Protein AF-A0A2G3K0D1-F1 (afdb_monomer_lite)

pLDDT: mean 80.31, std 17.19, range [26.75, 97.81]

Sequence (535 aa):
MLPIKGYLRDSVSIHWLPASVELAYSVWSIELPLRHLSPSKKLSAFLRREIPSSDLVGEQEQVQNLIYILSYQGCLISEKIKQHYSLQEIKSLYVSFCNEFYGRYYAHPVWGDMRAETIPNSIILQWISRTYFLSRFAGVTASAASLNGPTVEVQTAFLKSAVEEYSHCEDYYLPPPALYPAEQGYTAGIAPSASFIAFDQQMLHIAQHDWLAHLFVALIQERTAHFKDGANHLYSRVEHQLDMPGLFDGWRTHISFDEDHAHADDLETLFEQKLPMPVEQLQKSFDEANLALELLSDGLDDVLNLGEMGINPRAVVDTPTLRPQHVRGIRCLTGVHEYTVNATSINALTIEIVELIANSRAGANFLDHAAAFLLNKIEPCLAQLVAACVKHCDQHAEIIYLGNVLAAVAKTNLRQTLAIIPMEKSGRIIQNFLSHHTKNPTQFAFTLLTIMRIIEAGLKISNQSSNISRIHSVTKMLETAVIKLGRNDAIIPRINEALFIITFLEFAYDKKALGSPAFKIAMRYTGYGTKQTSH

Radius of gyration: 26.21 Å; chains: 1; bounding box: 67×63×68 Å

Secondary structure (DSSP, 8-state):
-PPPPEEEPTTSEEEE-SSEEEEEETTEEEEEEHHHHTT-HHHHHHHTTSS-GGGGTTS-HHHHHHHHHHHHTT-EEESS--SEEEHHHHHHHHHHHHHHHHHHHHTSHHHHHHHSSS--HHHHHHHHHHHHHHHHTHHHHHHHHHHH-SSHHHHHHHHHHHHHHTTHHHHTS---GGGS-GGGT--S-EE--HHHHHHHHHHHHHHHH-HHHHHHHHHHHHGGGGGHHHHHHHHHHHHHHHT-TTTTHHHHHHHHHHHHHTHHHHHHHGGGS--EEEHHHHHHHHHHHHHHHHHHHHHHHHHHHHHHTTPPPEE----TT--S--------SSS--------SSHHHHHHHHHHHHHTSHHHHHHHHHHHHHHHHHTHHHHHHHHHHHHTT--SHHHHHHHHHHHHHHHHHSTTS-S--PPPPHHHHHHHHHHHHHTTSHHHHHHHHHHHHHHHHHHHHHTT-HHHHHHHHHHHHHHHHHHHHH-TT--HHHHHHHHHHHHHHHHHHHHS-TTS-HHHHHHHHHTT--------

Foldseek 3Di:
DDQAWFAFDPQWDWDDDPQWIWTDHQQDIDTGGCVLVVPDPPLVCRSVRNDICVVCPPPDPVSVVVSRVCSQCVRGDHPDDDQKDALLRVLSVLSNLLNNLCSLQCPDCLVVQLPDLDHQLQLVQLVLLLVLLVLCLFLVLLCLLLVQPPDPLSNVLSPVSNVVSNCLSVQARQFDCVSADCVVVAARDFDDALLSVLLSLLSNVCSNPPSLLNLSLVLSVLVCLVCLVVVVVSVVSVCVNVVNPPRRVSVNVVSVVSVVVVSSVSSVCVSVDGDMDGPVSSVVSSVSNVLSSVSVSLSSVVSVLCSVVVHGGDHDPPDPDPDVDDQDDQDDDDDDHDDDQPDPDLLSLLLVLLVLQCVDPQSLVVLLVLLVLCVVQVLLCVLVLLVLLLVLDPDPLLVVLSVQLSVLSVVLNPPDDPPPDPHDSLSSSVVSVLNVCSNPSLLSLSLVLSSLSSNLSSCVSVVVVVVNVSSVSSNVSSSVSNCVVCVPDDSVVSNLSSLSSSLSSCCSPPSCSPVGPSNSVNCSSSPVDDPPPPD

Structure (mmCIF, N/CA/C/O backbone):
data_AF-A0A2G3K0D1-F1
#
_entry.id   AF-A0A2G3K0D1-F1
#
loop_
_atom_site.group_PDB
_atom_site.id
_atom_site.type_symbol
_atom_site.label_atom_id
_atom_site.label_alt_id
_atom_site.label_comp_id
_atom_site.label_asym_id
_atom_site.label_entity_id
_atom_site.label_seq_id
_atom_site.pdbx_PDB_ins_code
_atom_site.Cartn_x
_atom_site.Cartn_y
_atom_site.Cartn_z
_atom_site.occupancy
_atom_site.B_iso_or_equiv
_atom_site.auth_seq_id
_atom_site.auth_comp_id
_atom_site.auth_asym_id
_atom_site.auth_atom_id
_atom_site.pdbx_PDB_model_num
ATOM 1 N N . MET A 1 1 ? -13.204 -4.166 29.032 1.00 39.72 1 MET A N 1
ATOM 2 C CA . MET A 1 1 ? -13.731 -3.126 28.120 1.00 39.72 1 MET A CA 1
ATOM 3 C C . MET A 1 1 ? -15.191 -2.889 28.460 1.00 39.72 1 MET A C 1
ATOM 5 O O . MET A 1 1 ? -15.891 -3.860 28.718 1.00 39.72 1 MET A O 1
ATOM 9 N N . LEU A 1 2 ? -15.643 -1.636 28.524 1.00 39.97 2 LEU A N 1
ATOM 10 C CA . LEU A 1 2 ? -17.071 -1.347 28.679 1.00 39.97 2 LEU A CA 1
ATOM 11 C C . LEU A 1 2 ? -17.730 -1.423 27.293 1.00 39.97 2 LEU A C 1
ATOM 13 O O . LEU A 1 2 ? -17.189 -0.819 26.366 1.00 39.97 2 LEU A O 1
ATOM 17 N N . PRO A 1 3 ? -18.852 -2.145 27.124 1.00 59.41 3 PRO A N 1
ATOM 18 C CA . PRO A 1 3 ? -19.549 -2.195 25.845 1.00 59.41 3 PRO A CA 1
ATOM 19 C C . PRO A 1 3 ? -19.975 -0.784 25.422 1.00 59.41 3 PRO A C 1
ATOM 21 O O . PRO A 1 3 ? -20.467 0.004 26.239 1.00 59.41 3 PRO A O 1
ATOM 24 N N . ILE A 1 4 ? -19.767 -0.463 24.145 1.00 66.94 4 ILE A N 1
ATOM 25 C CA . ILE A 1 4 ? -20.190 0.801 23.547 1.00 66.94 4 ILE A CA 1
ATOM 26 C C . ILE A 1 4 ? -21.716 0.846 23.623 1.00 66.94 4 ILE A C 1
ATOM 28 O O . ILE A 1 4 ? -22.410 0.015 23.040 1.00 66.94 4 ILE A O 1
ATOM 32 N N . LYS A 1 5 ? -22.250 1.828 24.352 1.00 78.44 5 LYS A N 1
ATOM 33 C CA . LYS A 1 5 ? -23.678 2.148 24.305 1.00 78.44 5 LYS A CA 1
ATOM 34 C C . LYS A 1 5 ? -23.943 2.978 23.054 1.00 78.44 5 LYS A C 1
ATOM 36 O O . LYS A 1 5 ? -23.236 3.959 22.811 1.00 78.44 5 LYS A O 1
ATOM 41 N N . GLY A 1 6 ? -24.887 2.545 22.230 1.00 87.56 6 GLY A N 1
ATOM 42 C CA . GLY A 1 6 ? -24.954 3.025 20.859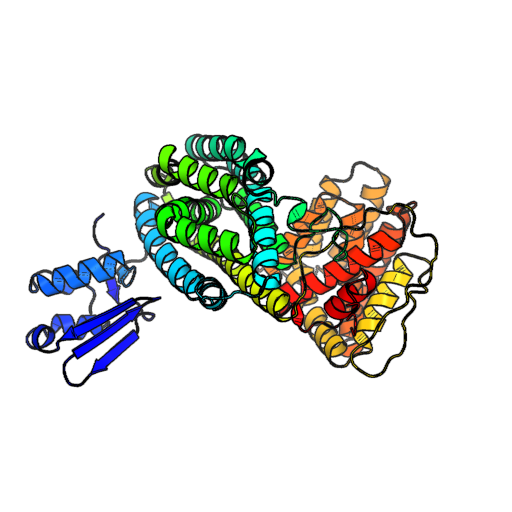 1.00 87.56 6 GLY A CA 1
ATOM 43 C C . GLY A 1 6 ? -26.138 2.528 20.049 1.00 87.56 6 GLY A C 1
ATOM 44 O O . GLY A 1 6 ? -26.823 1.585 20.436 1.00 87.56 6 GLY A O 1
ATOM 45 N N . TYR A 1 7 ? -26.351 3.155 18.898 1.00 90.81 7 TYR A N 1
ATOM 46 C CA . TYR A 1 7 ? -27.293 2.686 17.883 1.00 90.81 7 TYR A CA 1
ATOM 47 C C . TYR A 1 7 ? -26.681 1.546 17.075 1.00 90.81 7 TYR A C 1
ATOM 49 O O . TYR A 1 7 ? -25.466 1.497 16.886 1.00 90.81 7 TYR A O 1
ATOM 57 N N . LEU A 1 8 ? -27.520 0.646 16.567 1.00 90.88 8 LEU A N 1
ATOM 58 C CA . LEU A 1 8 ? -27.083 -0.377 15.625 1.00 90.88 8 LEU A CA 1
ATOM 59 C C . LEU A 1 8 ? -26.665 0.274 14.292 1.00 90.88 8 LEU A C 1
ATOM 61 O O . LEU A 1 8 ? -27.403 1.089 13.743 1.00 90.88 8 LEU A O 1
ATOM 65 N N . ARG A 1 9 ? -25.487 -0.092 13.775 1.00 87.50 9 ARG A N 1
ATOM 66 C CA . ARG A 1 9 ? -24.930 0.412 12.510 1.00 87.50 9 ARG A CA 1
ATOM 67 C C . ARG A 1 9 ? -25.857 0.149 11.323 1.00 87.50 9 ARG A C 1
ATOM 69 O O . ARG A 1 9 ? -26.522 -0.888 11.241 1.00 87.50 9 ARG A O 1
ATOM 76 N N . ASP A 1 10 ? -25.816 1.042 10.340 1.00 85.69 10 ASP A N 1
ATOM 77 C CA . ASP A 1 10 ? -26.508 0.850 9.058 1.00 85.69 10 ASP A CA 1
ATOM 78 C C . ASP A 1 10 ? -25.937 -0.326 8.257 1.00 85.69 10 ASP A C 1
ATOM 80 O O . ASP A 1 10 ? -26.674 -1.010 7.556 1.00 85.69 10 ASP A O 1
ATOM 84 N N . SER A 1 11 ? -24.646 -0.624 8.427 1.00 83.56 11 SER A N 1
ATOM 85 C CA . SER A 1 11 ? -23.969 -1.754 7.781 1.00 83.56 11 SER A CA 1
ATOM 86 C C . SER A 1 11 ? -24.343 -3.130 8.342 1.00 83.56 11 SER A C 1
ATOM 88 O O . SER A 1 11 ? -23.973 -4.142 7.752 1.00 83.56 11 SER A O 1
ATOM 90 N N . VAL A 1 12 ? -25.083 -3.204 9.454 1.00 88.62 12 VAL A N 1
ATOM 91 C CA . VAL A 1 12 ? -25.624 -4.477 9.956 1.00 88.62 12 VAL A CA 1
ATOM 92 C C . VAL A 1 12 ? -26.864 -4.833 9.145 1.00 88.62 12 VAL A C 1
ATOM 94 O O . VAL A 1 12 ? -27.886 -4.155 9.217 1.00 88.62 12 VAL A O 1
ATOM 97 N N . SER A 1 13 ? -26.801 -5.907 8.372 1.00 90.69 13 SER A N 1
ATOM 98 C CA . SER A 1 13 ? -27.963 -6.400 7.635 1.00 90.69 13 SER A CA 1
ATOM 99 C C . SER A 1 13 ? -28.918 -7.108 8.586 1.00 90.69 13 SER A C 1
ATOM 101 O O . SER A 1 13 ? -28.490 -7.830 9.485 1.00 90.69 13 SER A O 1
ATOM 103 N N . ILE A 1 14 ? -30.217 -6.871 8.408 1.00 92.31 14 ILE A N 1
ATOM 104 C CA . ILE A 1 14 ? -31.267 -7.424 9.265 1.00 92.31 14 ILE A CA 1
ATOM 105 C C . ILE A 1 14 ? -32.310 -8.061 8.366 1.00 92.31 14 ILE A C 1
ATOM 107 O O . ILE A 1 14 ? -33.016 -7.362 7.634 1.00 92.31 14 ILE A O 1
ATOM 111 N N . HIS A 1 15 ? -32.420 -9.380 8.439 1.00 92.31 15 HIS A N 1
ATOM 112 C CA . HIS A 1 15 ? -33.382 -10.149 7.666 1.00 92.31 15 HIS A CA 1
ATOM 113 C C . HIS A 1 15 ? -34.421 -10.750 8.607 1.00 92.31 15 HIS A C 1
ATOM 115 O O . HIS A 1 15 ? -34.122 -11.576 9.466 1.00 92.31 15 HIS A O 1
ATOM 121 N N . TRP A 1 16 ? -35.668 -10.306 8.457 1.00 90.31 16 TRP A N 1
ATOM 122 C CA . TRP A 1 16 ? -36.796 -10.841 9.214 1.00 90.31 16 TRP A CA 1
ATOM 123 C C . TRP A 1 16 ? -37.285 -12.123 8.538 1.00 90.31 16 TRP A C 1
ATOM 125 O O . TRP A 1 16 ? -37.810 -12.081 7.425 1.00 90.31 16 TRP A O 1
ATOM 135 N N . LEU A 1 17 ? -37.104 -13.257 9.211 1.00 90.50 17 LEU A N 1
ATOM 136 C CA . LEU A 1 17 ? -37.529 -14.582 8.767 1.00 90.50 17 LEU A CA 1
ATOM 137 C C . LEU A 1 17 ? -38.817 -15.002 9.506 1.00 90.50 17 LEU A C 1
ATOM 139 O O . LEU A 1 17 ? -39.160 -14.417 10.535 1.00 90.50 17 LEU A O 1
ATOM 143 N N . PRO A 1 18 ? -39.553 -16.032 9.035 1.00 88.69 18 PRO A N 1
ATOM 144 C CA . PRO A 1 18 ? -40.820 -16.432 9.657 1.00 88.69 18 PRO A CA 1
ATOM 145 C C . PRO A 1 18 ? -40.726 -16.822 11.142 1.00 88.69 18 PRO A C 1
ATOM 147 O O . PRO A 1 18 ? -41.695 -16.649 11.877 1.00 88.69 18 PRO A O 1
ATOM 150 N N . ALA A 1 19 ? -39.583 -17.355 11.588 1.00 90.44 19 ALA A N 1
ATOM 151 C CA . ALA A 1 19 ? -39.372 -17.834 12.959 1.00 90.44 19 ALA A CA 1
ATOM 152 C C . ALA A 1 19 ? -38.177 -17.176 13.671 1.00 90.44 19 ALA A C 1
ATOM 154 O O . ALA A 1 19 ? -37.907 -17.486 14.835 1.00 90.44 19 ALA A O 1
ATOM 155 N N . SER A 1 20 ? -37.471 -16.264 13.005 1.00 91.56 20 SER A N 1
ATOM 156 C CA . SER A 1 20 ? -36.213 -15.693 13.484 1.00 91.56 20 SER A CA 1
ATOM 157 C C . SER A 1 20 ? -35.908 -14.338 12.849 1.00 91.56 20 SER A C 1
ATOM 159 O O . SER A 1 20 ? -36.587 -13.884 11.931 1.00 91.56 20 SER A O 1
ATOM 161 N N . VAL A 1 21 ? -34.896 -13.663 13.377 1.00 90.62 21 VAL A N 1
ATOM 162 C CA . VAL A 1 21 ? -34.270 -12.494 12.771 1.00 90.62 21 VAL A CA 1
ATOM 163 C C . VAL A 1 21 ? -32.804 -12.810 12.599 1.00 90.62 21 VAL A C 1
ATOM 165 O O . VAL A 1 21 ? -32.112 -13.070 13.579 1.00 90.62 21 VAL A O 1
ATOM 168 N N . GLU A 1 22 ? -32.335 -12.786 11.366 1.00 92.88 22 GLU A N 1
ATOM 169 C CA . GLU A 1 22 ? -30.917 -12.895 11.074 1.00 92.88 22 GLU A CA 1
ATOM 170 C C . GLU A 1 22 ? -30.290 -11.501 11.114 1.00 92.88 22 GLU A C 1
ATOM 172 O O . GLU A 1 22 ? -30.767 -10.570 10.461 1.00 92.88 22 GLU A O 1
ATOM 177 N N . LEU A 1 23 ? -29.226 -11.360 11.902 1.00 92.62 23 LEU A N 1
ATOM 178 C CA . LEU A 1 23 ? -28.338 -10.205 11.869 1.00 92.62 23 LEU A CA 1
ATOM 179 C C . LEU A 1 23 ? -27.040 -10.642 11.205 1.00 92.62 23 LEU A C 1
ATOM 181 O O . LEU A 1 23 ? -26.430 -11.610 11.654 1.00 92.62 23 LEU A O 1
ATOM 185 N N . ALA A 1 24 ? -26.604 -9.923 10.179 1.00 88.56 24 ALA A N 1
ATOM 186 C CA . ALA A 1 24 ? -25.352 -10.197 9.489 1.00 88.56 24 ALA A CA 1
ATOM 187 C C . ALA A 1 24 ? -24.470 -8.947 9.451 1.00 88.56 24 ALA A C 1
ATOM 189 O O . ALA A 1 24 ? -24.941 -7.843 9.164 1.00 88.56 24 ALA A O 1
ATOM 190 N N . TYR A 1 25 ? -23.184 -9.118 9.744 1.00 82.94 25 TYR A N 1
ATOM 191 C CA . TYR A 1 25 ? -22.187 -8.054 9.685 1.00 82.94 25 TYR A CA 1
ATOM 192 C C . TYR A 1 25 ? -20.812 -8.641 9.370 1.00 82.94 25 TYR A C 1
ATOM 194 O O . TYR A 1 25 ? -20.366 -9.581 10.025 1.00 82.94 25 TYR A O 1
ATOM 202 N N . SER A 1 26 ? -20.104 -8.058 8.397 1.00 73.56 26 SER A N 1
ATOM 203 C CA . SER A 1 26 ? -18.821 -8.594 7.923 1.00 73.56 26 SER A CA 1
ATOM 204 C C . SER A 1 26 ? -18.964 -10.084 7.537 1.00 73.56 26 SER A C 1
ATOM 206 O O . SER A 1 26 ? -19.798 -10.409 6.696 1.00 73.56 26 SER A O 1
ATOM 208 N N . VAL A 1 27 ? -18.185 -10.988 8.138 1.00 70.19 27 VAL A N 1
ATOM 209 C CA . VAL A 1 27 ? -18.182 -12.438 7.850 1.00 70.19 27 VAL A CA 1
ATOM 210 C C . VAL A 1 27 ? -19.032 -13.289 8.789 1.00 70.19 27 VAL A C 1
ATOM 212 O O . VAL A 1 27 ? -19.003 -14.513 8.684 1.00 70.19 27 VAL A O 1
ATOM 215 N N . TRP A 1 28 ? -19.772 -12.688 9.718 1.00 78.12 28 TRP A N 1
ATOM 216 C CA . TRP A 1 28 ? -20.605 -13.450 10.642 1.00 78.12 28 TRP A CA 1
ATOM 217 C C . TRP A 1 28 ? -22.082 -13.109 10.475 1.00 78.12 28 TRP A C 1
ATOM 219 O O . TRP A 1 28 ? -22.465 -11.972 10.184 1.00 78.12 28 TRP A O 1
ATOM 229 N N . SER A 1 29 ? -22.916 -14.120 10.700 1.00 85.44 29 SER A N 1
ATOM 230 C CA . SER A 1 29 ? -24.346 -13.957 10.899 1.00 85.44 29 SER A CA 1
ATOM 231 C C . SER A 1 29 ? -24.780 -14.667 12.176 1.00 85.44 29 SER A C 1
ATOM 233 O O . SER A 1 29 ? -24.198 -15.669 12.596 1.00 85.44 29 SER A O 1
ATOM 235 N N . ILE A 1 30 ? -25.777 -14.096 12.842 1.00 88.69 30 ILE A N 1
ATOM 236 C CA . ILE A 1 30 ? -26.446 -14.695 13.990 1.00 88.69 30 ILE A CA 1
ATOM 237 C C . ILE A 1 30 ? -27.935 -14.737 13.704 1.00 88.69 30 ILE A C 1
ATOM 239 O O . ILE A 1 30 ? -28.561 -13.727 13.383 1.00 88.69 30 ILE A O 1
ATOM 243 N N . GLU A 1 31 ? -28.513 -15.917 13.867 1.00 90.44 31 GLU A N 1
ATOM 244 C CA . GLU A 1 31 ? -29.950 -16.096 13.806 1.00 90.44 31 GLU A CA 1
ATOM 245 C C . GLU A 1 31 ? -30.538 -16.001 15.218 1.00 90.44 31 GLU A C 1
ATOM 247 O O . GLU A 1 31 ? -30.202 -16.777 16.114 1.00 90.44 31 GLU A O 1
ATOM 252 N N . LEU A 1 32 ? -31.425 -15.030 15.426 1.00 88.06 32 LEU A N 1
ATOM 253 C CA . LEU A 1 32 ? -32.135 -14.795 16.677 1.00 88.06 32 LEU A CA 1
ATOM 254 C C . LEU A 1 32 ? -33.562 -15.337 16.571 1.00 88.06 32 LEU A C 1
ATOM 256 O O . LEU A 1 32 ? -34.388 -14.738 15.883 1.00 88.06 32 LEU A O 1
ATOM 260 N N . PRO A 1 33 ? -33.919 -16.429 17.265 1.00 85.94 33 PRO A N 1
ATOM 261 C CA . PRO A 1 33 ? -35.279 -16.952 17.207 1.00 85.94 33 PRO A CA 1
ATOM 262 C C . PRO A 1 33 ? -36.306 -15.922 17.707 1.00 85.94 33 PRO A C 1
ATOM 264 O O . PRO A 1 33 ? -36.158 -15.371 18.800 1.00 85.94 33 PRO A O 1
ATOM 267 N N . LEU A 1 34 ? -37.400 -15.712 16.963 1.00 82.62 34 LEU A N 1
ATOM 268 C CA . LEU A 1 34 ? -38.433 -14.708 17.270 1.00 82.62 34 LEU A CA 1
ATOM 269 C C . LEU A 1 34 ? -39.071 -14.916 18.645 1.00 82.62 34 LEU A C 1
ATOM 271 O O . LEU A 1 34 ? -39.498 -13.951 19.276 1.00 82.62 34 LEU A O 1
ATOM 275 N N . ARG A 1 35 ? -39.083 -16.148 19.165 1.00 79.50 35 ARG A N 1
ATOM 276 C CA . ARG A 1 35 ? -39.519 -16.446 20.542 1.00 79.50 35 ARG A CA 1
ATOM 277 C C . ARG A 1 35 ? -38.750 -15.654 21.612 1.00 79.50 35 ARG A C 1
ATOM 279 O O . ARG A 1 35 ? -39.321 -15.367 22.657 1.00 79.50 35 ARG A O 1
ATOM 286 N N . HIS A 1 36 ? -37.498 -15.273 21.346 1.00 69.44 36 HIS A N 1
ATOM 287 C CA . HIS A 1 36 ? -36.680 -14.436 22.234 1.00 69.44 36 HIS A CA 1
ATOM 288 C C . HIS A 1 36 ? -36.910 -12.930 22.008 1.00 69.44 36 HIS A C 1
ATOM 290 O O . HIS A 1 36 ? -36.633 -12.129 22.893 1.00 69.44 36 HIS A O 1
ATOM 296 N N . LEU A 1 37 ? -37.462 -12.544 20.852 1.00 67.44 37 LEU A N 1
ATOM 297 C CA . LEU A 1 37 ? -37.832 -11.166 20.502 1.00 67.44 37 LEU A CA 1
ATOM 298 C C . LEU A 1 37 ? -39.256 -10.797 20.952 1.00 67.44 37 LEU A C 1
ATOM 300 O O . LEU A 1 37 ? -39.543 -9.637 21.241 1.00 67.44 37 LEU A O 1
ATOM 304 N N . SER A 1 38 ? -40.145 -11.790 21.020 1.00 58.66 38 SER A N 1
ATOM 305 C CA . SER A 1 38 ? -41.602 -11.615 21.093 1.00 58.66 38 SER A CA 1
ATOM 306 C C . SER A 1 38 ? -42.158 -10.867 22.323 1.00 58.66 38 SER A C 1
ATOM 308 O O . SER A 1 38 ? -43.252 -10.320 22.194 1.00 58.66 38 SER A O 1
ATOM 310 N N . PRO A 1 39 ? -41.473 -10.750 23.483 1.00 57.44 39 PRO A N 1
ATOM 311 C CA . PRO A 1 39 ? -41.940 -9.864 24.559 1.00 57.44 39 PRO A CA 1
ATOM 312 C C . PRO A 1 39 ? -41.369 -8.434 24.512 1.00 57.44 39 PRO A C 1
ATOM 314 O O . PRO A 1 39 ? -41.947 -7.533 25.120 1.00 57.44 39 PRO A O 1
ATOM 317 N N . SER A 1 40 ? -40.244 -8.188 23.830 1.00 76.75 40 SER A N 1
ATOM 318 C CA . SER A 1 40 ? -39.502 -6.928 23.977 1.00 76.75 40 SER A CA 1
ATOM 319 C C . SER A 1 40 ? -39.755 -5.958 22.822 1.00 76.75 40 SER A C 1
ATOM 321 O O . SER A 1 40 ? -39.098 -5.989 21.776 1.00 76.75 40 SER A O 1
ATOM 323 N N . LYS A 1 41 ? -40.691 -5.018 23.035 1.00 83.88 41 LYS A N 1
ATOM 324 C CA . LYS A 1 41 ? -40.877 -3.861 22.135 1.00 83.88 41 LYS A CA 1
ATOM 325 C C . LYS A 1 41 ? -39.578 -3.075 21.953 1.00 83.88 41 LYS A C 1
ATOM 327 O O . LYS A 1 41 ? -39.332 -2.559 20.866 1.00 83.88 41 LYS A O 1
ATOM 332 N N . LYS A 1 42 ? -38.750 -3.012 23.000 1.00 89.50 42 LYS A N 1
ATOM 333 C CA . LYS A 1 42 ? -37.482 -2.291 22.976 1.00 89.50 42 LYS A CA 1
ATOM 334 C C . LYS A 1 42 ? -36.448 -2.980 22.094 1.00 89.50 42 LYS A C 1
ATOM 336 O O . LYS A 1 42 ? -35.864 -2.311 21.252 1.00 89.50 42 LYS A O 1
ATOM 341 N N . LEU A 1 43 ? -36.266 -4.300 22.201 1.00 88.75 43 LEU A N 1
ATOM 342 C CA . LEU A 1 43 ? -35.329 -5.010 21.323 1.00 88.75 43 LEU A CA 1
ATOM 343 C C . LEU A 1 43 ? -35.734 -4.867 19.851 1.00 88.75 43 LEU A C 1
ATOM 345 O O . LEU A 1 43 ? -34.892 -4.587 19.006 1.00 88.75 43 LEU A O 1
ATOM 349 N N . SER A 1 44 ? -37.032 -4.961 19.549 1.00 88.50 44 SER A N 1
ATOM 350 C CA . SER A 1 44 ? -37.530 -4.723 18.187 1.00 88.50 44 SER A CA 1
ATOM 351 C C . SER A 1 44 ? -37.230 -3.302 17.687 1.00 88.50 44 SER A C 1
ATOM 353 O O . SER A 1 44 ? -36.816 -3.140 16.542 1.00 88.50 44 SER A O 1
ATOM 355 N N . ALA A 1 45 ? -37.417 -2.280 18.528 1.00 91.19 45 ALA A N 1
ATOM 356 C CA . ALA A 1 45 ? -37.097 -0.890 18.196 1.00 91.19 45 ALA A CA 1
ATOM 357 C C . ALA A 1 45 ? -35.585 -0.672 18.007 1.00 91.19 45 ALA A C 1
ATOM 359 O O . ALA A 1 45 ? -35.167 -0.002 17.066 1.00 91.19 45 ALA A O 1
ATOM 360 N N . PHE A 1 46 ? -34.754 -1.301 18.841 1.00 92.56 46 PHE A N 1
ATOM 361 C CA . PHE A 1 46 ? -33.298 -1.266 18.706 1.00 92.56 46 PHE A CA 1
ATOM 362 C C . PHE A 1 46 ? -32.830 -1.909 17.394 1.00 92.56 46 PHE A C 1
ATOM 364 O O . PHE A 1 46 ? -32.037 -1.311 16.671 1.00 92.56 46 PHE A O 1
ATOM 371 N N . LEU A 1 47 ? -33.363 -3.085 17.032 1.00 91.81 47 LEU A N 1
ATOM 372 C CA . LEU A 1 47 ? -33.066 -3.720 15.743 1.00 91.81 47 LEU A CA 1
ATOM 373 C C . LEU A 1 47 ? -33.552 -2.866 14.564 1.00 91.81 47 LEU A C 1
ATOM 375 O O . LEU A 1 47 ? -32.915 -2.832 13.522 1.00 91.81 47 LEU A O 1
ATOM 379 N N . ARG A 1 48 ? -34.636 -2.102 14.726 1.00 90.81 48 ARG A N 1
ATOM 380 C CA . ARG A 1 48 ? -35.065 -1.099 13.737 1.00 90.81 48 ARG A CA 1
ATOM 381 C C . ARG A 1 48 ? -34.264 0.208 13.771 1.00 90.81 48 ARG A C 1
ATOM 383 O O . ARG A 1 48 ? -34.560 1.099 12.982 1.00 90.81 48 ARG A O 1
ATOM 390 N N . ARG A 1 49 ? -33.237 0.313 14.624 1.00 92.44 49 ARG A N 1
ATOM 391 C CA . ARG A 1 49 ? -32.383 1.502 14.821 1.00 92.44 49 ARG A CA 1
ATOM 392 C C . ARG A 1 49 ? -33.125 2.724 15.373 1.00 92.44 49 ARG A C 1
ATOM 394 O O . ARG A 1 49 ? -32.640 3.843 15.267 1.00 92.44 49 ARG A O 1
ATOM 401 N N . GLU A 1 50 ? -34.294 2.520 15.971 1.00 93.38 50 GLU A N 1
ATOM 402 C CA . GLU A 1 50 ? -35.146 3.596 16.494 1.00 93.38 50 GLU A CA 1
ATOM 403 C C . GLU A 1 50 ? -34.669 4.091 17.867 1.00 93.38 50 GLU A C 1
ATOM 405 O O . GLU A 1 50 ? -34.897 5.245 18.221 1.00 93.38 50 GLU A O 1
ATOM 410 N N . ILE A 1 51 ? -34.015 3.219 18.641 1.00 92.81 51 ILE A N 1
ATOM 411 C CA . ILE A 1 51 ? -33.496 3.514 19.981 1.00 92.81 51 ILE A CA 1
ATOM 412 C C . ILE A 1 51 ? -32.062 2.984 20.136 1.00 92.81 51 ILE A C 1
ATOM 414 O O . ILE A 1 51 ? -31.700 2.005 19.472 1.00 92.81 51 ILE A O 1
ATOM 418 N N . PRO A 1 52 ? -31.241 3.581 21.014 1.00 92.69 52 PRO A N 1
ATOM 419 C CA . PRO A 1 52 ? -29.904 3.086 21.310 1.00 92.69 52 PRO A CA 1
ATOM 420 C C . PRO A 1 52 ? -29.916 1.890 22.273 1.00 92.69 52 PRO A C 1
ATOM 422 O O . PRO A 1 52 ? -30.892 1.611 22.970 1.00 92.69 52 PRO A O 1
ATOM 425 N N . SER A 1 53 ? -28.781 1.199 22.376 1.00 91.31 53 SER A N 1
ATOM 426 C CA . SER A 1 53 ? -28.606 0.068 23.288 1.00 91.31 53 SER A CA 1
ATOM 427 C C . SER A 1 53 ? -28.654 0.459 24.770 1.00 91.31 53 SER A C 1
ATOM 429 O O . SER A 1 53 ? -28.905 -0.398 25.617 1.00 91.31 53 SER A O 1
ATOM 431 N N . SER A 1 54 ? -28.475 1.740 25.112 1.00 90.56 54 SER A N 1
ATOM 432 C CA . SER A 1 54 ? -28.676 2.238 26.479 1.00 90.56 54 SER A CA 1
ATOM 433 C C . SER A 1 54 ? -30.132 2.151 26.945 1.00 90.56 54 SER A C 1
ATOM 435 O O . SER A 1 54 ? -30.369 1.944 28.136 1.00 90.56 54 SER A O 1
ATOM 437 N N . ASP A 1 55 ? -31.101 2.203 26.030 1.00 91.00 55 ASP A N 1
ATOM 438 C CA . ASP A 1 55 ? -32.526 2.081 26.357 1.00 91.00 55 ASP A CA 1
ATOM 439 C C . ASP A 1 55 ? -32.947 0.630 26.640 1.00 91.00 55 ASP A C 1
ATOM 441 O O . ASP A 1 55 ? -34.016 0.385 27.217 1.00 91.00 55 ASP A O 1
ATOM 445 N N . LEU A 1 56 ? -32.088 -0.333 26.287 1.00 88.62 56 LEU A N 1
ATOM 446 C CA . LEU A 1 56 ? -32.245 -1.759 26.580 1.00 88.62 56 LEU A CA 1
ATOM 447 C C . LEU A 1 56 ? -31.758 -2.141 27.982 1.00 88.62 56 LEU A C 1
ATOM 449 O O . LEU A 1 56 ? -31.841 -3.311 28.351 1.00 88.62 56 LEU A O 1
ATOM 453 N N . VAL A 1 57 ? -31.254 -1.198 28.784 1.00 82.94 57 VAL A N 1
ATOM 454 C CA . VAL A 1 57 ? -30.851 -1.477 30.170 1.00 82.94 57 VAL A CA 1
ATOM 455 C C . VAL A 1 57 ? -32.061 -2.003 30.958 1.00 82.94 57 VAL A C 1
ATOM 457 O O . VAL A 1 57 ? -33.104 -1.353 31.023 1.00 82.94 57 VAL A O 1
ATOM 460 N N . GLY A 1 58 ? -31.919 -3.195 31.547 1.00 81.50 58 GLY A N 1
ATOM 461 C CA . GLY A 1 58 ? -32.983 -3.882 32.292 1.00 81.50 58 GLY A CA 1
ATOM 462 C C . GLY A 1 58 ? -33.790 -4.909 31.488 1.00 81.50 58 GLY A C 1
ATOM 463 O O . GLY A 1 58 ? -34.667 -5.554 32.056 1.00 81.50 58 GLY A O 1
ATOM 464 N N . GLU A 1 59 ? -33.495 -5.094 30.196 1.00 86.56 59 GLU A N 1
ATOM 465 C CA . GLU A 1 59 ? -33.995 -6.239 29.422 1.00 86.56 59 GLU A CA 1
ATOM 466 C C . GLU A 1 59 ? -33.363 -7.564 29.889 1.00 86.56 59 GLU A C 1
ATOM 468 O O . GLU A 1 59 ? -32.370 -7.568 30.620 1.00 86.56 59 GLU A O 1
ATOM 473 N N . GLN A 1 60 ? -33.932 -8.689 29.440 1.00 86.19 60 GLN A N 1
ATOM 474 C CA . GLN A 1 60 ? -33.478 -10.043 29.787 1.00 86.19 60 GLN A CA 1
ATOM 475 C C . GLN A 1 60 ? -31.978 -10.247 29.515 1.00 86.19 60 GLN A C 1
ATOM 477 O O . GLN A 1 60 ? -31.413 -9.650 28.597 1.00 86.19 60 GLN A O 1
ATOM 482 N N . GLU A 1 61 ? -31.345 -11.145 30.272 1.00 86.56 61 GLU A N 1
ATOM 483 C CA . GLU A 1 61 ? -29.913 -11.459 30.165 1.00 86.56 61 GLU A CA 1
ATOM 484 C C . GLU A 1 61 ? -29.488 -11.789 28.727 1.00 86.56 61 GLU A C 1
ATOM 486 O O . GLU A 1 61 ? -28.457 -11.318 28.260 1.00 86.56 61 GLU A O 1
ATOM 491 N N . GLN A 1 62 ? -30.320 -12.512 27.973 1.00 84.88 62 GLN A N 1
ATOM 492 C CA . GLN A 1 62 ? -30.054 -12.845 26.572 1.00 84.88 62 GLN A CA 1
ATOM 493 C C . GLN A 1 62 ? -29.959 -11.598 25.683 1.00 84.88 62 GLN A C 1
ATOM 495 O O . GLN A 1 62 ? -29.135 -11.558 24.772 1.00 84.88 62 GLN A O 1
ATOM 500 N N . VAL A 1 63 ? -30.768 -10.569 25.956 1.00 87.19 63 VAL A N 1
ATOM 501 C CA . VAL A 1 63 ? -30.702 -9.283 25.248 1.00 87.19 63 VAL A CA 1
ATOM 502 C C . VAL A 1 63 ? -29.408 -8.563 25.604 1.00 87.19 63 VAL A C 1
ATOM 504 O O . VAL A 1 63 ? -28.735 -8.056 24.713 1.00 87.19 63 VAL A O 1
ATOM 507 N N . GLN A 1 64 ? -29.005 -8.572 26.877 1.00 87.12 64 GLN A N 1
ATOM 508 C CA . GLN A 1 64 ? -27.725 -7.983 27.286 1.00 87.12 64 GLN A CA 1
ATOM 509 C C . GLN A 1 64 ? -26.537 -8.709 26.648 1.00 87.12 64 GLN A C 1
ATOM 511 O O . GLN A 1 64 ? -25.624 -8.054 26.154 1.00 87.12 64 GLN A O 1
ATOM 516 N N . ASN A 1 65 ? -26.575 -10.042 26.581 1.00 87.12 65 ASN A N 1
ATOM 517 C CA . ASN A 1 65 ? -25.550 -10.852 25.924 1.00 87.12 65 ASN A CA 1
ATOM 518 C C . ASN A 1 65 ? -25.489 -10.568 24.421 1.00 87.12 65 ASN A C 1
ATOM 520 O O . ASN A 1 65 ? -24.401 -10.437 23.868 1.00 87.12 65 ASN A O 1
ATOM 524 N N . LEU A 1 66 ? -26.639 -10.394 23.763 1.00 87.75 66 LEU A N 1
ATOM 525 C CA . LEU A 1 66 ? -26.684 -9.954 22.371 1.00 87.75 66 LEU A CA 1
ATOM 526 C C . LEU A 1 66 ? -26.038 -8.574 22.205 1.00 87.75 66 LEU A C 1
ATOM 528 O O . LEU A 1 66 ? -25.180 -8.412 21.347 1.00 87.75 66 LEU A O 1
ATOM 532 N N . ILE A 1 67 ? -26.401 -7.587 23.027 1.00 89.12 67 ILE A N 1
ATOM 533 C CA . ILE A 1 67 ? -25.806 -6.242 22.962 1.00 89.12 67 ILE A CA 1
ATOM 534 C C . ILE A 1 67 ? -24.304 -6.278 23.233 1.00 89.12 67 ILE A C 1
ATOM 536 O O . ILE A 1 67 ? -23.545 -5.572 22.570 1.00 89.12 67 ILE A O 1
ATOM 540 N N . TYR A 1 68 ? -23.865 -7.125 24.159 1.00 86.56 68 TYR A N 1
ATOM 541 C CA . TYR A 1 68 ? -22.455 -7.355 24.428 1.00 86.56 68 TYR A CA 1
ATOM 542 C C . TYR A 1 68 ? -21.743 -7.900 23.186 1.00 86.56 68 TYR A C 1
ATOM 544 O O . TYR A 1 68 ? -20.766 -7.303 22.740 1.00 86.56 68 TYR A O 1
ATOM 552 N N . ILE A 1 69 ? -22.277 -8.953 22.561 1.00 85.94 69 ILE A N 1
ATOM 553 C CA . ILE A 1 69 ? -21.734 -9.515 21.318 1.00 85.94 69 ILE A CA 1
ATOM 554 C C . ILE A 1 69 ? -21.706 -8.452 20.215 1.00 85.94 69 ILE A C 1
ATOM 556 O O . ILE A 1 69 ? -20.655 -8.218 19.628 1.00 85.94 69 ILE A O 1
ATOM 560 N N . LEU A 1 70 ? -22.813 -7.745 19.976 1.00 87.50 70 LEU A N 1
ATOM 561 C CA . LEU A 1 70 ? -22.894 -6.687 18.964 1.00 87.50 70 LEU A CA 1
ATOM 562 C C . LEU A 1 70 ? -21.873 -5.572 19.219 1.00 87.50 70 LEU A C 1
ATOM 564 O O . LEU A 1 70 ? -21.239 -5.096 18.279 1.00 87.50 70 LEU A O 1
ATOM 568 N N . SER A 1 71 ? -21.664 -5.177 20.475 1.00 84.88 71 SER A N 1
ATOM 569 C CA . SER A 1 71 ? -20.631 -4.202 20.829 1.00 84.88 71 SER A CA 1
ATOM 570 C C . SER A 1 71 ? -19.228 -4.717 20.517 1.00 84.88 71 SER A C 1
ATOM 572 O O . SER A 1 71 ? -18.422 -3.959 19.987 1.00 84.88 71 SER A O 1
ATOM 574 N N . TYR A 1 72 ? -18.920 -5.969 20.860 1.00 79.62 72 TYR A N 1
ATOM 575 C CA . TYR A 1 72 ? -17.604 -6.573 20.616 1.00 79.62 72 TYR A CA 1
ATOM 576 C C . TYR A 1 72 ? -17.326 -6.791 19.129 1.00 79.62 72 TYR A C 1
ATOM 578 O O . TYR A 1 72 ? -16.186 -6.687 18.685 1.00 79.62 72 TYR A O 1
ATOM 586 N N . GLN A 1 73 ? -18.377 -7.042 18.353 1.00 79.50 73 GLN A N 1
ATOM 587 C CA . GLN A 1 73 ? -18.303 -7.168 16.904 1.00 79.50 73 GLN A CA 1
ATOM 588 C C . GLN A 1 73 ? -18.327 -5.816 16.177 1.00 79.50 73 GLN A C 1
ATOM 590 O O . GLN A 1 73 ? -18.309 -5.782 14.950 1.00 79.50 73 GLN A O 1
ATOM 595 N N . GLY A 1 74 ? -18.377 -4.697 16.907 1.00 79.19 74 GLY A N 1
ATOM 596 C CA . GLY A 1 74 ? -18.348 -3.365 16.310 1.00 79.19 74 GLY A CA 1
ATOM 597 C C . GLY A 1 74 ? -19.631 -2.950 15.601 1.00 79.19 74 GLY A C 1
ATOM 598 O O . GLY A 1 74 ? -19.609 -2.046 14.773 1.00 79.19 74 GLY A O 1
ATOM 599 N N . CYS A 1 75 ? -20.759 -3.581 15.921 1.00 86.31 75 CYS A N 1
ATOM 600 C CA . CYS A 1 75 ? -22.062 -3.290 15.322 1.00 86.31 75 CYS A CA 1
ATOM 601 C C . CYS A 1 75 ? -22.740 -2.039 15.881 1.00 86.31 75 CYS A C 1
ATOM 603 O O . CYS A 1 75 ? -23.801 -1.667 15.387 1.00 86.31 75 CYS A O 1
ATOM 605 N N . LEU A 1 76 ? -22.177 -1.403 16.911 1.00 87.75 76 LEU A N 1
ATOM 606 C CA . LEU A 1 76 ? -22.782 -0.254 17.584 1.00 87.75 76 LEU A CA 1
ATOM 607 C C . LEU A 1 76 ? -22.012 1.038 17.280 1.00 87.75 76 LEU A C 1
ATOM 609 O O . LEU A 1 76 ? -20.783 1.052 17.275 1.00 87.75 76 LEU A O 1
ATOM 613 N N . ILE A 1 77 ? -22.733 2.139 17.060 1.00 81.88 77 ILE A N 1
ATOM 614 C CA . ILE A 1 77 ? -22.186 3.501 16.958 1.00 81.88 77 ILE A CA 1
ATOM 615 C C . ILE A 1 77 ? -22.539 4.260 18.231 1.00 81.88 77 ILE A C 1
ATOM 617 O O . ILE A 1 77 ? -23.707 4.315 18.609 1.00 81.88 77 ILE A O 1
ATOM 621 N N . SER A 1 78 ? -21.537 4.877 18.863 1.00 80.38 78 SER A N 1
ATOM 622 C CA . SER A 1 78 ? -21.717 5.727 20.047 1.00 80.38 78 SER A CA 1
ATOM 623 C C . SER A 1 78 ? -22.827 6.764 19.847 1.00 80.38 78 SER A C 1
ATOM 625 O O . SER A 1 78 ? -22.849 7.472 18.844 1.00 80.38 78 SER A O 1
ATOM 627 N N . GLU A 1 79 ? -23.696 6.919 20.847 1.00 75.00 79 GLU A N 1
ATOM 628 C CA . GLU A 1 79 ? -24.779 7.919 20.857 1.00 75.00 79 GLU A CA 1
ATOM 629 C C . GLU A 1 79 ? -24.283 9.368 20.763 1.00 75.00 79 GLU A C 1
ATOM 631 O O . GLU A 1 79 ? -25.026 10.266 20.371 1.00 75.00 79 GLU A O 1
ATOM 636 N N . LYS A 1 80 ? -23.035 9.615 21.170 1.00 76.56 80 LYS A N 1
ATOM 637 C CA . LYS A 1 80 ? -22.420 10.941 21.152 1.00 76.56 80 LYS A CA 1
ATOM 638 C C . LYS A 1 80 ? -21.087 10.871 20.428 1.00 76.56 80 LYS A C 1
ATOM 640 O O . LYS A 1 80 ? -20.189 10.135 20.849 1.00 76.56 80 LYS A O 1
ATOM 645 N N . ILE A 1 81 ? -20.957 11.673 19.374 1.00 74.81 81 ILE A N 1
ATOM 646 C CA . ILE A 1 81 ? -19.667 11.967 18.751 1.00 74.81 81 ILE A CA 1
ATOM 647 C C . ILE A 1 81 ? -18.919 12.901 19.697 1.00 74.81 81 ILE A C 1
ATOM 649 O O . ILE A 1 81 ? -19.431 13.954 20.090 1.00 74.81 81 ILE A O 1
ATOM 653 N N . LYS A 1 82 ? -17.720 12.493 20.105 1.00 83.06 82 LYS A N 1
ATOM 654 C CA . LYS A 1 82 ? -16.850 13.326 20.932 1.00 83.06 82 LYS A CA 1
ATOM 655 C C . LYS A 1 82 ? -15.965 14.166 20.026 1.00 83.06 82 LYS A C 1
ATOM 657 O O . LYS A 1 82 ? -15.572 13.722 18.957 1.00 83.06 82 LYS A O 1
ATOM 662 N N . GLN A 1 83 ? -15.619 15.366 20.478 1.00 88.44 83 GLN A N 1
ATOM 663 C CA . GLN A 1 83 ? -14.619 16.188 19.790 1.00 88.44 83 GLN A CA 1
ATOM 664 C C . GLN A 1 83 ? -13.208 15.605 19.950 1.00 88.44 83 GLN A C 1
ATOM 666 O O . GLN A 1 83 ? -12.368 15.768 19.072 1.00 88.44 83 GLN A O 1
ATOM 671 N N . HIS A 1 84 ? -12.971 14.907 21.064 1.00 91.38 84 HIS A N 1
ATOM 672 C CA . HIS A 1 84 ? -11.710 14.249 21.379 1.00 91.38 84 HIS A CA 1
ATOM 673 C C . HIS A 1 84 ? -11.965 12.848 21.927 1.00 91.38 84 HIS A C 1
ATOM 675 O O . HIS A 1 84 ? -12.914 12.638 22.688 1.00 91.38 84 HIS A O 1
ATOM 681 N N . TYR A 1 85 ? -11.081 11.924 21.573 1.00 91.75 85 TYR A N 1
ATOM 682 C CA . TYR A 1 85 ? -11.049 10.556 22.075 1.00 91.75 85 TYR A CA 1
ATOM 683 C C . TYR A 1 85 ? -9.727 10.314 22.798 1.00 91.75 85 TYR A C 1
ATOM 685 O O . TYR A 1 85 ? -8.680 10.792 22.367 1.00 91.75 85 TYR A O 1
ATOM 693 N N . SER A 1 86 ? -9.761 9.574 23.899 1.00 92.19 86 SER A N 1
ATOM 694 C CA . SER A 1 86 ? -8.545 8.995 24.476 1.00 92.19 86 SER A CA 1
ATOM 695 C C . SER A 1 86 ? -8.095 7.783 23.658 1.00 92.19 86 SER A C 1
ATOM 697 O O . SER A 1 86 ? -8.915 7.118 23.020 1.00 92.19 86 SER A O 1
ATOM 699 N N . LEU A 1 87 ? -6.807 7.442 23.710 1.00 92.38 87 LEU A N 1
ATOM 700 C CA . LEU A 1 87 ? -6.302 6.244 23.033 1.00 92.38 87 LEU A CA 1
ATOM 701 C C . LEU A 1 87 ? -6.980 4.943 23.516 1.00 92.38 87 LEU A C 1
ATOM 703 O O . LEU A 1 87 ? -7.259 4.062 22.707 1.00 92.38 87 LEU A O 1
ATOM 707 N N . GLN A 1 88 ? -7.368 4.852 24.792 1.00 89.25 88 GLN A N 1
ATOM 708 C CA . GLN A 1 88 ? -8.129 3.707 25.315 1.00 89.25 88 GLN A CA 1
ATOM 709 C C . GLN A 1 88 ? -9.512 3.559 24.659 1.00 89.25 88 GLN A C 1
ATOM 711 O O . GLN A 1 88 ? -9.990 2.447 24.429 1.00 89.25 88 GLN A O 1
ATOM 716 N N . GLU A 1 89 ? -10.171 4.672 24.338 1.00 87.12 89 GLU A N 1
ATOM 717 C CA . GLU A 1 89 ? -11.441 4.651 23.606 1.00 87.12 89 GLU A CA 1
ATOM 718 C C . GLU A 1 89 ? -11.220 4.298 22.135 1.00 87.12 89 GLU A C 1
ATOM 720 O O . GLU A 1 89 ? -11.986 3.517 21.567 1.00 87.12 89 GLU A O 1
ATOM 725 N N . ILE A 1 90 ? -10.140 4.811 21.539 1.00 91.31 90 ILE A N 1
ATOM 726 C CA . ILE A 1 90 ? -9.735 4.485 20.167 1.00 91.31 90 ILE A CA 1
ATOM 727 C C . ILE A 1 90 ? -9.474 2.988 20.015 1.00 91.31 90 ILE A C 1
ATOM 729 O O . ILE A 1 90 ? -9.934 2.403 19.039 1.00 91.31 90 ILE A O 1
ATOM 733 N N . LYS A 1 91 ? -8.845 2.338 21.001 1.00 88.88 91 LYS A N 1
ATOM 734 C CA . LYS A 1 91 ? -8.634 0.881 21.021 1.00 88.88 91 LYS A CA 1
ATOM 735 C C . LYS A 1 91 ? -9.925 0.089 20.782 1.00 88.88 91 LYS A C 1
ATOM 737 O O . LYS A 1 91 ? -9.918 -0.907 20.067 1.00 88.88 91 LYS A O 1
ATOM 742 N N . SER A 1 92 ? -11.053 0.549 21.327 1.00 80.62 92 SER A N 1
ATOM 743 C CA . SER A 1 92 ? -12.352 -0.118 21.130 1.00 80.62 92 SER A CA 1
ATOM 744 C C . SER A 1 92 ? -12.880 0.048 19.697 1.00 80.62 92 SER A C 1
ATOM 746 O O . SER A 1 92 ? -13.446 -0.883 19.123 1.00 80.62 92 SER A O 1
ATOM 748 N N . LEU A 1 93 ? -12.661 1.220 19.090 1.00 84.44 93 LEU A N 1
ATOM 749 C CA . LEU A 1 93 ? -12.992 1.473 17.682 1.00 84.44 93 LEU A CA 1
ATOM 750 C C . LEU A 1 93 ? -12.090 0.658 16.745 1.00 84.44 93 LEU A C 1
ATOM 752 O O . LEU A 1 93 ? -12.569 0.072 15.777 1.00 84.44 93 LEU A O 1
ATOM 756 N N . TYR A 1 94 ? -10.804 0.565 17.080 1.00 88.00 94 TYR A N 1
ATOM 757 C CA . TYR A 1 94 ? -9.807 -0.208 16.352 1.00 88.00 94 TYR A CA 1
ATOM 758 C C . TYR A 1 94 ? -10.169 -1.700 16.264 1.00 88.00 94 TYR A C 1
ATOM 760 O O . TYR A 1 94 ? -10.084 -2.277 15.185 1.00 88.00 94 TYR A O 1
ATOM 768 N N . VAL A 1 95 ? -10.673 -2.319 17.339 1.00 82.25 95 VAL A N 1
ATOM 769 C CA . VAL A 1 95 ? -11.145 -3.722 17.296 1.00 82.25 95 VAL A CA 1
ATOM 770 C C . VAL A 1 95 ? -12.250 -3.919 16.251 1.00 82.25 95 VAL A C 1
ATOM 772 O O . VAL A 1 95 ? -12.222 -4.877 15.481 1.00 82.25 95 VAL A O 1
ATOM 775 N N . SER A 1 96 ? -13.198 -2.982 16.179 1.00 78.06 96 SER A N 1
ATOM 776 C CA . SER A 1 96 ? -14.291 -3.029 15.196 1.00 78.06 96 SER A CA 1
ATOM 777 C C . SER A 1 96 ? -13.762 -2.926 13.763 1.00 78.06 96 SER A C 1
ATOM 779 O O . SER A 1 96 ? -14.194 -3.663 12.878 1.00 78.06 96 SER A O 1
ATOM 781 N N . PHE A 1 97 ? -12.797 -2.028 13.559 1.00 85.44 97 PHE A N 1
ATOM 782 C CA . PHE A 1 97 ? -12.097 -1.834 12.295 1.00 85.44 97 PHE A CA 1
ATOM 783 C C . PHE A 1 97 ? -11.325 -3.094 11.860 1.00 85.44 97 PHE A C 1
ATOM 785 O O . PHE A 1 97 ? -11.431 -3.510 10.706 1.00 85.44 97 PHE A O 1
ATOM 792 N N . CYS A 1 98 ? -10.641 -3.768 12.792 1.00 86.19 98 CYS A N 1
ATOM 793 C CA . CYS A 1 98 ? -9.942 -5.032 12.533 1.00 86.19 98 CYS A CA 1
ATOM 794 C C . CYS A 1 98 ? -10.887 -6.135 12.060 1.00 86.19 98 CYS A C 1
ATOM 796 O O . CYS A 1 98 ? -10.601 -6.809 11.076 1.00 86.19 98 CYS A O 1
ATOM 798 N N . ASN A 1 99 ? -12.018 -6.324 12.746 1.00 81.12 99 ASN A N 1
ATOM 799 C CA . ASN A 1 99 ? -12.969 -7.392 12.421 1.00 81.12 99 ASN A CA 1
ATOM 800 C C . ASN A 1 99 ? -13.582 -7.212 11.025 1.00 81.12 99 ASN A C 1
ATOM 802 O O . ASN A 1 99 ? -13.816 -8.182 10.301 1.00 81.12 99 ASN A O 1
ATOM 806 N N . GLU A 1 100 ? -13.837 -5.965 10.629 1.00 81.69 100 GLU A N 1
ATOM 807 C CA . GLU A 1 100 ? -14.299 -5.645 9.280 1.00 81.69 100 GLU A CA 1
ATOM 808 C C . GLU A 1 100 ? -13.220 -5.938 8.231 1.00 81.69 100 GLU A C 1
ATOM 810 O O . GLU A 1 100 ? -13.509 -6.534 7.191 1.00 81.69 100 GLU A O 1
ATOM 815 N N . PHE A 1 101 ? -11.971 -5.554 8.502 1.00 87.81 101 PHE A N 1
ATOM 816 C CA . PHE A 1 101 ? -10.857 -5.855 7.611 1.00 87.81 101 PHE A CA 1
ATOM 817 C C . PHE A 1 101 ? -10.616 -7.362 7.474 1.00 87.81 101 PHE A C 1
ATOM 819 O O . PHE A 1 101 ? -10.639 -7.865 6.354 1.00 87.81 101 PHE A O 1
ATOM 826 N N . TYR A 1 102 ? -10.438 -8.094 8.579 1.00 87.75 102 TYR A N 1
ATOM 827 C CA . TYR A 1 102 ? -10.187 -9.537 8.548 1.00 87.75 102 TYR A CA 1
ATOM 828 C C . TYR A 1 102 ? -11.288 -10.295 7.823 1.00 87.75 102 TYR A C 1
ATOM 830 O O . TYR A 1 102 ? -10.993 -11.201 7.045 1.00 87.75 102 TYR A O 1
ATOM 838 N N . GLY A 1 103 ? -12.544 -9.894 8.030 1.00 82.75 103 GLY A N 1
ATOM 839 C CA . GLY A 1 103 ? -13.658 -10.482 7.311 1.00 82.75 103 GLY A CA 1
ATOM 840 C C . GLY A 1 103 ? -13.526 -10.315 5.797 1.00 82.75 103 GLY A C 1
ATOM 841 O O . GLY A 1 103 ? -13.571 -11.300 5.066 1.00 82.75 103 GLY A O 1
ATOM 842 N N . ARG A 1 104 ? -13.284 -9.089 5.318 1.00 85.19 104 ARG A N 1
ATOM 843 C CA . ARG A 1 104 ? -13.080 -8.825 3.882 1.00 85.19 104 ARG A CA 1
ATOM 844 C C . ARG A 1 104 ? -11.840 -9.535 3.332 1.00 85.19 104 ARG A C 1
ATOM 846 O O . ARG A 1 104 ? -11.915 -10.168 2.283 1.00 85.19 104 ARG A O 1
ATOM 853 N N . TYR A 1 105 ? -10.721 -9.452 4.047 1.00 90.12 105 TYR A N 1
ATOM 854 C CA . TYR A 1 105 ? -9.434 -9.984 3.613 1.00 90.12 105 TYR A CA 1
ATOM 855 C C . TYR A 1 105 ? -9.455 -11.509 3.494 1.00 90.12 105 TYR A C 1
ATOM 857 O O . TYR A 1 105 ? -9.065 -12.037 2.458 1.00 90.12 105 TYR A O 1
ATOM 865 N N . TYR A 1 106 ? -9.958 -12.230 4.502 1.00 87.81 106 TYR A N 1
ATOM 866 C CA . TYR A 1 106 ? -9.991 -13.699 4.490 1.00 87.81 106 TYR A CA 1
ATOM 867 C C . TYR A 1 106 ? -11.173 -14.302 3.713 1.00 87.81 106 TYR A C 1
ATOM 869 O O . TYR A 1 106 ? -11.152 -15.498 3.397 1.00 87.81 106 TYR A O 1
ATOM 877 N N . ALA A 1 107 ? -12.168 -13.484 3.349 1.00 87.31 107 ALA A N 1
ATOM 878 C CA . ALA A 1 107 ? -13.202 -13.840 2.376 1.00 87.31 107 ALA A CA 1
ATOM 879 C C . ALA A 1 107 ? -12.723 -13.739 0.915 1.00 87.31 107 ALA A C 1
ATOM 881 O O . ALA A 1 107 ? -13.433 -14.191 0.017 1.00 87.31 107 ALA A O 1
ATOM 882 N N . HIS A 1 108 ? -11.538 -13.170 0.662 1.00 90.56 108 HIS A N 1
ATOM 883 C CA . HIS A 1 108 ? -11.000 -13.030 -0.690 1.00 90.56 108 HIS A CA 1
ATOM 884 C C . HIS A 1 108 ? -10.875 -14.398 -1.405 1.00 90.56 108 HIS A C 1
ATOM 886 O O . HIS A 1 108 ? -10.399 -15.356 -0.781 1.00 90.56 108 HIS A O 1
ATOM 892 N N . PRO A 1 109 ? -11.232 -14.510 -2.707 1.00 90.81 109 PRO A N 1
ATOM 893 C CA . PRO A 1 109 ? -11.249 -15.784 -3.439 1.00 90.81 109 PRO A CA 1
ATOM 894 C C . PRO A 1 109 ? -9.926 -16.549 -3.424 1.00 90.81 109 PRO A C 1
ATOM 896 O O . PRO A 1 109 ? -9.941 -17.769 -3.289 1.00 90.81 109 PRO A O 1
ATOM 899 N N . VAL A 1 110 ? -8.790 -15.840 -3.438 1.00 91.19 110 VAL A N 1
ATOM 900 C CA . VAL A 1 110 ? -7.458 -16.465 -3.338 1.00 91.19 110 VAL A CA 1
ATOM 901 C C . VAL A 1 110 ? -7.329 -17.382 -2.120 1.00 91.19 110 VAL A C 1
ATOM 903 O O . VAL A 1 110 ? -6.652 -18.397 -2.189 1.00 91.19 110 VAL A O 1
ATOM 906 N N . TRP A 1 111 ? -7.987 -17.071 -0.996 1.00 90.94 111 TRP A N 1
ATOM 907 C CA . TRP A 1 111 ? -7.948 -17.944 0.176 1.00 90.94 111 TRP A CA 1
ATOM 908 C C . TRP A 1 111 ? -8.806 -19.191 -0.015 1.00 90.94 111 TRP A C 1
ATOM 910 O O . TRP A 1 111 ? -8.524 -20.218 0.594 1.00 90.94 111 TRP A O 1
ATOM 920 N N . GLY A 1 112 ? -9.851 -19.112 -0.841 1.00 86.62 112 GLY A N 1
ATOM 921 C CA . GLY A 1 112 ? -10.591 -20.274 -1.327 1.00 86.62 112 GLY A CA 1
ATOM 922 C C . GLY A 1 112 ? -9.678 -21.208 -2.112 1.00 86.62 112 GLY A C 1
ATOM 923 O O . GLY A 1 112 ? -9.597 -22.383 -1.760 1.00 86.62 112 GLY A O 1
ATOM 924 N N . ASP A 1 113 ? -8.918 -20.666 -3.065 1.00 85.88 113 ASP A N 1
ATOM 925 C CA . ASP A 1 113 ? -7.939 -21.438 -3.838 1.00 85.88 113 ASP A CA 1
ATOM 926 C C . ASP A 1 113 ? -6.864 -22.015 -2.930 1.00 85.88 113 ASP A C 1
ATOM 928 O O . ASP A 1 113 ? -6.647 -23.219 -2.936 1.00 85.88 113 ASP A O 1
ATOM 932 N N . MET A 1 114 ? -6.279 -21.195 -2.051 1.00 86.38 114 MET A N 1
ATOM 933 C CA . MET A 1 114 ? -5.288 -21.639 -1.071 1.00 86.38 114 MET A CA 1
ATOM 934 C C . MET A 1 114 ? -5.813 -22.734 -0.145 1.00 86.38 114 MET A C 1
ATOM 936 O O . MET A 1 114 ? -5.003 -23.467 0.410 1.00 86.38 114 MET A O 1
ATOM 940 N N . ARG A 1 115 ? -7.134 -22.847 0.058 1.00 85.44 115 ARG A N 1
ATOM 941 C CA . ARG A 1 115 ? -7.781 -23.901 0.855 1.00 85.44 115 ARG A CA 1
ATOM 942 C C . ARG A 1 115 ? -8.152 -25.145 0.049 1.00 85.44 115 ARG A C 1
ATOM 944 O O . ARG A 1 115 ? -8.451 -26.155 0.688 1.00 85.44 115 ARG A O 1
ATOM 951 N N . ALA A 1 116 ? -8.129 -25.092 -1.280 1.00 84.88 116 ALA A N 1
ATOM 952 C CA . ALA A 1 116 ? -8.431 -26.229 -2.140 1.00 84.88 116 ALA A CA 1
ATOM 953 C C . ALA A 1 116 ? -7.407 -27.369 -1.972 1.00 84.88 116 ALA A C 1
ATOM 955 O O . ALA A 1 116 ? -6.356 -27.213 -1.344 1.00 84.88 116 ALA A O 1
ATOM 956 N N . GLU A 1 117 ? -7.731 -28.543 -2.520 1.00 80.88 117 GLU A N 1
ATOM 957 C CA . GLU A 1 117 ? -6.823 -29.700 -2.517 1.00 80.88 117 GLU A CA 1
ATOM 958 C C . GLU A 1 117 ? -5.592 -29.466 -3.400 1.00 80.88 117 GLU A C 1
ATOM 960 O O . GLU A 1 117 ? -4.498 -29.903 -3.056 1.00 80.88 117 GLU A O 1
ATOM 965 N N . THR A 1 118 ? -5.768 -28.749 -4.513 1.00 84.75 118 THR A N 1
ATOM 966 C CA . THR A 1 118 ? -4.703 -28.411 -5.461 1.00 84.75 118 THR A CA 1
ATOM 967 C C . THR A 1 118 ? -4.751 -26.929 -5.802 1.00 84.75 118 THR A C 1
ATOM 969 O O . THR A 1 118 ? -5.796 -26.428 -6.218 1.00 84.75 118 THR A O 1
ATOM 972 N N . ILE A 1 119 ? -3.613 -26.252 -5.687 1.00 88.62 119 ILE A N 1
ATOM 973 C CA . ILE A 1 119 ? -3.455 -24.820 -5.955 1.00 88.62 119 ILE A CA 1
ATOM 974 C C . ILE A 1 119 ? -2.539 -24.658 -7.174 1.00 88.62 119 ILE A C 1
ATOM 976 O O . ILE A 1 119 ? -1.480 -25.282 -7.211 1.00 88.62 119 ILE A O 1
ATOM 980 N N . PRO A 1 120 ? -2.856 -23.825 -8.173 1.00 86.56 120 PRO A N 1
ATOM 981 C CA . PRO A 1 120 ? -1.905 -23.514 -9.237 1.00 86.56 120 PRO A CA 1
ATOM 982 C C . PRO A 1 120 ? -0.557 -23.016 -8.682 1.00 86.56 120 PRO A C 1
ATOM 984 O O . PRO A 1 120 ? -0.518 -22.065 -7.900 1.00 86.56 120 PRO A O 1
ATOM 987 N N . ASN A 1 121 ? 0.561 -23.618 -9.115 1.00 86.75 121 ASN A N 1
ATOM 988 C CA . ASN A 1 121 ? 1.904 -23.231 -8.649 1.00 86.75 121 ASN A CA 1
ATOM 989 C C . ASN A 1 121 ? 2.187 -21.740 -8.873 1.00 86.75 121 ASN A C 1
ATOM 991 O O . ASN A 1 121 ? 2.799 -21.097 -8.030 1.00 86.75 121 ASN A O 1
ATOM 995 N N . SER A 1 122 ? 1.694 -21.166 -9.968 1.00 81.88 122 SER A N 1
ATOM 996 C CA . SER A 1 122 ? 1.802 -19.735 -10.256 1.00 81.88 122 SER A CA 1
ATOM 997 C C . SER A 1 122 ? 1.136 -18.859 -9.184 1.00 81.88 122 SER A C 1
ATOM 999 O O . SER A 1 122 ? 1.721 -17.853 -8.797 1.00 81.88 122 SER A O 1
ATOM 1001 N N . ILE A 1 123 ? -0.024 -19.250 -8.636 1.00 88.06 123 ILE A N 1
ATOM 1002 C CA . ILE A 1 123 ? -0.667 -18.543 -7.508 1.00 88.06 123 ILE A CA 1
ATOM 1003 C C . ILE A 1 123 ? 0.209 -18.643 -6.252 1.00 88.06 123 ILE A C 1
ATOM 1005 O O . ILE A 1 123 ? 0.435 -17.635 -5.581 1.00 88.06 123 ILE A O 1
ATOM 1009 N N . ILE A 1 124 ? 0.753 -19.831 -5.958 1.00 90.69 124 ILE A N 1
ATOM 1010 C CA . ILE A 1 124 ? 1.651 -20.039 -4.810 1.00 90.69 124 ILE A CA 1
ATOM 1011 C C . ILE A 1 124 ? 2.892 -19.144 -4.921 1.00 90.69 124 ILE A C 1
ATOM 1013 O O . ILE A 1 124 ? 3.232 -18.446 -3.969 1.00 90.69 124 ILE A O 1
ATOM 1017 N N . LEU A 1 125 ? 3.547 -19.120 -6.085 1.00 85.88 125 LEU A N 1
ATOM 1018 C CA . LEU A 1 125 ? 4.749 -18.318 -6.314 1.00 85.88 125 LEU A CA 1
ATOM 1019 C C . LEU A 1 125 ? 4.470 -16.816 -6.182 1.00 85.88 125 LEU A C 1
ATOM 1021 O O . LEU A 1 125 ? 5.256 -16.099 -5.562 1.00 85.88 125 LEU A O 1
ATOM 1025 N N . GLN A 1 126 ? 3.342 -16.335 -6.714 1.00 84.56 126 GLN A N 1
ATOM 1026 C CA . GLN A 1 126 ? 2.934 -14.936 -6.553 1.00 84.56 126 GLN A CA 1
ATOM 1027 C C . GLN A 1 126 ? 2.672 -14.582 -5.089 1.00 84.56 126 GLN A C 1
ATOM 1029 O O . GLN A 1 126 ? 3.099 -13.526 -4.624 1.00 84.56 126 GLN A O 1
ATOM 1034 N N . TRP A 1 127 ? 2.018 -15.469 -4.339 1.00 91.69 127 TRP A N 1
ATOM 1035 C CA . TRP A 1 127 ? 1.778 -15.265 -2.914 1.00 91.69 127 TRP A CA 1
ATOM 1036 C C . TRP A 1 127 ? 3.076 -15.254 -2.095 1.00 91.69 127 TRP A C 1
ATOM 1038 O O . TRP A 1 127 ? 3.268 -14.349 -1.287 1.00 91.69 127 TRP A O 1
ATOM 1048 N N . ILE A 1 128 ? 3.999 -16.189 -2.346 1.00 89.56 128 ILE A N 1
ATOM 1049 C CA . ILE A 1 128 ? 5.317 -16.222 -1.692 1.00 89.56 128 ILE A CA 1
ATOM 1050 C C . ILE A 1 128 ? 6.098 -14.937 -1.991 1.00 89.56 128 ILE A C 1
ATOM 1052 O O . ILE A 1 128 ? 6.605 -14.287 -1.077 1.00 89.56 128 ILE A O 1
ATOM 1056 N N . SER A 1 129 ? 6.144 -14.527 -3.263 1.00 83.38 129 SER A N 1
ATOM 1057 C CA . SER A 1 129 ? 6.779 -13.273 -3.671 1.00 83.38 129 SER A CA 1
ATOM 1058 C C . SER A 1 129 ? 6.155 -12.063 -2.980 1.00 83.38 129 SER A C 1
ATOM 1060 O O . SER A 1 129 ? 6.889 -11.184 -2.529 1.00 83.38 129 SER A O 1
ATOM 1062 N N . ARG A 1 130 ? 4.823 -12.005 -2.893 1.00 87.38 130 ARG A N 1
ATOM 1063 C CA . ARG A 1 130 ? 4.108 -10.934 -2.196 1.00 87.38 130 ARG A CA 1
ATOM 1064 C C . ARG A 1 130 ? 4.543 -10.842 -0.740 1.00 87.38 130 ARG A C 1
ATOM 1066 O O . ARG A 1 130 ? 4.875 -9.752 -0.289 1.00 87.38 130 ARG A O 1
ATOM 1073 N N . THR A 1 131 ? 4.548 -11.958 -0.013 1.00 89.81 131 THR A N 1
ATOM 1074 C CA . THR A 1 131 ? 4.904 -11.973 1.414 1.00 89.81 131 THR A CA 1
ATOM 1075 C C . THR A 1 131 ? 6.344 -11.516 1.647 1.00 89.81 131 THR A C 1
ATOM 1077 O O . THR A 1 131 ? 6.572 -10.703 2.540 1.00 89.81 131 THR A O 1
ATOM 1080 N N . TYR A 1 132 ? 7.290 -11.933 0.796 1.00 86.94 132 TYR A N 1
ATOM 1081 C CA . TYR A 1 132 ? 8.669 -11.432 0.849 1.00 86.94 132 TYR A CA 1
ATOM 1082 C C . TYR A 1 132 ? 8.731 -9.897 0.755 1.00 86.94 132 TYR A C 1
ATOM 1084 O O . TYR A 1 132 ? 9.375 -9.251 1.582 1.00 86.94 132 TYR A O 1
ATOM 1092 N N . PHE A 1 133 ? 8.021 -9.287 -0.204 1.00 83.44 133 PHE A N 1
ATOM 1093 C CA . PHE A 1 133 ? 8.023 -7.826 -0.348 1.00 83.44 133 PHE A CA 1
ATOM 1094 C C . PHE A 1 133 ? 7.312 -7.097 0.788 1.00 83.44 133 PHE A C 1
ATOM 1096 O O . PHE A 1 133 ? 7.807 -6.060 1.216 1.00 83.44 133 PHE A O 1
ATOM 1103 N N . LEU A 1 134 ? 6.213 -7.653 1.307 1.00 87.69 134 LEU A N 1
ATOM 1104 C CA . LEU A 1 134 ? 5.530 -7.084 2.470 1.00 87.69 134 LEU A CA 1
ATOM 1105 C C . LEU A 1 134 ? 6.457 -7.006 3.689 1.00 87.69 134 LEU A C 1
ATOM 1107 O O . LEU A 1 134 ? 6.449 -5.999 4.391 1.00 87.69 134 LEU A O 1
ATOM 1111 N N . SER A 1 135 ? 7.275 -8.038 3.918 1.00 88.25 135 SER A N 1
ATOM 1112 C CA . SER A 1 135 ? 8.244 -8.044 5.020 1.00 88.25 135 SER A CA 1
ATOM 1113 C C . SER A 1 135 ? 9.429 -7.109 4.755 1.00 88.25 135 SER A C 1
ATOM 1115 O O . SER A 1 135 ? 9.889 -6.418 5.661 1.00 88.25 135 SER A O 1
ATOM 1117 N N . ARG A 1 136 ? 9.895 -7.003 3.502 1.00 84.56 136 ARG A N 1
ATOM 1118 C CA . ARG A 1 136 ? 11.087 -6.212 3.140 1.00 84.56 136 ARG A CA 1
ATOM 1119 C C . ARG A 1 136 ? 11.014 -4.750 3.575 1.00 84.56 136 ARG A C 1
ATOM 1121 O O . ARG A 1 136 ? 12.047 -4.128 3.829 1.00 84.56 136 ARG A O 1
ATOM 1128 N N . PHE A 1 137 ? 9.815 -4.180 3.607 1.00 84.50 137 PHE A N 1
ATOM 1129 C CA . PHE A 1 137 ? 9.628 -2.769 3.917 1.00 84.50 137 PHE A CA 1
ATOM 1130 C C . PHE A 1 137 ? 9.255 -2.494 5.385 1.00 84.50 137 PHE A C 1
ATOM 1132 O O . PHE A 1 137 ? 9.318 -1.338 5.806 1.00 84.50 137 PHE A O 1
ATOM 1139 N N . ALA A 1 138 ? 8.959 -3.529 6.183 1.00 89.62 138 ALA A N 1
ATOM 1140 C CA . ALA A 1 138 ? 8.489 -3.399 7.566 1.00 89.62 138 ALA A CA 1
ATOM 1141 C C . ALA A 1 138 ? 9.494 -2.659 8.469 1.00 89.62 138 ALA A C 1
ATOM 1143 O O . ALA A 1 138 ? 9.148 -1.658 9.100 1.00 89.62 138 ALA A O 1
ATOM 1144 N N . GLY A 1 139 ? 10.774 -3.051 8.445 1.00 89.31 139 GLY A N 1
ATOM 1145 C CA . GLY A 1 139 ? 11.822 -2.368 9.217 1.00 89.31 139 GLY A CA 1
ATOM 1146 C C . GLY A 1 139 ? 12.037 -0.907 8.799 1.00 89.31 139 GLY A C 1
ATOM 1147 O O . GLY A 1 139 ? 12.314 -0.041 9.634 1.00 89.31 139 GLY A O 1
ATOM 1148 N N . VAL A 1 140 ? 11.849 -0.588 7.512 1.00 89.81 140 VAL A N 1
ATOM 1149 C CA . VAL A 1 140 ? 11.974 0.784 6.987 1.00 89.81 140 VAL A CA 1
ATOM 1150 C C . VAL A 1 140 ? 10.836 1.670 7.494 1.00 89.81 140 VAL A C 1
ATOM 1152 O O . VAL A 1 140 ? 11.077 2.812 7.897 1.00 89.81 140 VAL A O 1
ATOM 1155 N N . THR A 1 141 ? 9.598 1.174 7.492 1.00 94.06 141 THR A N 1
ATOM 1156 C CA . THR A 1 141 ? 8.435 1.950 7.944 1.00 94.06 141 THR A CA 1
ATOM 1157 C C . THR A 1 141 ? 8.400 2.061 9.460 1.00 94.06 141 THR A C 1
ATOM 1159 O O . THR A 1 141 ? 8.162 3.154 9.968 1.00 94.06 141 THR A O 1
ATOM 1162 N N . ALA A 1 142 ? 8.774 1.007 10.189 1.00 93.88 142 ALA A N 1
ATOM 1163 C CA . ALA A 1 142 ? 8.990 1.075 11.631 1.00 93.88 142 ALA A CA 1
ATOM 1164 C C . ALA A 1 142 ? 10.078 2.106 11.993 1.00 93.88 142 ALA A C 1
ATOM 1166 O O . ALA A 1 142 ? 9.865 2.947 12.864 1.00 93.88 142 ALA A O 1
ATOM 1167 N N . SER A 1 143 ? 11.195 2.152 11.254 1.00 93.38 143 SER A N 1
ATOM 1168 C CA . SER A 1 143 ? 12.235 3.180 11.442 1.00 93.38 143 SER A CA 1
ATOM 1169 C C . SER A 1 143 ? 11.714 4.597 11.182 1.00 93.38 143 SER A C 1
ATOM 1171 O O . SER A 1 143 ? 12.057 5.545 11.883 1.00 93.38 143 SER A O 1
ATOM 1173 N N . ALA A 1 144 ? 10.879 4.781 10.159 1.00 92.94 144 ALA A N 1
ATOM 1174 C CA . ALA A 1 144 ? 10.264 6.079 9.907 1.00 92.94 144 ALA A CA 1
ATOM 1175 C C . ALA A 1 144 ? 9.295 6.469 11.037 1.00 92.94 144 ALA A C 1
ATOM 1177 O O . ALA A 1 144 ? 9.322 7.615 11.487 1.00 92.94 144 ALA A O 1
ATOM 1178 N N . ALA A 1 145 ? 8.490 5.530 11.534 1.00 94.31 145 ALA A N 1
ATOM 1179 C CA . ALA A 1 145 ? 7.570 5.763 12.643 1.00 94.31 145 ALA A CA 1
ATOM 1180 C C . ALA A 1 145 ? 8.313 6.058 13.957 1.00 94.31 145 ALA A C 1
ATOM 1182 O O . ALA A 1 145 ? 7.880 6.919 14.722 1.00 94.31 145 ALA A O 1
ATOM 1183 N N . SER A 1 146 ? 9.470 5.432 14.190 1.00 96.38 146 SER A N 1
ATOM 1184 C CA . SER A 1 146 ? 10.299 5.688 15.374 1.00 96.38 146 SER A CA 1
ATOM 1185 C C . SER A 1 146 ? 10.885 7.103 15.396 1.00 96.38 146 SER A C 1
ATOM 1187 O O . SER A 1 146 ? 11.067 7.678 16.463 1.00 96.38 146 SER A O 1
ATOM 1189 N N . LEU A 1 147 ? 11.116 7.709 14.227 1.00 94.69 147 LEU A N 1
ATOM 1190 C CA . LEU A 1 147 ? 11.578 9.097 14.107 1.00 94.69 147 LEU A CA 1
ATOM 1191 C C . LEU A 1 147 ? 10.446 10.130 14.187 1.00 94.69 147 LEU A C 1
ATOM 1193 O O . LEU A 1 147 ? 10.695 11.273 14.568 1.00 94.69 147 LEU A O 1
ATOM 1197 N N . ASN A 1 148 ? 9.223 9.754 13.800 1.00 93.50 148 ASN A N 1
ATOM 1198 C CA . ASN A 1 148 ? 8.082 10.674 13.683 1.00 93.50 148 ASN A CA 1
ATOM 1199 C C . ASN A 1 148 ? 7.002 10.461 14.761 1.00 93.50 148 ASN A C 1
ATOM 1201 O O . ASN A 1 148 ? 5.993 11.168 14.769 1.00 93.50 148 ASN A O 1
ATOM 1205 N N . GLY A 1 149 ? 7.199 9.509 15.677 1.00 94.19 149 GLY A N 1
ATOM 1206 C CA . GLY A 1 149 ? 6.292 9.251 16.791 1.00 94.19 149 GLY A CA 1
ATOM 1207 C C . GLY A 1 149 ? 6.128 10.481 17.701 1.00 94.19 149 GLY A C 1
ATOM 1208 O O . GLY A 1 149 ? 7.100 11.205 17.935 1.00 94.19 149 GLY A O 1
ATOM 1209 N N . PRO A 1 150 ? 4.924 10.740 18.242 1.00 94.38 150 PRO A N 1
ATOM 1210 C CA . PRO A 1 150 ? 4.631 11.951 19.016 1.00 94.38 150 PRO A CA 1
ATOM 1211 C C . PRO A 1 150 ? 5.183 11.919 20.448 1.00 94.38 150 PRO A C 1
ATOM 1213 O O . PRO A 1 150 ? 5.266 12.964 21.091 1.00 94.38 150 PRO A O 1
ATOM 1216 N N . THR A 1 151 ? 5.511 10.733 20.965 1.00 94.81 151 THR A N 1
ATOM 1217 C CA . THR A 1 151 ? 5.983 10.502 22.335 1.00 94.81 151 THR A CA 1
ATOM 1218 C C . THR A 1 151 ? 7.166 9.541 22.329 1.00 94.81 151 THR A C 1
ATOM 1220 O O . THR A 1 151 ? 7.315 8.745 21.400 1.00 94.81 151 THR A O 1
ATOM 1223 N N . VAL A 1 152 ? 8.006 9.598 23.365 1.00 94.81 152 VAL A N 1
ATOM 1224 C CA . VAL A 1 152 ? 9.189 8.727 23.494 1.00 94.81 152 VAL A CA 1
ATOM 1225 C C . VAL A 1 152 ? 8.780 7.256 23.533 1.00 94.81 152 VAL A C 1
ATOM 1227 O O . VAL A 1 152 ? 9.478 6.411 22.985 1.00 94.81 152 VAL A O 1
ATOM 1230 N N . GLU A 1 153 ? 7.629 6.947 24.123 1.00 94.88 153 GLU A N 1
ATOM 1231 C CA . GLU A 1 153 ? 7.066 5.603 24.199 1.00 94.88 153 GLU A CA 1
ATOM 1232 C C . GLU A 1 153 ? 6.735 5.059 22.804 1.00 94.88 153 GLU A C 1
ATOM 1234 O O . GLU A 1 153 ? 7.159 3.956 22.464 1.00 94.88 153 GLU A O 1
ATOM 1239 N N . VAL A 1 154 ? 6.056 5.852 21.960 1.00 94.25 154 VAL A N 1
ATOM 1240 C CA . VAL A 1 154 ? 5.773 5.466 20.564 1.00 94.25 154 VAL A CA 1
ATOM 1241 C C . VAL A 1 154 ? 7.070 5.315 19.771 1.00 94.25 154 VAL A C 1
ATOM 1243 O O . VAL A 1 154 ? 7.238 4.341 19.040 1.00 94.25 154 VAL A O 1
ATOM 1246 N N . GLN A 1 155 ? 8.003 6.257 19.932 1.00 95.62 155 GLN A N 1
ATOM 1247 C CA . GLN A 1 155 ? 9.296 6.212 19.248 1.00 95.62 155 GLN A CA 1
ATOM 1248 C C . GLN A 1 155 ? 10.095 4.960 19.633 1.00 95.62 155 GLN A C 1
ATOM 1250 O O . GLN A 1 155 ? 10.657 4.298 18.767 1.00 95.62 155 GLN A O 1
ATOM 1255 N N . THR A 1 156 ? 10.104 4.602 20.919 1.00 95.12 156 THR A N 1
ATOM 1256 C CA . THR A 1 156 ? 10.824 3.435 21.449 1.00 95.12 156 THR A CA 1
ATOM 1257 C C . THR A 1 156 ? 10.203 2.127 20.972 1.00 95.12 156 THR A C 1
ATOM 1259 O O . THR A 1 156 ? 10.939 1.240 20.547 1.00 95.12 156 THR A O 1
ATOM 1262 N N . ALA A 1 157 ? 8.871 2.014 20.990 1.00 94.12 157 ALA A N 1
ATOM 1263 C CA . ALA A 1 157 ? 8.185 0.820 20.504 1.00 94.12 157 ALA A CA 1
ATOM 1264 C C . ALA A 1 157 ? 8.497 0.560 19.023 1.00 94.12 157 ALA A C 1
ATOM 1266 O O . ALA A 1 157 ? 8.949 -0.524 18.670 1.00 94.12 157 ALA A O 1
ATOM 1267 N N . PHE A 1 158 ? 8.377 1.579 18.166 1.00 95.19 158 PHE A N 1
ATOM 1268 C CA . PHE A 1 158 ? 8.711 1.417 16.750 1.00 95.19 158 PHE A CA 1
ATOM 1269 C C . PHE A 1 158 ? 10.214 1.295 16.483 1.00 95.19 158 PHE A C 1
ATOM 1271 O O . PHE A 1 158 ? 10.593 0.713 15.471 1.00 95.19 158 PHE A O 1
ATOM 1278 N N . LEU A 1 159 ? 11.087 1.808 17.357 1.00 94.56 159 LEU A N 1
ATOM 1279 C CA . LEU A 1 159 ? 12.527 1.559 17.257 1.00 94.56 159 LEU A CA 1
ATOM 1280 C C . LEU A 1 159 ? 12.851 0.088 17.530 1.00 94.56 159 LEU A C 1
ATOM 1282 O O . LEU A 1 159 ? 13.674 -0.479 16.819 1.00 94.56 159 LEU A O 1
ATOM 1286 N N . LYS A 1 160 ? 12.197 -0.524 18.526 1.00 92.88 160 LYS A N 1
ATOM 1287 C CA . LYS A 1 160 ? 12.308 -1.962 18.790 1.00 92.88 160 LYS A CA 1
ATOM 1288 C C . LYS A 1 160 ? 11.858 -2.760 17.561 1.00 92.88 160 LYS A C 1
ATOM 1290 O O . LYS A 1 160 ? 12.682 -3.478 16.999 1.00 92.88 160 LYS A O 1
ATOM 1295 N N . SER A 1 161 ? 10.641 -2.507 17.064 1.00 92.00 161 SER A N 1
ATOM 1296 C CA . SER A 1 161 ? 10.137 -3.154 15.843 1.00 92.00 161 SER A CA 1
ATOM 1297 C C . SER A 1 161 ? 11.069 -2.935 14.650 1.00 92.00 161 SER A C 1
ATOM 1299 O O . SER A 1 161 ? 11.324 -3.850 13.888 1.00 92.00 161 SER A O 1
ATOM 1301 N N . ALA A 1 162 ? 11.647 -1.743 14.484 1.00 91.62 162 ALA A N 1
ATOM 1302 C CA . ALA A 1 162 ? 12.573 -1.478 13.385 1.00 91.62 162 ALA A CA 1
ATOM 1303 C C . ALA A 1 162 ? 13.830 -2.355 13.418 1.00 91.62 162 ALA A C 1
ATOM 1305 O O . ALA A 1 162 ? 14.312 -2.753 12.360 1.00 91.62 162 ALA A O 1
ATOM 1306 N N . VAL A 1 163 ? 14.379 -2.609 14.609 1.00 90.31 163 VAL A N 1
ATOM 1307 C CA . VAL A 1 163 ? 15.574 -3.446 14.788 1.00 90.31 163 VAL A CA 1
ATOM 1308 C C . VAL A 1 163 ? 15.257 -4.912 14.516 1.00 90.31 163 VAL A C 1
ATOM 1310 O O . VAL A 1 163 ? 16.067 -5.585 13.885 1.00 90.31 163 VAL A O 1
ATOM 1313 N N . GLU A 1 164 ? 14.098 -5.382 14.970 1.00 89.50 164 GLU A N 1
ATOM 1314 C CA . GLU A 1 164 ? 13.640 -6.761 14.781 1.00 89.50 164 GLU A CA 1
ATOM 1315 C C . GLU A 1 164 ? 13.299 -7.015 13.302 1.00 89.50 164 GLU A C 1
ATOM 1317 O O . GLU A 1 164 ? 13.918 -7.856 12.657 1.00 89.50 164 GLU A O 1
ATOM 1322 N N . GLU A 1 165 ? 12.450 -6.176 12.705 1.00 88.50 165 GLU A N 1
ATOM 1323 C CA . GLU A 1 165 ? 11.937 -6.355 11.341 1.00 88.50 165 GLU A CA 1
ATOM 1324 C C . GLU A 1 165 ? 12.983 -6.198 10.222 1.00 88.50 165 GLU A C 1
ATOM 1326 O O . GLU A 1 165 ? 12.735 -6.594 9.081 1.00 88.50 165 GLU A O 1
ATOM 1331 N N . TYR A 1 166 ? 14.150 -5.592 10.485 1.00 81.88 166 TYR A N 1
ATOM 1332 C CA . TYR A 1 166 ? 15.095 -5.219 9.420 1.00 81.88 166 TYR A CA 1
ATOM 1333 C C . TYR A 1 166 ? 15.622 -6.421 8.625 1.00 81.88 166 TYR A C 1
ATOM 1335 O O . TYR A 1 166 ? 15.851 -6.303 7.419 1.00 81.88 166 TYR A O 1
ATOM 1343 N N . SER A 1 167 ? 15.825 -7.567 9.280 1.00 84.94 167 SER A N 1
ATOM 1344 C CA . SER A 1 167 ? 16.339 -8.780 8.634 1.00 84.94 167 SER A CA 1
ATOM 1345 C C . SER A 1 167 ? 15.258 -9.807 8.303 1.00 84.94 167 SER A C 1
ATOM 1347 O O . SER A 1 167 ? 15.545 -10.755 7.575 1.00 84.94 167 SER A O 1
ATOM 1349 N N . HIS A 1 168 ? 14.009 -9.609 8.745 1.00 86.38 168 HIS A N 1
ATOM 1350 C CA . HIS A 1 168 ? 12.944 -10.612 8.638 1.00 86.38 168 HIS A CA 1
ATOM 1351 C C . HIS A 1 168 ? 12.737 -11.134 7.212 1.00 86.38 168 HIS A C 1
ATOM 1353 O O . HIS A 1 168 ? 12.583 -12.338 6.995 1.00 86.38 168 HIS A O 1
ATOM 1359 N N . CYS A 1 169 ? 12.773 -10.242 6.220 1.00 83.94 169 CYS A N 1
ATOM 1360 C CA . CYS A 1 169 ? 12.575 -10.637 4.829 1.00 83.94 169 CYS A CA 1
ATOM 1361 C C . CYS A 1 169 ? 13.665 -11.582 4.307 1.00 83.94 169 CYS A C 1
ATOM 1363 O O . CYS A 1 169 ? 13.354 -12.458 3.506 1.00 83.94 169 CYS A O 1
ATOM 1365 N N . GLU A 1 170 ? 14.905 -11.436 4.776 1.00 84.25 170 GLU A N 1
A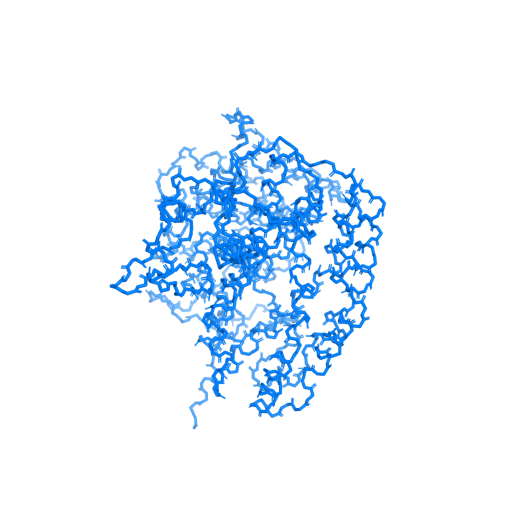TOM 1366 C CA . GLU A 1 170 ? 16.043 -12.262 4.366 1.00 84.25 170 GLU A CA 1
ATOM 1367 C C . GLU A 1 170 ? 16.152 -13.532 5.221 1.00 84.25 170 GLU A C 1
ATOM 1369 O O . GLU A 1 170 ? 16.384 -14.615 4.689 1.00 84.25 170 GLU A O 1
ATOM 1374 N N . ASP A 1 171 ? 15.926 -13.413 6.531 1.00 86.50 171 ASP A N 1
ATOM 1375 C CA . ASP A 1 171 ? 16.086 -14.515 7.485 1.00 86.50 171 ASP A CA 1
ATOM 1376 C C . ASP A 1 171 ? 14.924 -15.517 7.430 1.00 86.50 171 ASP A C 1
ATOM 1378 O O . ASP A 1 171 ? 15.131 -16.721 7.594 1.00 86.50 171 ASP A O 1
ATOM 1382 N N . TYR A 1 172 ? 13.699 -15.035 7.192 1.00 89.69 172 TYR A N 1
ATOM 1383 C CA . TYR A 1 172 ? 12.491 -15.857 7.278 1.00 89.69 172 TYR A CA 1
ATOM 1384 C C . TYR A 1 172 ? 11.756 -16.004 5.951 1.00 89.69 172 TYR A C 1
ATOM 1386 O O . TYR A 1 172 ? 11.283 -17.098 5.647 1.00 89.69 172 TYR A O 1
ATOM 1394 N N . TYR A 1 173 ? 11.647 -14.932 5.160 1.00 88.44 173 TYR A N 1
ATOM 1395 C CA . TYR A 1 173 ? 10.761 -14.902 3.989 1.00 88.44 173 TYR A CA 1
ATOM 1396 C C . TYR A 1 173 ? 11.464 -15.059 2.639 1.00 88.44 173 TYR A C 1
ATOM 1398 O O . TYR A 1 173 ? 10.773 -15.143 1.618 1.00 88.44 173 TYR A O 1
ATOM 1406 N N . LEU A 1 174 ? 12.799 -15.117 2.607 1.00 83.69 174 LEU A N 1
ATOM 1407 C CA . LEU A 1 174 ? 13.556 -15.239 1.366 1.00 83.69 174 LEU A CA 1
ATOM 1408 C C . LEU A 1 174 ? 13.280 -16.607 0.735 1.00 83.69 174 LEU A C 1
ATOM 1410 O O . LEU A 1 174 ? 13.641 -17.638 1.310 1.00 83.69 174 LEU A O 1
ATOM 1414 N N . PRO A 1 175 ? 12.661 -16.664 -0.454 1.00 78.38 175 PRO A N 1
ATOM 1415 C CA . PRO A 1 175 ? 12.345 -17.953 -1.032 1.00 78.38 175 PRO A CA 1
ATOM 1416 C C . PRO A 1 175 ? 13.623 -18.633 -1.551 1.00 78.38 175 PRO A C 1
ATOM 1418 O O . PRO A 1 175 ? 14.474 -17.970 -2.155 1.00 78.38 175 PRO A O 1
ATOM 1421 N N . PRO A 1 176 ? 13.768 -19.959 -1.383 1.00 79.75 176 PRO A N 1
ATOM 1422 C CA . PRO A 1 176 ? 14.965 -20.665 -1.812 1.00 79.75 176 PRO A CA 1
ATOM 1423 C C . PRO A 1 176 ? 15.098 -20.655 -3.345 1.00 79.75 176 PRO A C 1
ATOM 1425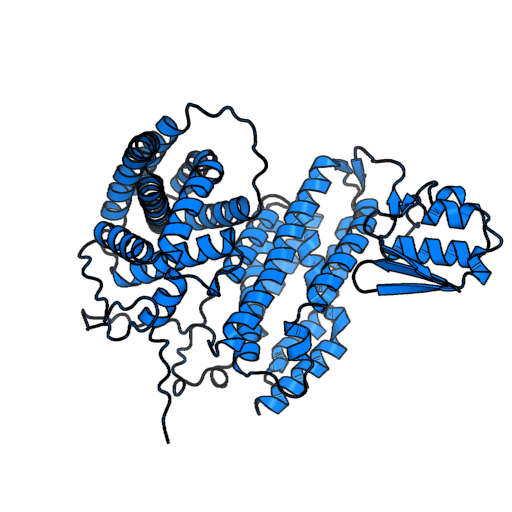 O O . PRO A 1 176 ? 14.090 -20.778 -4.046 1.00 79.75 176 PRO A O 1
ATOM 1428 N N . PRO A 1 177 ? 16.324 -20.623 -3.907 1.00 75.31 177 PRO A N 1
ATOM 1429 C CA . PRO A 1 177 ? 16.532 -20.631 -5.360 1.00 75.31 177 PRO A CA 1
ATOM 1430 C C . PRO A 1 177 ? 15.886 -21.819 -6.087 1.00 75.31 177 PRO A C 1
ATOM 1432 O O . PRO A 1 177 ? 15.505 -21.696 -7.246 1.00 75.31 177 PRO A O 1
ATOM 1435 N N . ALA A 1 178 ? 15.722 -22.962 -5.409 1.00 78.44 178 ALA A N 1
ATOM 1436 C CA . ALA A 1 178 ? 15.050 -24.144 -5.953 1.00 78.44 178 ALA A CA 1
ATOM 1437 C C . ALA A 1 178 ? 13.573 -23.896 -6.312 1.00 78.44 178 ALA A C 1
ATOM 1439 O O . ALA A 1 178 ? 13.041 -24.567 -7.191 1.00 78.44 178 ALA A O 1
ATOM 1440 N N . LEU A 1 179 ? 12.931 -22.907 -5.679 1.00 77.88 179 LEU A N 1
ATOM 1441 C CA . LEU A 1 179 ? 11.572 -22.474 -6.005 1.00 77.88 179 LEU A CA 1
ATOM 1442 C C . LEU A 1 179 ? 11.510 -21.733 -7.357 1.00 77.88 179 LEU A C 1
ATOM 1444 O O . LEU A 1 179 ? 10.455 -21.653 -7.984 1.00 77.88 179 LEU A O 1
ATOM 1448 N N . TYR A 1 180 ? 12.657 -21.240 -7.833 1.00 72.81 180 TYR A N 1
ATOM 1449 C CA . TYR A 1 180 ? 12.817 -20.484 -9.072 1.00 72.81 180 TYR A CA 1
ATOM 1450 C C . TYR A 1 180 ? 13.920 -21.091 -9.967 1.00 72.81 180 TYR A C 1
ATOM 1452 O O . TYR A 1 180 ? 14.965 -20.467 -10.176 1.00 72.81 180 TYR A O 1
ATOM 1460 N N . PRO A 1 181 ? 13.733 -22.305 -10.529 1.00 64.06 181 PRO A N 1
ATOM 1461 C CA . PRO A 1 181 ? 14.764 -22.957 -11.335 1.00 64.06 181 PRO A CA 1
ATOM 1462 C C . PRO A 1 181 ? 15.081 -22.180 -12.621 1.00 64.06 181 PRO A C 1
ATOM 1464 O O . PRO A 1 181 ? 14.190 -21.885 -13.418 1.00 64.06 181 PRO A O 1
ATOM 1467 N N . ALA A 1 182 ? 16.363 -21.933 -12.901 1.00 58.34 182 ALA A N 1
ATOM 1468 C CA . ALA A 1 182 ? 16.798 -21.228 -14.115 1.00 58.34 182 ALA A CA 1
ATOM 1469 C C . ALA A 1 182 ? 16.292 -21.872 -15.423 1.00 58.34 182 ALA A C 1
ATOM 1471 O O . ALA A 1 182 ? 16.064 -21.187 -16.419 1.00 58.34 182 ALA A O 1
ATOM 1472 N N . GLU A 1 183 ? 16.055 -23.184 -15.408 1.00 55.62 183 GLU A N 1
ATOM 1473 C CA . GLU A 1 183 ? 15.506 -23.970 -16.521 1.00 55.62 183 GLU A CA 1
ATOM 1474 C C . GLU A 1 183 ? 14.079 -23.554 -16.910 1.00 55.62 183 GLU A C 1
ATOM 1476 O O . GLU A 1 183 ? 13.686 -23.690 -18.068 1.00 55.62 183 GLU A O 1
ATOM 1481 N N . GLN A 1 184 ? 13.324 -22.985 -15.967 1.00 53.38 184 GLN A N 1
ATOM 1482 C CA . GLN A 1 184 ? 11.995 -22.413 -16.195 1.00 53.38 184 GLN A CA 1
ATOM 1483 C C . GLN A 1 184 ? 12.056 -20.913 -16.549 1.00 53.38 184 GLN A C 1
ATOM 1485 O O . GLN A 1 184 ? 11.023 -20.255 -16.649 1.00 53.38 184 GLN A O 1
ATOM 1490 N N . GLY A 1 185 ? 13.260 -20.371 -16.779 1.00 47.22 185 GLY A N 1
ATOM 1491 C CA . GLY A 1 185 ? 13.483 -18.970 -17.145 1.00 47.22 185 GLY A CA 1
ATOM 1492 C C . GLY A 1 185 ? 13.554 -18.008 -15.958 1.00 47.22 185 GLY A C 1
ATOM 1493 O O . GLY A 1 185 ? 13.498 -16.797 -16.161 1.00 47.22 185 GLY A O 1
ATOM 1494 N N . TYR A 1 186 ? 13.685 -18.515 -14.732 1.00 50.78 186 TYR A N 1
ATOM 1495 C CA . TYR A 1 186 ? 13.804 -17.672 -13.549 1.00 50.78 186 TYR A CA 1
ATOM 1496 C C . TYR A 1 186 ? 15.245 -17.208 -13.320 1.00 50.78 186 TYR A C 1
ATOM 1498 O O . TYR A 1 186 ? 16.161 -18.021 -13.208 1.00 50.78 186 TYR A O 1
ATOM 1506 N N . THR A 1 187 ? 15.460 -15.897 -13.210 1.00 45.12 187 THR A N 1
ATOM 1507 C CA . THR A 1 187 ? 16.708 -15.333 -12.674 1.00 45.12 187 THR A CA 1
ATOM 1508 C C . THR A 1 187 ? 16.454 -14.831 -11.257 1.00 45.12 187 THR A C 1
ATOM 1510 O O . THR A 1 187 ? 15.357 -14.376 -10.946 1.00 45.12 187 THR A O 1
ATOM 1513 N N . ALA A 1 188 ? 17.466 -14.939 -10.396 1.00 42.94 188 ALA A N 1
ATOM 1514 C CA . ALA A 1 188 ? 17.394 -14.824 -8.934 1.00 42.94 188 ALA A CA 1
ATOM 1515 C C . ALA A 1 188 ? 16.935 -13.466 -8.352 1.00 42.94 188 ALA A C 1
ATOM 1517 O O . ALA A 1 188 ? 17.040 -13.257 -7.149 1.00 42.94 188 ALA A O 1
ATOM 1518 N N . GLY A 1 189 ? 16.437 -12.535 -9.166 1.00 53.38 189 GLY A N 1
ATOM 1519 C CA . GLY A 1 189 ? 15.838 -11.298 -8.680 1.00 53.38 189 GLY A CA 1
ATOM 1520 C C . GLY A 1 189 ? 14.335 -11.345 -8.870 1.00 53.38 189 GLY A C 1
ATOM 1521 O O . GLY A 1 189 ? 13.880 -11.384 -10.006 1.00 53.38 189 GLY A O 1
ATOM 1522 N N . ILE A 1 190 ? 13.574 -11.308 -7.781 1.00 62.41 190 ILE A N 1
ATOM 1523 C CA . ILE A 1 190 ? 12.128 -11.102 -7.829 1.00 62.41 190 ILE A CA 1
ATOM 1524 C C . ILE A 1 190 ? 11.888 -9.593 -7.965 1.00 62.41 190 ILE A C 1
ATOM 1526 O O . ILE A 1 190 ? 12.506 -8.813 -7.240 1.00 62.41 190 ILE A O 1
ATOM 1530 N N . ALA A 1 191 ? 11.018 -9.150 -8.877 1.00 66.31 191 ALA A N 1
ATOM 1531 C CA . ALA A 1 191 ? 10.618 -7.739 -8.957 1.00 66.31 191 ALA A CA 1
ATOM 1532 C C . ALA A 1 191 ? 9.189 -7.534 -8.414 1.00 66.31 191 ALA A C 1
ATOM 1534 O O . ALA A 1 191 ? 8.305 -8.322 -8.762 1.00 66.31 191 ALA A O 1
ATOM 1535 N N . PRO A 1 192 ? 8.934 -6.478 -7.617 1.00 71.38 192 PRO A N 1
ATOM 1536 C CA . PRO A 1 192 ? 7.628 -6.254 -7.005 1.00 71.38 192 PRO A CA 1
ATOM 1537 C C . PRO A 1 192 ? 6.567 -5.859 -8.042 1.00 71.38 192 PRO A C 1
ATOM 1539 O O . PRO A 1 192 ? 6.870 -5.235 -9.069 1.00 71.38 192 PRO A O 1
ATOM 1542 N N . SER A 1 193 ? 5.307 -6.214 -7.773 1.00 74.62 193 SER A N 1
ATOM 1543 C CA . SER A 1 193 ? 4.161 -5.733 -8.549 1.00 74.62 193 SER A CA 1
ATOM 1544 C C . SER A 1 193 ? 3.834 -4.271 -8.204 1.00 74.62 193 SER A C 1
ATOM 1546 O O . SER A 1 193 ? 4.370 -3.688 -7.257 1.00 74.62 193 SER A O 1
ATOM 1548 N N . ALA A 1 194 ? 2.932 -3.660 -8.979 1.00 78.88 194 ALA A N 1
ATOM 1549 C CA . ALA A 1 194 ? 2.462 -2.304 -8.700 1.00 78.88 194 ALA A CA 1
ATOM 1550 C C . ALA A 1 194 ? 1.696 -2.214 -7.370 1.00 78.88 194 ALA A C 1
ATOM 1552 O O . ALA A 1 194 ? 1.873 -1.234 -6.647 1.00 78.88 194 ALA A O 1
ATOM 1553 N N . SER A 1 195 ? 0.899 -3.231 -7.025 1.00 81.69 195 SER A N 1
ATOM 1554 C CA . SER A 1 195 ? 0.157 -3.248 -5.760 1.00 81.69 195 SER A CA 1
ATOM 1555 C C . SER A 1 195 ? 1.081 -3.312 -4.544 1.00 81.69 195 SER A C 1
ATOM 1557 O O . SER A 1 195 ? 0.826 -2.616 -3.563 1.00 81.69 195 SER A O 1
ATOM 1559 N N . PHE A 1 196 ? 2.197 -4.050 -4.626 1.00 82.94 196 PHE A N 1
ATOM 1560 C CA . PHE A 1 196 ? 3.178 -4.130 -3.534 1.00 82.94 196 PHE A CA 1
ATOM 1561 C C . PHE A 1 196 ? 3.857 -2.778 -3.314 1.00 82.94 196 PHE A C 1
ATOM 1563 O O . PHE A 1 196 ? 3.873 -2.266 -2.201 1.00 82.94 196 PHE A O 1
ATOM 1570 N N . ILE A 1 197 ? 4.313 -2.136 -4.395 1.00 85.06 197 ILE A N 1
ATOM 1571 C CA . ILE A 1 197 ? 4.915 -0.800 -4.314 1.00 85.06 197 ILE A CA 1
ATOM 1572 C C . ILE A 1 197 ? 3.919 0.235 -3.777 1.00 85.06 197 ILE A C 1
ATOM 1574 O O . ILE A 1 197 ? 4.299 1.089 -2.978 1.00 85.06 197 ILE A O 1
ATOM 1578 N N . ALA A 1 198 ? 2.648 0.166 -4.183 1.00 86.75 198 ALA A N 1
ATOM 1579 C CA . ALA A 1 198 ? 1.623 1.072 -3.677 1.0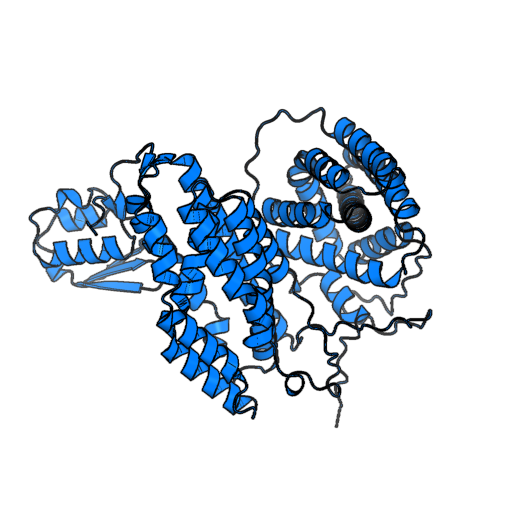0 86.75 198 ALA A CA 1
ATOM 1580 C C . ALA A 1 198 ? 1.395 0.889 -2.169 1.00 86.75 198 ALA A C 1
ATOM 1582 O O . ALA A 1 198 ? 1.285 1.884 -1.449 1.00 86.75 198 ALA A O 1
ATOM 1583 N N . PHE A 1 199 ? 1.355 -0.360 -1.691 1.00 92.19 199 PHE A N 1
ATOM 1584 C CA . PHE A 1 199 ? 1.270 -0.672 -0.265 1.00 92.19 199 PHE A CA 1
ATOM 1585 C C . PHE A 1 199 ? 2.482 -0.132 0.503 1.00 92.19 199 PHE A C 1
ATOM 1587 O O . PHE A 1 199 ? 2.294 0.649 1.434 1.00 92.19 199 PHE A O 1
ATOM 1594 N N . ASP A 1 200 ? 3.707 -0.446 0.072 1.00 90.88 200 ASP A N 1
ATOM 1595 C CA . ASP A 1 200 ? 4.948 -0.006 0.730 1.00 90.88 200 ASP A CA 1
ATOM 1596 C C . ASP A 1 200 ? 5.025 1.522 0.836 1.00 90.88 200 ASP A C 1
ATOM 1598 O O . ASP A 1 200 ? 5.390 2.090 1.868 1.00 90.88 200 ASP A O 1
ATOM 1602 N N . GLN A 1 201 ? 4.641 2.218 -0.234 1.00 92.12 201 GLN A N 1
ATOM 1603 C CA . GLN A 1 201 ? 4.645 3.677 -0.274 1.00 92.12 201 GLN A CA 1
ATOM 1604 C C . GLN A 1 201 ? 3.561 4.287 0.615 1.00 92.12 201 GLN A C 1
ATOM 1606 O O . GLN A 1 201 ? 3.810 5.323 1.235 1.00 92.12 201 GLN A O 1
ATOM 1611 N N . GLN A 1 202 ? 2.384 3.661 0.711 1.00 94.81 202 GLN A N 1
ATOM 1612 C CA . GLN A 1 202 ? 1.358 4.072 1.667 1.00 94.81 202 GLN A CA 1
ATOM 1613 C C . GLN A 1 202 ? 1.815 3.821 3.108 1.00 94.81 202 GLN A C 1
ATOM 1615 O O . GLN A 1 202 ? 1.658 4.708 3.944 1.00 94.81 202 GLN A O 1
ATOM 1620 N N . MET A 1 203 ? 2.432 2.672 3.397 1.00 95.75 203 MET A N 1
ATOM 1621 C CA . MET A 1 203 ? 2.989 2.371 4.718 1.00 95.75 203 MET A CA 1
ATOM 1622 C C . MET A 1 203 ? 4.078 3.372 5.117 1.00 95.75 203 MET A C 1
ATOM 1624 O O . MET A 1 203 ? 4.078 3.872 6.242 1.00 95.75 203 MET A O 1
ATOM 1628 N N . LEU A 1 204 ? 4.953 3.759 4.182 1.00 92.75 204 LEU A N 1
ATOM 1629 C CA . LEU A 1 204 ? 5.935 4.818 4.424 1.00 92.75 204 LEU A CA 1
ATOM 1630 C C . LEU A 1 204 ? 5.278 6.166 4.703 1.00 92.75 204 LEU A C 1
ATOM 1632 O O . LEU A 1 204 ? 5.705 6.880 5.608 1.00 92.75 204 LEU A O 1
ATOM 1636 N N . HIS A 1 205 ? 4.264 6.521 3.911 1.00 93.75 205 HIS A N 1
ATOM 1637 C CA . HIS A 1 205 ? 3.548 7.781 4.054 1.00 93.75 205 HIS A CA 1
ATOM 1638 C C . HIS A 1 205 ? 2.939 7.903 5.453 1.00 93.75 205 HIS A C 1
ATOM 1640 O O . HIS A 1 205 ? 3.178 8.894 6.145 1.00 93.75 205 HIS A O 1
ATOM 1646 N N . ILE A 1 206 ? 2.207 6.880 5.900 1.00 96.50 206 ILE A N 1
ATOM 1647 C CA . ILE A 1 206 ? 1.590 6.897 7.229 1.00 96.50 206 ILE A CA 1
ATOM 1648 C C . ILE A 1 206 ? 2.646 6.837 8.335 1.00 96.50 206 ILE A C 1
ATOM 1650 O O . ILE A 1 206 ? 2.530 7.571 9.307 1.00 96.50 206 ILE A O 1
ATOM 1654 N N . ALA A 1 207 ? 3.743 6.094 8.169 1.00 95.56 207 ALA A N 1
ATOM 1655 C CA . ALA A 1 207 ? 4.838 6.099 9.141 1.00 95.56 207 ALA A CA 1
ATOM 1656 C C . ALA A 1 207 ? 5.465 7.494 9.334 1.00 95.56 207 ALA A C 1
ATOM 1658 O O . ALA A 1 207 ? 5.893 7.844 10.432 1.00 95.56 207 ALA A O 1
ATOM 1659 N N . GLN A 1 208 ? 5.519 8.304 8.273 1.00 93.44 208 GLN A N 1
ATOM 1660 C CA . GLN A 1 208 ? 6.109 9.645 8.298 1.00 93.44 208 GLN A CA 1
ATOM 1661 C C . GLN A 1 208 ? 5.146 10.739 8.772 1.00 93.44 208 GLN A C 1
ATOM 1663 O O . GLN A 1 208 ? 5.597 11.793 9.223 1.00 93.44 208 GLN A O 1
ATOM 1668 N N . HIS A 1 209 ? 3.835 10.534 8.631 1.00 94.56 209 HIS A N 1
ATOM 1669 C CA . HIS A 1 209 ? 2.850 11.612 8.773 1.00 94.56 209 HIS A CA 1
ATOM 1670 C C . HIS A 1 209 ? 1.662 11.289 9.684 1.00 94.56 209 HIS A C 1
ATOM 1672 O O . HIS A 1 209 ? 0.949 12.209 10.089 1.00 94.56 209 HIS A O 1
ATOM 1678 N N . ASP A 1 210 ? 1.434 10.018 10.006 1.00 96.31 210 ASP A N 1
ATOM 1679 C CA . ASP A 1 210 ? 0.296 9.539 10.786 1.00 96.31 210 ASP A CA 1
ATOM 1680 C C . ASP A 1 210 ? 0.655 8.260 11.565 1.00 96.31 210 ASP A C 1
ATOM 1682 O O . ASP A 1 210 ? 0.306 7.135 11.198 1.00 96.31 210 ASP A O 1
ATOM 1686 N N . TRP A 1 211 ? 1.377 8.446 12.673 1.00 95.56 211 TRP A N 1
ATOM 1687 C CA . TRP A 1 211 ? 1.834 7.351 13.536 1.00 95.56 211 TRP A CA 1
ATOM 1688 C C . TRP A 1 211 ? 0.692 6.436 14.012 1.00 95.56 211 TRP A C 1
ATOM 1690 O O . TRP A 1 211 ? 0.914 5.247 14.224 1.00 95.56 211 TRP A O 1
ATOM 1700 N N . LEU A 1 212 ? -0.523 6.976 14.184 1.00 96.94 212 LEU A N 1
ATOM 1701 C CA . LEU A 1 212 ? -1.676 6.223 14.670 1.00 96.94 212 LEU A CA 1
ATOM 1702 C C . LEU A 1 212 ? -2.242 5.325 13.565 1.00 96.94 212 LEU A C 1
ATOM 1704 O O . LEU A 1 212 ? -2.555 4.167 13.829 1.00 96.94 212 LEU A O 1
ATOM 1708 N N . ALA A 1 213 ? -2.305 5.816 12.323 1.00 97.44 213 ALA A N 1
ATOM 1709 C CA . ALA A 1 213 ? -2.622 4.975 11.172 1.00 97.44 213 ALA A CA 1
ATOM 1710 C C . ALA A 1 213 ? -1.591 3.849 10.997 1.00 97.44 213 ALA A C 1
ATOM 1712 O O . ALA A 1 213 ? -1.973 2.701 10.776 1.00 97.44 213 ALA A O 1
ATOM 1713 N N . HIS A 1 214 ? -0.295 4.155 11.150 1.00 97.81 214 HIS A N 1
ATOM 1714 C CA . HIS A 1 214 ? 0.759 3.137 11.110 1.00 97.81 214 HIS A CA 1
ATOM 1715 C C . HIS A 1 214 ? 0.586 2.097 12.226 1.00 97.81 214 HIS A C 1
ATOM 1717 O O . HIS A 1 214 ? 0.648 0.902 11.954 1.00 97.81 214 HIS A O 1
ATOM 1723 N N . LEU A 1 215 ? 0.294 2.536 13.458 1.00 96.75 215 LEU A N 1
ATOM 1724 C CA . LEU A 1 215 ? 0.002 1.649 14.586 1.00 96.75 215 LEU A CA 1
ATOM 1725 C C . LEU A 1 215 ? -1.175 0.712 14.291 1.00 96.75 215 LEU A C 1
ATOM 1727 O O . LEU A 1 215 ? -1.090 -0.475 14.591 1.00 96.75 215 LEU A O 1
ATOM 1731 N N . PHE A 1 216 ? -2.256 1.219 13.689 1.00 97.00 216 PHE A N 1
ATOM 1732 C CA . PHE A 1 216 ? -3.401 0.385 13.319 1.00 97.00 216 PHE A CA 1
ATOM 1733 C C . PHE A 1 216 ? -3.015 -0.722 12.339 1.00 97.00 216 PHE A C 1
ATOM 1735 O O . PHE A 1 216 ? -3.414 -1.866 12.533 1.00 97.00 216 PHE A O 1
ATOM 1742 N N . VAL A 1 217 ? -2.256 -0.399 11.289 1.00 96.56 217 VAL A N 1
ATOM 1743 C CA . VAL A 1 217 ? -1.873 -1.401 10.285 1.00 96.56 217 VAL A CA 1
ATOM 1744 C C . VAL A 1 217 ? -0.871 -2.398 10.866 1.00 96.56 217 VAL A C 1
ATOM 1746 O O . VAL A 1 217 ? -1.084 -3.598 10.716 1.00 96.56 217 VAL A O 1
ATOM 1749 N N . ALA A 1 218 ? 0.146 -1.923 11.593 1.00 94.75 218 ALA A N 1
ATOM 1750 C CA . ALA A 1 218 ? 1.143 -2.775 12.238 1.00 94.75 218 ALA A CA 1
ATOM 1751 C C . ALA A 1 218 ? 0.482 -3.782 13.191 1.00 94.75 218 ALA A C 1
ATOM 1753 O O . ALA A 1 218 ? 0.651 -4.983 13.028 1.00 94.75 218 ALA A O 1
ATOM 1754 N N . LEU A 1 219 ? -0.385 -3.324 14.100 1.00 93.44 219 LEU A N 1
ATOM 1755 C CA . LEU A 1 219 ? -1.102 -4.218 15.014 1.00 93.44 219 LEU A CA 1
ATOM 1756 C C . LEU A 1 219 ? -1.999 -5.239 14.303 1.00 93.44 219 LEU A C 1
ATOM 1758 O O . LEU A 1 219 ? -2.187 -6.341 14.819 1.00 93.44 219 LEU A O 1
ATOM 1762 N N . ILE A 1 220 ? -2.599 -4.889 13.159 1.00 92.62 220 ILE A N 1
ATOM 1763 C CA . ILE A 1 220 ? -3.367 -5.852 12.360 1.00 92.62 220 ILE A CA 1
ATOM 1764 C C . ILE A 1 220 ? -2.433 -6.930 11.816 1.00 92.62 220 ILE A C 1
ATOM 1766 O O . ILE A 1 220 ? -2.791 -8.101 11.857 1.00 92.62 220 ILE A O 1
ATOM 1770 N N . GLN A 1 221 ? -1.253 -6.559 11.319 1.00 91.50 221 GLN A N 1
ATOM 1771 C CA . GLN A 1 221 ? -0.287 -7.518 10.788 1.00 91.50 221 GLN A CA 1
ATOM 1772 C C . GLN A 1 221 ? 0.258 -8.431 11.895 1.00 91.50 221 GLN A C 1
ATOM 1774 O O . GLN A 1 221 ? 0.159 -9.648 11.752 1.00 91.50 221 GLN A O 1
ATOM 1779 N N . GLU A 1 222 ? 0.690 -7.875 13.030 1.00 88.81 222 GLU A N 1
ATOM 1780 C CA . GLU A 1 222 ? 1.214 -8.650 14.171 1.00 88.81 222 GLU A CA 1
ATOM 1781 C C . GLU A 1 222 ? 0.191 -9.655 14.716 1.00 88.81 222 GLU A C 1
ATOM 1783 O O . GLU A 1 222 ? 0.491 -10.817 14.988 1.00 88.81 222 GLU A O 1
ATOM 1788 N N . ARG A 1 223 ? -1.084 -9.254 14.813 1.00 88.38 223 ARG A N 1
ATOM 1789 C CA . ARG A 1 223 ? -2.146 -10.136 15.323 1.00 88.38 223 ARG A CA 1
ATOM 1790 C C . ARG A 1 223 ? -2.441 -11.332 14.424 1.00 88.38 223 ARG A C 1
ATOM 1792 O O . ARG A 1 223 ? -3.169 -12.230 14.852 1.00 88.38 223 ARG A O 1
ATOM 1799 N N . THR A 1 224 ? -1.901 -11.382 13.206 1.00 85.62 224 THR A N 1
ATOM 1800 C CA . THR A 1 224 ? -2.044 -12.572 12.362 1.00 85.62 224 THR A CA 1
ATOM 1801 C C . THR A 1 224 ? -1.297 -13.787 12.915 1.00 85.62 224 THR A C 1
ATOM 1803 O O . THR A 1 224 ? -1.698 -14.910 12.604 1.00 85.62 224 THR A O 1
ATOM 1806 N N . ALA A 1 225 ? -0.321 -13.594 13.814 1.00 85.00 225 ALA A N 1
ATOM 1807 C CA . ALA A 1 225 ? 0.361 -14.682 14.517 1.00 85.00 225 ALA A CA 1
ATOM 1808 C C . ALA A 1 225 ? -0.608 -15.573 15.321 1.00 85.00 225 ALA A C 1
ATOM 1810 O O . ALA A 1 225 ? -0.409 -16.782 15.407 1.00 85.00 225 ALA A O 1
ATOM 1811 N N . HIS A 1 226 ? -1.742 -15.036 15.796 1.00 85.12 226 HIS A N 1
ATOM 1812 C CA . HIS A 1 226 ? -2.785 -15.833 16.460 1.00 85.12 226 HIS A CA 1
ATOM 1813 C C . HIS A 1 226 ? -3.422 -16.909 15.561 1.00 85.12 226 HIS A C 1
ATOM 1815 O O . HIS A 1 226 ? -4.093 -17.810 16.061 1.00 85.12 226 HIS A O 1
ATOM 1821 N N . PHE A 1 227 ? -3.231 -16.843 14.239 1.00 86.44 227 PHE A N 1
ATOM 1822 C CA . PHE A 1 227 ? -3.702 -17.856 13.291 1.00 86.44 227 PHE A CA 1
ATOM 1823 C C . PHE A 1 227 ? -2.649 -18.937 12.986 1.00 86.44 227 PHE A C 1
ATOM 1825 O O . PHE A 1 227 ? -2.799 -19.669 12.003 1.00 86.44 227 PHE A O 1
ATOM 1832 N N . LYS A 1 228 ? -1.604 -19.061 13.820 1.00 90.31 228 LYS A N 1
ATOM 1833 C CA . LYS A 1 228 ? -0.472 -19.993 13.677 1.00 90.31 228 LYS A CA 1
ATOM 1834 C C . LYS A 1 228 ? -0.863 -21.402 13.249 1.00 90.31 228 LYS A C 1
ATOM 1836 O O . LYS A 1 228 ? -0.302 -21.916 12.286 1.00 90.31 228 LYS A O 1
ATOM 1841 N N . ASP A 1 229 ? -1.837 -22.019 13.912 1.00 91.06 229 ASP A N 1
ATOM 1842 C CA . ASP A 1 229 ? -2.248 -23.392 13.593 1.00 91.06 229 ASP A CA 1
ATOM 1843 C C . ASP A 1 229 ? -2.795 -23.504 12.163 1.00 91.06 229 ASP A C 1
ATOM 1845 O O . ASP A 1 229 ? -2.399 -24.383 11.394 1.00 91.06 229 ASP A O 1
ATOM 1849 N N . GLY A 1 230 ? -3.657 -22.562 11.768 1.00 90.25 230 GLY A N 1
ATOM 1850 C CA . GLY A 1 230 ? -4.199 -22.493 10.411 1.00 90.25 230 GLY A CA 1
ATOM 1851 C C . GLY A 1 230 ? -3.118 -22.225 9.361 1.00 90.25 230 GLY A C 1
ATOM 1852 O O . GLY A 1 230 ? -3.129 -22.846 8.295 1.00 90.25 230 GLY A O 1
ATOM 1853 N N . ALA A 1 231 ? -2.159 -21.350 9.675 1.00 91.19 231 ALA A N 1
ATOM 1854 C CA . ALA A 1 231 ? -1.016 -21.061 8.815 1.00 91.19 231 ALA A CA 1
ATOM 1855 C C . ALA A 1 231 ? -0.116 -22.296 8.635 1.00 91.19 231 ALA A C 1
ATOM 1857 O O . ALA A 1 231 ? 0.189 -22.673 7.507 1.00 91.19 231 ALA A O 1
ATOM 1858 N N . ASN A 1 232 ? 0.221 -22.995 9.722 1.00 93.62 232 ASN A N 1
ATOM 1859 C CA . ASN A 1 232 ? 1.042 -24.206 9.690 1.00 93.62 232 ASN A CA 1
ATOM 1860 C C . ASN A 1 232 ? 0.411 -25.313 8.841 1.00 93.62 232 ASN A C 1
ATOM 1862 O O . ASN A 1 232 ? 1.109 -25.959 8.057 1.00 93.62 232 ASN A O 1
ATOM 1866 N N . HIS A 1 233 ? -0.908 -25.501 8.946 1.00 92.94 233 HIS A N 1
ATOM 1867 C CA . HIS A 1 233 ? -1.635 -26.441 8.094 1.00 92.94 233 HIS A CA 1
ATOM 1868 C C . HIS A 1 233 ? -1.554 -26.071 6.608 1.00 92.94 233 HIS A C 1
ATOM 1870 O O . HIS A 1 233 ? -1.314 -26.948 5.774 1.00 92.94 233 HIS A O 1
ATOM 1876 N N . LEU A 1 234 ? -1.716 -24.787 6.270 1.00 92.62 234 LEU A N 1
ATOM 1877 C CA . LEU A 1 234 ? -1.551 -24.308 4.897 1.00 92.62 234 LEU A CA 1
ATOM 1878 C C . LEU A 1 234 ? -0.123 -24.563 4.390 1.00 92.62 234 LEU A C 1
ATOM 1880 O O . LEU A 1 234 ? 0.041 -25.112 3.303 1.00 92.62 234 LEU A O 1
ATOM 1884 N N . TYR A 1 235 ? 0.893 -24.216 5.181 1.00 94.12 235 TYR A N 1
ATOM 1885 C CA . TYR A 1 235 ? 2.302 -24.365 4.812 1.00 94.12 235 TYR A CA 1
ATOM 1886 C C . TYR A 1 235 ? 2.672 -25.819 4.536 1.00 94.12 235 TYR A C 1
ATOM 1888 O O . TYR A 1 235 ? 3.234 -26.117 3.486 1.00 94.12 235 TYR A O 1
ATOM 1896 N N . SER A 1 236 ? 2.287 -26.744 5.420 1.00 94.12 236 SER A N 1
ATOM 1897 C CA . SER A 1 236 ? 2.565 -28.171 5.227 1.00 94.12 236 SER A CA 1
ATOM 1898 C C . SER A 1 236 ? 1.879 -28.742 3.985 1.00 94.12 236 SER A C 1
ATOM 1900 O O . SER A 1 236 ? 2.451 -29.592 3.303 1.00 94.12 236 SER A O 1
ATOM 1902 N N . ARG A 1 237 ? 0.677 -28.260 3.641 1.00 92.56 237 ARG A N 1
ATOM 1903 C CA . ARG A 1 237 ? 0.016 -28.650 2.388 1.00 92.56 237 ARG A CA 1
ATOM 1904 C C . ARG A 1 237 ? 0.777 -28.136 1.168 1.00 92.56 237 ARG A C 1
ATOM 1906 O O . ARG A 1 237 ? 0.979 -28.898 0.227 1.00 92.56 237 ARG A O 1
ATOM 1913 N N . VAL A 1 238 ? 1.180 -26.866 1.169 1.00 92.88 238 VAL A N 1
ATOM 1914 C CA . VAL A 1 238 ? 1.915 -26.274 0.042 1.00 92.88 238 VAL A CA 1
ATOM 1915 C C . VAL A 1 238 ? 3.271 -26.965 -0.144 1.00 92.88 238 VAL A C 1
ATOM 1917 O O . VAL A 1 238 ? 3.626 -27.291 -1.272 1.00 92.88 238 VAL A O 1
ATOM 1920 N N . GLU A 1 239 ? 3.987 -27.277 0.940 1.00 93.50 239 GLU A N 1
ATOM 1921 C CA . GLU A 1 239 ? 5.230 -28.069 0.901 1.00 93.50 239 GLU A CA 1
ATOM 1922 C C . GLU A 1 239 ? 5.022 -29.445 0.277 1.00 93.50 239 GLU A C 1
ATOM 1924 O O . GLU A 1 239 ? 5.815 -29.863 -0.565 1.00 93.50 239 GLU A O 1
ATOM 1929 N N . HIS A 1 240 ? 3.945 -30.136 0.663 1.00 93.31 240 HIS A N 1
ATOM 1930 C CA . HIS A 1 240 ? 3.612 -31.442 0.106 1.00 93.31 240 HIS A CA 1
ATOM 1931 C C . HIS A 1 240 ? 3.290 -31.361 -1.390 1.00 93.31 240 HIS A C 1
ATOM 1933 O O . HIS A 1 240 ? 3.754 -32.195 -2.161 1.00 93.31 240 HIS A O 1
ATOM 1939 N N . GLN A 1 241 ? 2.531 -30.346 -1.814 1.00 92.00 241 GLN A N 1
ATOM 1940 C CA . GLN A 1 241 ? 2.176 -30.162 -3.220 1.00 92.00 241 GLN A CA 1
ATOM 1941 C C . GLN A 1 241 ? 3.395 -29.832 -4.094 1.00 92.00 241 GLN A C 1
ATOM 1943 O O . GLN A 1 241 ? 3.482 -30.297 -5.229 1.00 92.00 241 GLN A O 1
ATOM 1948 N N . LEU A 1 242 ? 4.314 -29.008 -3.583 1.00 89.44 242 LEU A N 1
ATOM 1949 C CA . LEU A 1 242 ? 5.524 -28.608 -4.302 1.00 89.44 242 LEU A CA 1
ATOM 1950 C C . LEU A 1 242 ? 6.655 -29.643 -4.220 1.00 89.44 242 LEU A C 1
ATOM 1952 O O . LEU A 1 242 ? 7.652 -29.472 -4.913 1.00 89.44 242 LEU A O 1
ATOM 1956 N N . ASP A 1 243 ? 6.514 -30.686 -3.394 1.00 91.94 243 ASP A N 1
ATOM 1957 C CA . ASP A 1 243 ? 7.590 -31.625 -3.039 1.00 91.94 243 ASP A CA 1
ATOM 1958 C C . ASP A 1 243 ? 8.839 -30.901 -2.494 1.00 91.94 243 ASP A C 1
ATOM 1960 O O . ASP A 1 243 ? 9.983 -31.177 -2.854 1.00 91.94 243 ASP A O 1
ATOM 1964 N N . MET A 1 244 ? 8.606 -29.909 -1.627 1.00 91.38 244 MET A N 1
ATOM 1965 C CA . MET A 1 244 ? 9.645 -29.057 -1.037 1.00 91.38 244 MET A CA 1
ATOM 1966 C C . MET A 1 244 ? 9.525 -29.036 0.493 1.00 91.38 244 MET A C 1
ATOM 1968 O O . MET A 1 244 ? 9.077 -28.035 1.058 1.00 91.38 244 MET A O 1
ATOM 1972 N N . PRO A 1 245 ? 9.891 -30.124 1.195 1.00 93.12 245 PRO A N 1
ATOM 1973 C CA . PRO A 1 245 ? 9.848 -30.149 2.654 1.00 93.12 245 PRO A CA 1
ATOM 1974 C C . PRO A 1 245 ? 10.757 -29.064 3.250 1.00 93.12 245 PRO A C 1
ATOM 1976 O O . PRO A 1 245 ? 11.902 -28.906 2.827 1.00 93.12 245 PRO A O 1
ATOM 1979 N N . GLY A 1 246 ? 10.240 -28.330 4.238 1.00 92.12 246 GLY A N 1
ATOM 1980 C CA . GLY A 1 246 ? 10.963 -27.260 4.933 1.00 92.12 246 GLY A CA 1
ATOM 1981 C C . GLY A 1 246 ? 10.951 -25.898 4.230 1.00 92.12 246 GLY A C 1
ATOM 1982 O O . GLY A 1 246 ? 11.604 -24.969 4.701 1.00 92.12 246 GLY A O 1
ATOM 1983 N N . LEU A 1 247 ? 10.204 -25.737 3.126 1.00 92.19 247 LEU A N 1
ATOM 1984 C CA . LEU A 1 247 ? 10.075 -24.454 2.418 1.00 92.19 247 LEU A CA 1
ATOM 1985 C C . LEU A 1 247 ? 9.642 -23.302 3.343 1.00 92.19 247 LEU A C 1
ATOM 1987 O O . LEU A 1 247 ? 10.097 -22.176 3.155 1.00 92.19 247 LEU A O 1
ATOM 1991 N N . PHE A 1 248 ? 8.785 -23.571 4.333 1.00 94.81 248 PHE A N 1
ATOM 1992 C CA . PHE A 1 248 ? 8.245 -22.556 5.244 1.00 94.81 248 PHE A CA 1
ATOM 1993 C C . PHE A 1 248 ? 8.850 -22.596 6.653 1.00 94.81 248 PHE A C 1
ATOM 1995 O O . PHE A 1 248 ? 8.295 -21.977 7.558 1.00 94.81 248 PHE A O 1
ATOM 2002 N N . ASP A 1 249 ? 9.975 -23.277 6.885 1.00 94.44 249 ASP A N 1
ATOM 2003 C CA . ASP A 1 249 ? 10.570 -23.358 8.231 1.00 94.44 249 ASP A CA 1
ATOM 2004 C C . ASP A 1 249 ? 10.943 -21.978 8.797 1.00 94.44 249 ASP A C 1
ATOM 2006 O O . ASP A 1 249 ? 10.690 -21.702 9.974 1.00 94.44 249 ASP A O 1
ATOM 2010 N N . GLY A 1 250 ? 11.435 -21.069 7.949 1.00 92.69 250 GLY A N 1
ATOM 2011 C CA . GLY A 1 250 ? 11.649 -19.666 8.316 1.00 92.69 250 GLY A CA 1
ATOM 2012 C C . GLY A 1 250 ? 10.351 -18.961 8.730 1.00 92.69 250 GLY A C 1
ATOM 2013 O O . GLY A 1 250 ? 10.300 -18.315 9.772 1.00 92.69 250 GLY A O 1
ATOM 2014 N N . TRP A 1 251 ? 9.260 -19.171 7.990 1.00 93.81 251 TRP A N 1
ATOM 2015 C CA . TRP A 1 251 ? 7.958 -18.546 8.262 1.00 93.81 251 TRP A CA 1
ATOM 2016 C C . TRP A 1 251 ? 7.347 -19.078 9.565 1.00 93.81 251 TRP A C 1
ATOM 2018 O O . TRP A 1 251 ? 6.777 -18.321 10.346 1.00 93.81 251 TRP A O 1
ATOM 2028 N N . ARG A 1 252 ? 7.486 -20.384 9.831 1.00 94.56 252 ARG A N 1
ATOM 2029 C CA . ARG A 1 252 ? 7.060 -21.005 11.098 1.00 94.56 252 ARG A CA 1
ATOM 2030 C C . ARG A 1 252 ? 7.854 -20.473 12.286 1.00 94.56 252 ARG A C 1
ATOM 2032 O O . ARG A 1 252 ? 7.286 -20.281 13.364 1.00 94.56 252 ARG A O 1
ATOM 2039 N N . THR A 1 253 ? 9.151 -20.247 12.081 1.00 92.38 253 THR A N 1
ATOM 2040 C CA . THR A 1 253 ? 10.037 -19.655 13.088 1.00 92.38 253 THR A CA 1
ATOM 2041 C C . THR A 1 253 ? 9.601 -18.229 13.402 1.00 92.38 253 THR A C 1
ATOM 2043 O O . THR A 1 253 ? 9.399 -17.930 14.572 1.00 92.38 253 THR A O 1
ATOM 2046 N N . HIS A 1 254 ? 9.342 -17.401 12.385 1.00 91.19 254 HIS A N 1
ATOM 2047 C CA . HIS A 1 254 ? 8.835 -16.037 12.566 1.00 91.19 254 HIS A CA 1
ATOM 2048 C C . HIS A 1 254 ? 7.511 -15.995 13.334 1.00 91.19 254 HIS A C 1
ATOM 2050 O O . HIS A 1 254 ? 7.417 -15.321 14.348 1.00 91.19 254 HIS A O 1
ATOM 2056 N N . ILE A 1 255 ? 6.498 -16.764 12.917 1.00 89.69 255 ILE A N 1
ATOM 2057 C CA . ILE A 1 255 ? 5.194 -16.764 13.609 1.00 89.69 255 ILE A CA 1
ATOM 2058 C C . ILE A 1 255 ? 5.339 -17.196 15.074 1.00 89.69 255 ILE A C 1
ATOM 2060 O O . ILE A 1 255 ? 4.643 -16.685 15.946 1.00 89.69 255 ILE A O 1
ATOM 2064 N N . SER A 1 256 ? 6.231 -18.152 15.352 1.00 87.88 256 SER A N 1
ATOM 2065 C CA . SER A 1 256 ? 6.507 -18.569 16.730 1.00 87.88 256 SER A CA 1
ATOM 2066 C C . SER A 1 256 ? 7.240 -17.479 17.511 1.00 87.88 256 SER A C 1
ATOM 2068 O O . SER A 1 256 ? 6.914 -17.254 18.669 1.00 87.88 256 SER A O 1
ATOM 2070 N N . PHE A 1 257 ? 8.180 -16.779 16.872 1.00 84.94 257 PHE A N 1
ATOM 2071 C CA . PHE A 1 257 ? 8.878 -15.642 17.460 1.00 84.94 257 PHE A CA 1
ATOM 2072 C C . PHE A 1 257 ? 7.901 -14.527 17.857 1.00 84.94 257 PHE A C 1
ATOM 2074 O O . PHE A 1 257 ? 7.951 -14.094 19.006 1.00 84.94 257 PHE A O 1
ATOM 2081 N N . ASP A 1 258 ? 6.979 -14.134 16.973 1.00 83.19 258 ASP A N 1
ATOM 2082 C CA . ASP A 1 258 ? 5.981 -13.087 17.252 1.00 83.19 258 ASP A CA 1
ATOM 2083 C C . ASP A 1 258 ? 5.044 -13.462 18.406 1.00 83.19 258 ASP A C 1
ATOM 2085 O O . ASP A 1 258 ? 4.688 -12.617 19.230 1.00 83.19 258 ASP A O 1
ATOM 2089 N N . GLU A 1 259 ? 4.645 -14.737 18.480 1.00 79.25 259 GLU A N 1
ATOM 2090 C CA . GLU A 1 259 ? 3.813 -15.260 19.566 1.00 79.25 259 GLU A CA 1
ATOM 2091 C C . GLU A 1 259 ? 4.568 -15.250 20.906 1.00 79.25 259 GLU A C 1
ATOM 2093 O O . GLU A 1 259 ? 4.020 -14.804 21.914 1.00 79.25 259 GLU A O 1
ATOM 2098 N N . ASP A 1 260 ? 5.832 -15.685 20.913 1.00 80.00 260 ASP A N 1
ATOM 2099 C CA . ASP A 1 260 ? 6.664 -15.758 22.119 1.00 80.00 260 ASP A CA 1
ATOM 2100 C C . ASP A 1 260 ? 7.088 -14.367 22.634 1.00 80.00 260 ASP A C 1
ATOM 2102 O O . ASP A 1 260 ? 7.232 -14.173 23.844 1.00 80.00 260 ASP A O 1
ATOM 2106 N N . HIS A 1 261 ? 7.290 -13.396 21.734 1.00 73.88 261 HIS A N 1
ATOM 2107 C CA . HIS A 1 261 ? 7.757 -12.038 22.060 1.00 73.88 261 HIS A CA 1
ATOM 2108 C C . HIS A 1 261 ? 6.629 -11.008 22.164 1.00 73.88 261 HIS A C 1
ATOM 2110 O O . HIS A 1 261 ? 6.892 -9.862 22.533 1.00 73.88 261 HIS A O 1
ATOM 2116 N N . ALA A 1 262 ? 5.388 -11.417 21.886 1.00 77.88 262 ALA A N 1
ATOM 2117 C CA . ALA A 1 262 ? 4.175 -10.634 22.080 1.00 77.88 262 ALA A CA 1
ATOM 2118 C C . ALA A 1 262 ? 4.236 -9.220 21.458 1.00 77.88 262 ALA A C 1
ATOM 2120 O O . ALA A 1 262 ? 3.800 -8.242 22.066 1.00 77.88 262 ALA A O 1
ATOM 2121 N N . HIS A 1 263 ? 4.745 -9.093 20.225 1.00 76.31 263 HIS A N 1
ATOM 2122 C CA . HIS A 1 263 ? 4.852 -7.801 19.520 1.00 76.31 263 HIS A CA 1
ATOM 2123 C C . HIS A 1 263 ? 3.516 -7.052 19.434 1.00 76.31 263 HIS A C 1
ATOM 2125 O O . HIS A 1 263 ? 3.449 -5.830 19.605 1.00 76.31 263 HIS A O 1
ATOM 2131 N N . ALA A 1 264 ? 2.428 -7.797 19.218 1.00 81.94 264 ALA A N 1
ATOM 2132 C CA . ALA A 1 264 ? 1.081 -7.249 19.240 1.00 81.94 264 ALA A CA 1
ATOM 2133 C C . ALA A 1 264 ? 0.730 -6.628 20.605 1.00 81.94 264 ALA A C 1
ATOM 2135 O O . ALA A 1 264 ? 0.111 -5.564 20.636 1.00 81.94 264 ALA A O 1
ATOM 2136 N N . ASP A 1 265 ? 1.145 -7.247 21.713 1.00 84.62 265 ASP A N 1
ATOM 2137 C CA . ASP A 1 265 ? 0.881 -6.744 23.064 1.00 84.62 265 ASP A CA 1
ATOM 2138 C C . ASP A 1 265 ? 1.691 -5.471 23.336 1.00 84.62 265 ASP A C 1
ATOM 2140 O O . ASP A 1 265 ? 1.133 -4.488 23.829 1.00 84.62 265 ASP A O 1
ATOM 2144 N N . ASP A 1 266 ? 2.968 -5.444 22.938 1.00 86.00 266 ASP A N 1
ATOM 2145 C CA . ASP A 1 266 ? 3.841 -4.269 23.059 1.00 86.00 266 ASP A CA 1
ATOM 2146 C C . ASP A 1 266 ? 3.241 -3.047 22.354 1.00 86.00 266 ASP A C 1
ATOM 2148 O O . ASP A 1 266 ? 3.110 -1.971 22.946 1.00 86.00 266 ASP A O 1
ATOM 2152 N N . LEU A 1 267 ? 2.803 -3.211 21.105 1.00 91.19 267 LEU A N 1
ATOM 2153 C CA . LEU A 1 267 ? 2.130 -2.152 20.355 1.00 91.19 267 LEU A CA 1
ATOM 2154 C C . LEU A 1 267 ? 0.761 -1.796 20.964 1.00 91.19 267 LEU A C 1
ATOM 2156 O O . LEU A 1 267 ? 0.348 -0.634 20.944 1.00 91.19 267 LEU A O 1
ATOM 2160 N N . GLU A 1 268 ? 0.048 -2.764 21.540 1.00 91.38 268 GLU A N 1
ATOM 2161 C CA . GLU A 1 268 ? -1.253 -2.549 22.172 1.00 91.38 268 GLU A CA 1
ATOM 2162 C C . GLU A 1 268 ? -1.148 -1.712 23.457 1.00 91.38 268 GLU A C 1
ATOM 2164 O O . GLU A 1 268 ? -2.074 -0.942 23.754 1.00 91.38 268 GLU A O 1
ATOM 2169 N N . THR A 1 269 ? -0.014 -1.773 24.168 1.00 93.00 269 THR A N 1
ATOM 2170 C CA . THR A 1 269 ? 0.263 -0.903 25.328 1.00 93.00 269 THR A CA 1
ATOM 2171 C C . THR A 1 269 ? 0.303 0.581 24.958 1.00 93.00 269 THR A C 1
ATOM 2173 O O . THR A 1 269 ? -0.003 1.441 25.789 1.00 93.00 269 THR A O 1
ATOM 2176 N N . LEU A 1 270 ? 0.579 0.925 23.691 1.00 94.25 270 LEU A N 1
ATOM 2177 C CA . LEU A 1 270 ? 0.588 2.319 23.243 1.00 94.25 270 LEU A CA 1
ATOM 2178 C C . LEU A 1 270 ? -0.789 2.980 23.388 1.00 94.25 270 LEU A C 1
ATOM 2180 O O . LEU A 1 270 ? -0.866 4.197 23.573 1.00 94.25 270 LEU A O 1
ATOM 2184 N N . PHE A 1 271 ? -1.876 2.199 23.401 1.00 94.06 271 PHE A N 1
ATOM 2185 C CA . PHE A 1 271 ? -3.218 2.721 23.657 1.00 94.06 271 PHE A CA 1
ATOM 2186 C C . PHE A 1 271 ? -3.475 3.125 25.115 1.00 94.06 271 PHE A C 1
ATOM 2188 O O . PHE A 1 271 ? -4.492 3.759 25.409 1.00 94.06 271 PHE A O 1
ATOM 2195 N N . GLU A 1 272 ? -2.590 2.768 26.043 1.00 92.62 272 GLU A N 1
ATOM 2196 C CA . GLU A 1 272 ? -2.739 3.079 27.466 1.00 92.62 272 GLU A CA 1
ATOM 2197 C C . GLU A 1 272 ? -2.281 4.502 27.810 1.00 92.62 272 GLU A C 1
ATOM 2199 O O . GLU A 1 272 ? -2.603 5.022 28.884 1.00 92.62 272 GLU A O 1
ATOM 2204 N N . GLN A 1 273 ? -1.582 5.164 26.883 1.00 91.25 273 GLN A N 1
ATOM 2205 C CA . GLN A 1 273 ? -1.101 6.527 27.067 1.00 91.25 273 GLN A CA 1
ATOM 2206 C C . GLN A 1 273 ? -2.261 7.531 27.164 1.00 91.25 273 GLN A C 1
ATOM 2208 O O . GLN A 1 273 ? -3.298 7.430 26.499 1.00 91.25 273 GLN A O 1
ATOM 2213 N N . LYS A 1 274 ? -2.062 8.576 27.974 1.00 89.19 274 LYS A N 1
ATOM 2214 C CA . LYS A 1 274 ? -3.031 9.666 28.168 1.00 89.19 274 LYS A CA 1
ATOM 2215 C C . LYS A 1 274 ? -2.869 10.755 27.105 1.00 89.19 274 LYS A C 1
ATOM 2217 O O . LYS A 1 274 ? -2.594 11.907 27.433 1.00 89.19 274 LYS A O 1
ATOM 2222 N N . LEU A 1 275 ? -3.050 10.385 25.840 1.00 89.12 275 LEU A N 1
ATOM 2223 C CA . LEU A 1 275 ? -3.004 11.308 24.707 1.00 89.12 275 LEU A CA 1
ATOM 2224 C C . LEU A 1 275 ? -4.425 11.537 24.154 1.00 89.12 275 LEU A C 1
ATOM 2226 O O . LEU A 1 275 ? -5.068 10.574 23.726 1.00 89.12 275 LEU A O 1
ATOM 2230 N N . PRO A 1 276 ? -4.957 12.774 24.182 1.00 90.81 276 PRO A N 1
ATOM 2231 C CA . PRO A 1 276 ? -6.220 13.087 23.529 1.00 90.81 276 PRO A CA 1
ATOM 2232 C C . PRO A 1 276 ? -6.019 13.245 22.019 1.00 90.81 276 PRO A C 1
ATOM 2234 O O . PRO A 1 276 ? -5.094 13.917 21.571 1.00 90.81 276 PRO A O 1
ATOM 2237 N N . MET A 1 277 ? -6.935 12.678 21.243 1.00 92.81 277 MET A N 1
ATOM 2238 C CA . MET A 1 277 ? -6.932 12.715 19.785 1.00 92.81 277 MET A CA 1
ATOM 2239 C C . MET A 1 277 ? -8.182 13.430 19.268 1.00 92.81 277 MET A C 1
ATOM 2241 O O . MET A 1 277 ? -9.293 12.976 19.564 1.00 92.81 277 MET A O 1
ATOM 2245 N N . PRO A 1 278 ? -8.041 14.531 18.506 1.00 93.25 278 PRO A N 1
ATOM 2246 C CA . PRO A 1 278 ? -9.164 15.172 17.832 1.00 93.25 278 PRO A CA 1
ATOM 2247 C C . PRO A 1 278 ? -9.877 14.204 16.882 1.00 93.25 278 PRO A C 1
ATOM 2249 O O . PRO A 1 278 ? -9.231 13.414 16.194 1.00 93.25 278 PRO A O 1
ATOM 2252 N N . VAL A 1 279 ? -11.206 14.290 16.805 1.00 89.81 279 VAL A N 1
ATOM 2253 C CA . VAL A 1 279 ? -12.020 13.393 15.964 1.00 89.81 279 VAL A CA 1
ATOM 2254 C C . VAL A 1 279 ? -11.662 13.472 14.478 1.00 89.81 279 VAL A C 1
ATOM 2256 O O . VAL A 1 279 ? -11.637 12.447 13.808 1.00 89.81 279 VAL A O 1
ATOM 2259 N N . GLU A 1 280 ? -11.317 14.657 13.971 1.00 89.06 280 GLU A N 1
ATOM 2260 C CA . GLU A 1 280 ? -10.894 14.837 12.575 1.00 89.06 280 GLU A CA 1
ATOM 2261 C C . GLU A 1 280 ? -9.572 14.118 12.287 1.00 89.06 280 GLU A C 1
ATOM 2263 O O . GLU A 1 280 ? -9.430 13.462 11.256 1.00 89.06 280 GLU A O 1
ATOM 2268 N N . GLN A 1 281 ? -8.619 14.189 13.222 1.00 92.25 281 GLN A N 1
ATOM 2269 C CA . GLN A 1 281 ? -7.353 13.472 13.107 1.00 92.25 281 GLN A CA 1
ATOM 2270 C C . GLN A 1 281 ? -7.573 11.962 13.208 1.00 92.25 281 GLN A C 1
ATOM 2272 O O . GLN A 1 281 ? -6.997 11.220 12.426 1.00 92.25 281 GLN A O 1
ATOM 2277 N N . LEU A 1 282 ? -8.442 11.508 14.116 1.00 93.00 282 LEU A N 1
ATOM 2278 C CA . LEU A 1 282 ? -8.791 10.095 14.242 1.00 93.00 282 LEU A CA 1
ATOM 2279 C C . LEU A 1 282 ? -9.450 9.546 12.968 1.00 93.00 282 LEU A C 1
ATOM 2281 O O . LEU A 1 282 ? -9.085 8.464 12.515 1.00 93.00 282 LEU A O 1
ATOM 2285 N N . GLN A 1 283 ? -10.398 10.288 12.387 1.00 90.38 283 GLN A N 1
ATOM 2286 C CA . GLN A 1 283 ? -11.038 9.912 11.126 1.00 90.38 283 GLN A CA 1
ATOM 2287 C C . GLN A 1 283 ? -9.996 9.793 10.016 1.00 90.38 283 GLN A C 1
ATOM 2289 O O . GLN A 1 283 ? -9.954 8.780 9.324 1.00 90.38 283 GLN A O 1
ATOM 2294 N N . LYS A 1 284 ? -9.102 10.784 9.912 1.00 90.62 284 LYS A N 1
ATOM 2295 C CA . LYS A 1 284 ? -7.989 10.739 8.968 1.00 90.62 284 LYS A CA 1
ATOM 2296 C C . LYS A 1 284 ? -7.117 9.497 9.188 1.00 90.62 284 LYS A C 1
ATOM 2298 O O . LYS A 1 284 ? -6.851 8.795 8.220 1.00 90.62 284 LYS A O 1
ATOM 2303 N N . SER A 1 285 ? -6.738 9.173 10.426 1.00 95.25 285 SER A N 1
ATOM 2304 C CA . SER A 1 285 ? -5.923 7.987 10.713 1.00 95.25 285 SER A CA 1
ATOM 2305 C C . SER A 1 285 ? -6.615 6.682 10.303 1.00 95.25 285 SER A C 1
ATOM 2307 O O . SER A 1 285 ? -5.965 5.784 9.767 1.00 95.25 285 SER A O 1
ATOM 2309 N N . PHE A 1 286 ? -7.935 6.570 10.492 1.00 93.69 286 PHE A N 1
ATOM 2310 C CA . PHE A 1 286 ? -8.702 5.427 9.987 1.00 93.69 286 PHE A CA 1
ATOM 2311 C C . PHE A 1 286 ? -8.756 5.386 8.456 1.00 93.69 286 PHE A C 1
ATOM 2313 O O . PHE A 1 286 ? -8.593 4.311 7.884 1.00 93.69 286 PHE A O 1
ATOM 2320 N N . ASP A 1 287 ? -8.930 6.523 7.782 1.00 90.06 287 ASP A N 1
ATOM 2321 C CA . ASP A 1 287 ? -8.951 6.597 6.313 1.00 90.06 287 ASP A CA 1
ATOM 2322 C C . ASP A 1 287 ? -7.572 6.283 5.694 1.00 90.06 287 ASP A C 1
ATOM 2324 O O . ASP A 1 287 ? -7.470 5.714 4.600 1.00 90.06 287 ASP A O 1
ATOM 2328 N N . GLU A 1 288 ? -6.491 6.652 6.384 1.00 93.75 288 GLU A N 1
ATOM 2329 C CA . GLU A 1 288 ? -5.105 6.334 6.031 1.00 93.75 288 GLU A CA 1
ATOM 2330 C C . GLU A 1 288 ? -4.781 4.851 6.236 1.00 93.75 288 GLU A C 1
ATOM 2332 O O . GLU A 1 288 ? -4.242 4.209 5.326 1.00 93.75 288 GLU A O 1
ATOM 2337 N N . ALA A 1 289 ? -5.180 4.280 7.374 1.00 95.75 289 ALA A N 1
ATOM 2338 C CA . ALA A 1 289 ? -5.033 2.853 7.641 1.00 95.75 289 ALA A CA 1
ATOM 2339 C C . ALA A 1 289 ? -5.899 2.005 6.696 1.00 95.75 289 ALA A C 1
ATOM 2341 O O . ALA A 1 289 ? -5.421 1.016 6.143 1.00 95.75 289 ALA A O 1
ATOM 2342 N N . ASN A 1 290 ? -7.152 2.402 6.443 1.00 93.19 290 ASN A N 1
ATOM 2343 C CA . ASN A 1 290 ? -8.035 1.681 5.526 1.00 93.19 290 ASN A CA 1
ATOM 2344 C C . ASN A 1 290 ? -7.459 1.658 4.107 1.00 93.19 290 ASN A C 1
ATOM 2346 O O . ASN A 1 290 ? -7.515 0.618 3.460 1.00 93.19 290 ASN A O 1
ATOM 2350 N N . LEU A 1 291 ? -6.848 2.753 3.630 1.00 93.06 291 LEU A N 1
ATOM 2351 C CA . LEU A 1 291 ? -6.178 2.739 2.328 1.00 93.06 291 LEU A CA 1
ATOM 2352 C C . LEU A 1 291 ? -5.050 1.695 2.281 1.00 93.06 291 LEU A C 1
ATOM 2354 O O . LEU A 1 291 ? -4.974 0.941 1.312 1.00 93.06 291 LEU A O 1
ATOM 2358 N N . ALA A 1 292 ? -4.202 1.624 3.311 1.00 95.06 292 ALA A N 1
ATOM 2359 C CA . ALA A 1 292 ? -3.127 0.631 3.377 1.00 95.06 292 ALA A CA 1
ATOM 2360 C C . ALA A 1 292 ? -3.679 -0.805 3.358 1.00 95.06 292 ALA A C 1
ATOM 2362 O O . ALA A 1 292 ? -3.236 -1.639 2.573 1.00 95.06 292 ALA A O 1
ATOM 2363 N N . LEU A 1 293 ? -4.708 -1.082 4.159 1.00 93.81 293 LEU A N 1
ATOM 2364 C CA . LEU A 1 293 ? -5.354 -2.394 4.228 1.00 93.81 293 LEU A CA 1
ATOM 2365 C C . LEU A 1 293 ? -6.098 -2.777 2.939 1.00 93.81 293 LEU A C 1
ATOM 2367 O O . LEU A 1 293 ? -6.108 -3.942 2.530 1.00 93.81 293 LEU A O 1
ATOM 2371 N N . GLU A 1 294 ? -6.707 -1.809 2.256 1.00 91.00 294 GLU A N 1
ATOM 2372 C CA . GLU A 1 294 ? -7.273 -2.050 0.934 1.00 91.00 294 GLU A CA 1
ATOM 2373 C C . GLU A 1 294 ? -6.186 -2.374 -0.088 1.00 91.00 294 GLU A C 1
ATOM 2375 O O . GLU A 1 294 ? -6.395 -3.269 -0.890 1.00 91.00 294 GLU A O 1
ATOM 2380 N N . LEU A 1 295 ? -5.037 -1.690 -0.066 1.00 91.19 295 LEU A N 1
ATOM 2381 C CA . LEU A 1 295 ? -3.909 -2.007 -0.953 1.00 91.19 295 LEU A CA 1
ATOM 2382 C C . LEU A 1 295 ? -3.331 -3.396 -0.661 1.00 91.19 295 LEU A C 1
ATOM 2384 O O . LEU A 1 295 ? -2.983 -4.127 -1.586 1.00 91.19 295 LEU A O 1
ATOM 2388 N N . LEU A 1 296 ? -3.306 -3.796 0.613 1.00 92.00 296 LEU A N 1
ATOM 2389 C CA . LEU A 1 296 ? -2.950 -5.154 1.015 1.00 92.00 296 LEU A CA 1
ATOM 2390 C C . LEU A 1 296 ? -3.913 -6.188 0.403 1.00 92.00 296 LEU A C 1
ATOM 2392 O O . LEU A 1 296 ? -3.467 -7.249 -0.039 1.00 92.00 296 LEU A O 1
ATOM 2396 N N . SER A 1 297 ? -5.211 -5.869 0.339 1.00 91.06 297 SER A N 1
ATOM 2397 C CA . SER A 1 297 ? -6.244 -6.705 -0.294 1.00 91.06 297 SER A CA 1
ATOM 2398 C C . SER A 1 297 ? -6.158 -6.683 -1.823 1.00 91.06 297 SER A C 1
ATOM 2400 O O . SER A 1 297 ? -6.187 -7.744 -2.432 1.00 91.06 297 SER A O 1
ATOM 2402 N N . ASP A 1 298 ? -5.952 -5.513 -2.438 1.00 86.69 298 ASP A N 1
ATOM 2403 C CA . ASP A 1 298 ? -5.734 -5.358 -3.886 1.00 86.69 298 ASP A CA 1
ATOM 2404 C C . ASP A 1 298 ? -4.477 -6.160 -4.329 1.00 86.69 298 ASP A C 1
ATOM 2406 O O . ASP A 1 298 ? -4.382 -6.645 -5.453 1.00 86.69 298 ASP A O 1
ATOM 2410 N N . GLY A 1 299 ? -3.509 -6.376 -3.429 1.00 88.62 299 GLY A N 1
ATOM 2411 C CA . GLY A 1 299 ? -2.377 -7.276 -3.666 1.00 88.62 299 GLY A CA 1
ATOM 2412 C C . GLY A 1 299 ? -2.754 -8.760 -3.775 1.00 88.62 299 GLY A C 1
ATOM 2413 O O . GLY A 1 299 ? -2.027 -9.519 -4.412 1.00 88.62 299 GLY A O 1
ATOM 2414 N N . LEU A 1 300 ? -3.866 -9.198 -3.172 1.00 91.69 300 LEU A N 1
ATOM 2415 C CA . LEU A 1 300 ? -4.400 -10.553 -3.361 1.00 91.69 300 LEU A CA 1
ATOM 2416 C C . LEU A 1 300 ? -5.081 -10.711 -4.725 1.00 91.69 300 LEU A C 1
ATOM 2418 O O . LEU A 1 300 ? -4.974 -11.784 -5.321 1.00 91.69 300 LEU A O 1
ATOM 2422 N N . ASP A 1 301 ? -5.719 -9.653 -5.237 1.00 88.00 301 ASP A N 1
ATOM 2423 C CA . ASP A 1 301 ? -6.229 -9.624 -6.612 1.00 88.00 301 ASP A CA 1
ATOM 2424 C C . ASP A 1 301 ? -5.076 -9.800 -7.608 1.00 88.00 301 ASP A C 1
ATOM 2426 O O . ASP A 1 301 ? -5.181 -10.588 -8.546 1.00 88.00 301 ASP A O 1
ATOM 2430 N N . ASP A 1 302 ? -3.948 -9.114 -7.400 1.00 82.06 302 ASP A N 1
ATOM 2431 C CA . ASP A 1 302 ? -2.750 -9.284 -8.232 1.00 82.06 302 ASP A CA 1
ATOM 2432 C C . ASP A 1 302 ? -2.227 -10.727 -8.193 1.00 82.06 302 ASP A C 1
ATOM 2434 O O . ASP A 1 302 ? -1.942 -11.298 -9.246 1.00 82.06 302 ASP A O 1
ATOM 2438 N N . VAL A 1 303 ? -2.133 -11.333 -7.002 1.00 87.00 303 VAL A N 1
ATOM 2439 C CA . VAL A 1 303 ? -1.709 -12.736 -6.837 1.00 87.00 303 VAL A CA 1
ATOM 2440 C C . VAL A 1 303 ? -2.611 -13.677 -7.628 1.00 87.00 303 VAL A C 1
ATOM 2442 O O . VAL A 1 303 ? -2.109 -14.513 -8.381 1.00 87.00 303 VAL A O 1
ATOM 2445 N N . LEU A 1 304 ? -3.927 -13.530 -7.468 1.00 87.25 304 LEU A N 1
ATOM 2446 C CA . LEU A 1 304 ? -4.911 -14.383 -8.121 1.00 87.25 304 LEU A CA 1
ATOM 2447 C C . LEU A 1 304 ? -4.851 -14.220 -9.641 1.00 87.25 304 LEU A C 1
ATOM 2449 O O . LEU A 1 304 ? -4.623 -15.187 -10.359 1.00 87.25 304 LEU A O 1
ATOM 2453 N N . ASN A 1 305 ? -4.961 -12.987 -10.131 1.00 79.75 305 ASN A N 1
ATOM 2454 C CA . ASN A 1 305 ? -5.012 -12.704 -11.561 1.00 79.75 305 ASN A CA 1
ATOM 2455 C C . ASN A 1 305 ? -3.701 -13.089 -12.278 1.00 79.75 305 ASN A C 1
ATOM 2457 O O . ASN A 1 305 ? -3.735 -13.685 -13.355 1.00 79.75 305 ASN A O 1
ATOM 2461 N N . LEU A 1 306 ? -2.529 -12.775 -11.705 1.00 75.75 306 LEU A N 1
ATOM 2462 C CA . LEU A 1 306 ? -1.239 -13.186 -12.279 1.00 75.75 306 LEU A CA 1
ATOM 2463 C C . LEU A 1 306 ? -1.087 -14.708 -12.252 1.00 75.75 306 LEU A C 1
ATOM 2465 O O . LEU A 1 306 ? -0.645 -15.309 -13.235 1.00 75.75 306 LEU A O 1
ATOM 2469 N N . GLY A 1 307 ? -1.481 -15.323 -11.138 1.00 77.81 307 GLY A N 1
ATOM 2470 C CA . GLY A 1 307 ? -1.419 -16.760 -10.956 1.00 77.81 307 GLY A CA 1
ATOM 2471 C C . GLY A 1 307 ? -2.314 -17.521 -11.937 1.00 77.81 307 GLY A C 1
ATOM 2472 O O . GLY A 1 307 ? -1.831 -18.438 -12.599 1.00 77.81 307 GLY A O 1
ATOM 2473 N N . GLU A 1 308 ? -3.569 -17.113 -12.123 1.00 81.00 308 GLU A N 1
ATOM 2474 C CA . GLU A 1 308 ? -4.501 -17.702 -13.101 1.00 81.00 308 GLU A CA 1
ATOM 2475 C C . GLU A 1 308 ? -4.000 -17.576 -14.547 1.00 81.00 308 GLU A C 1
ATOM 2477 O O . GLU A 1 308 ? -4.216 -18.463 -15.374 1.00 81.00 308 GLU A O 1
ATOM 2482 N N . MET A 1 309 ? -3.268 -16.503 -14.859 1.00 69.38 309 MET A N 1
ATOM 2483 C CA . MET A 1 309 ? -2.619 -16.319 -16.161 1.00 69.38 309 MET A CA 1
ATOM 2484 C C . MET A 1 309 ? -1.353 -17.174 -16.343 1.00 69.38 309 MET A C 1
ATOM 2486 O O . MET A 1 309 ? -0.743 -17.134 -17.415 1.00 69.38 309 MET A O 1
ATOM 2490 N N . GLY A 1 310 ? -0.926 -17.917 -15.317 1.00 70.25 310 GLY A N 1
ATOM 2491 C CA . GLY A 1 310 ? 0.330 -18.670 -15.319 1.00 70.25 310 GLY A CA 1
ATOM 2492 C C . GLY A 1 310 ? 1.569 -17.770 -15.339 1.00 70.25 310 GLY A C 1
ATOM 2493 O O . GLY A 1 310 ? 2.644 -18.204 -15.752 1.00 70.25 310 GLY A O 1
ATOM 2494 N N . ILE A 1 311 ? 1.418 -16.502 -14.946 1.00 68.31 311 ILE A N 1
ATOM 2495 C CA . ILE A 1 311 ? 2.516 -15.546 -14.856 1.00 68.31 311 ILE A CA 1
ATOM 2496 C C . ILE A 1 311 ? 3.174 -15.733 -13.500 1.00 68.31 311 ILE A C 1
ATOM 2498 O O . ILE A 1 311 ? 2.538 -15.574 -12.461 1.00 68.31 311 ILE A O 1
ATOM 2502 N N . ASN A 1 312 ? 4.465 -16.021 -13.506 1.00 69.31 312 ASN A N 1
ATOM 2503 C CA . ASN A 1 312 ? 5.235 -16.168 -12.283 1.00 69.31 312 ASN A CA 1
ATOM 2504 C C . ASN A 1 312 ? 5.841 -14.816 -11.842 1.00 69.31 312 ASN A C 1
ATOM 2506 O O . ASN A 1 312 ? 5.748 -13.818 -12.569 1.00 69.31 312 ASN A O 1
ATOM 2510 N N . PRO A 1 313 ? 6.409 -14.719 -10.630 1.00 65.31 313 PRO A N 1
ATOM 2511 C CA . PRO A 1 313 ? 7.107 -13.515 -10.197 1.00 65.31 313 PRO A CA 1
ATOM 2512 C C . PRO A 1 313 ? 8.265 -13.170 -11.146 1.00 65.31 313 PRO A C 1
ATOM 2514 O O . PRO A 1 313 ? 8.917 -14.042 -11.725 1.00 65.31 313 PRO A O 1
ATOM 2517 N N . ARG A 1 314 ? 8.478 -11.873 -11.382 1.00 57.44 314 ARG A N 1
ATOM 2518 C CA . ARG A 1 314 ? 9.421 -11.375 -12.397 1.00 57.44 314 ARG A CA 1
ATOM 2519 C C . ARG A 1 314 ? 10.854 -11.793 -12.086 1.00 57.44 314 ARG A C 1
ATOM 2521 O O . ARG A 1 314 ? 11.272 -11.640 -10.954 1.00 57.44 314 ARG A O 1
ATOM 2528 N N . ALA A 1 315 ? 11.592 -12.169 -13.123 1.00 42.56 315 ALA A N 1
ATOM 2529 C CA . ALA A 1 315 ? 13.045 -12.247 -13.160 1.00 42.56 315 ALA A CA 1
ATOM 2530 C C . ALA A 1 315 ? 13.634 -10.836 -13.393 1.00 42.56 315 ALA A C 1
ATOM 2532 O O . ALA A 1 315 ? 13.333 -10.199 -14.407 1.00 42.56 315 ALA A O 1
ATOM 2533 N N . VAL A 1 316 ? 14.459 -10.319 -12.478 1.00 38.97 316 VAL A N 1
ATOM 2534 C CA . VAL A 1 316 ? 15.328 -9.165 -12.750 1.00 38.97 316 VAL A CA 1
ATOM 2535 C C . VAL A 1 316 ? 16.480 -9.688 -13.595 1.00 38.97 316 VAL A C 1
ATOM 2537 O O . VAL A 1 316 ? 17.341 -10.435 -13.124 1.00 38.97 316 VAL A O 1
ATOM 2540 N N . VAL A 1 317 ? 16.475 -9.345 -14.881 1.00 36.03 317 VAL A N 1
ATOM 2541 C CA . VAL A 1 317 ? 17.614 -9.625 -15.751 1.00 36.03 317 VAL A CA 1
ATOM 2542 C C . VAL A 1 317 ? 18.686 -8.573 -15.467 1.00 36.03 317 VAL A C 1
ATOM 2544 O O . VAL A 1 317 ? 18.748 -7.538 -16.130 1.00 36.03 317 VAL A O 1
ATOM 2547 N N . ASP A 1 318 ? 19.553 -8.848 -14.496 1.00 33.59 318 ASP A N 1
ATOM 2548 C CA . ASP A 1 318 ? 20.833 -8.152 -14.355 1.00 33.59 318 ASP A CA 1
ATOM 2549 C C . ASP A 1 318 ? 21.784 -8.630 -15.461 1.00 33.59 318 ASP A C 1
ATOM 2551 O O . ASP A 1 318 ? 22.724 -9.390 -15.235 1.00 33.59 318 ASP A O 1
ATOM 2555 N N . THR A 1 319 ? 21.546 -8.210 -16.705 1.00 31.53 319 THR A N 1
ATOM 2556 C CA . THR A 1 319 ? 22.580 -8.311 -17.744 1.00 31.53 319 THR A CA 1
ATOM 2557 C C . THR A 1 319 ? 23.057 -6.924 -18.153 1.00 31.53 319 THR A C 1
ATOM 2559 O O . THR A 1 319 ? 22.335 -6.222 -18.863 1.00 31.53 319 THR A O 1
ATOM 2562 N N . PRO A 1 320 ? 24.309 -6.542 -17.829 1.00 29.03 320 PRO A N 1
ATOM 2563 C CA . PRO A 1 320 ? 24.934 -5.306 -18.309 1.00 29.03 320 PRO A CA 1
ATOM 2564 C C . PRO A 1 320 ? 25.298 -5.352 -19.809 1.00 29.03 320 PRO A C 1
ATOM 2566 O O . PRO A 1 320 ? 26.043 -4.511 -20.304 1.00 29.03 320 PRO A O 1
ATOM 2569 N N . THR A 1 321 ? 24.806 -6.340 -20.564 1.00 28.75 321 THR A N 1
ATOM 2570 C CA . THR A 1 321 ? 25.201 -6.605 -21.955 1.00 28.75 321 THR A CA 1
ATOM 2571 C C . THR A 1 321 ? 24.017 -6.868 -22.883 1.00 28.75 321 THR A C 1
ATOM 2573 O O . THR A 1 321 ? 24.088 -7.705 -23.777 1.00 28.75 321 THR A O 1
ATOM 2576 N N . LEU A 1 322 ? 22.953 -6.074 -22.784 1.00 32.72 322 LEU A N 1
ATOM 2577 C CA . LEU A 1 322 ? 22.100 -5.875 -23.956 1.00 32.72 322 LEU A CA 1
ATOM 2578 C C . LEU A 1 322 ? 22.808 -4.894 -24.904 1.00 32.72 322 LEU A C 1
ATOM 2580 O O . LEU A 1 322 ? 22.611 -3.681 -24.866 1.00 32.72 322 LEU A O 1
ATOM 2584 N N . ARG A 1 323 ? 23.674 -5.437 -25.771 1.00 27.64 323 ARG A N 1
ATOM 2585 C CA . ARG A 1 323 ? 24.003 -4.781 -27.052 1.00 27.64 323 ARG A CA 1
ATOM 2586 C C . ARG A 1 323 ? 22.688 -4.543 -27.819 1.00 27.64 323 ARG A C 1
ATOM 2588 O O . ARG A 1 323 ? 21.725 -5.248 -27.529 1.00 27.64 323 ARG A O 1
ATOM 2595 N N . PRO A 1 324 ? 22.620 -3.627 -28.806 1.00 29.36 324 PRO A N 1
ATOM 2596 C CA . PRO A 1 324 ? 21.457 -3.515 -29.689 1.00 29.36 324 PRO A CA 1
ATOM 2597 C C . PRO A 1 324 ? 21.221 -4.866 -30.376 1.00 29.36 324 PRO A C 1
ATOM 2599 O O . PRO A 1 324 ? 21.873 -5.216 -31.356 1.00 29.36 324 PRO A O 1
ATOM 2602 N N . GLN A 1 325 ? 20.351 -5.678 -29.789 1.00 31.23 325 GLN A N 1
ATOM 2603 C CA . GLN A 1 325 ? 19.996 -7.009 -30.239 1.00 31.23 325 GLN A CA 1
ATOM 2604 C C . GLN A 1 325 ? 18.480 -7.030 -30.336 1.00 31.23 325 GLN A C 1
ATOM 2606 O O . GLN A 1 325 ? 17.776 -6.655 -29.403 1.00 31.23 325 GLN A O 1
ATOM 2611 N N . HIS A 1 326 ? 18.013 -7.412 -31.520 1.00 30.08 326 HIS A N 1
ATOM 2612 C CA . HIS A 1 326 ? 16.620 -7.569 -31.901 1.00 30.08 326 HIS A CA 1
ATOM 2613 C C . HIS A 1 326 ? 15.759 -8.139 -30.766 1.00 30.08 326 HIS A C 1
ATOM 2615 O O . HIS A 1 326 ? 15.889 -9.309 -30.408 1.00 30.08 326 HIS A O 1
ATOM 2621 N N . VAL A 1 327 ? 14.832 -7.332 -30.253 1.00 33.56 327 VAL A N 1
ATOM 2622 C CA . VAL A 1 327 ? 13.773 -7.819 -29.369 1.00 33.56 327 VAL A CA 1
ATOM 2623 C C . VAL A 1 327 ? 12.680 -8.391 -30.267 1.00 33.56 327 VAL A C 1
ATOM 2625 O O . VAL A 1 327 ? 11.815 -7.673 -30.762 1.00 33.56 327 VAL A O 1
ATOM 2628 N N . ARG A 1 328 ? 12.756 -9.693 -30.555 1.00 27.05 328 ARG A N 1
ATOM 2629 C CA . ARG A 1 328 ? 11.663 -10.420 -31.209 1.00 27.05 328 ARG A CA 1
ATOM 2630 C C . ARG A 1 328 ? 10.664 -10.876 -30.155 1.00 27.05 328 ARG A C 1
ATOM 2632 O O . ARG A 1 328 ? 11.042 -11.583 -29.229 1.00 27.05 328 ARG A O 1
ATOM 2639 N N . GLY A 1 329 ? 9.390 -10.553 -30.367 1.00 30.12 329 GLY A N 1
ATOM 2640 C CA . GLY A 1 329 ? 8.287 -11.199 -29.656 1.00 30.12 329 GLY A CA 1
ATOM 2641 C C . GLY A 1 329 ? 7.255 -10.240 -29.087 1.00 30.12 329 GLY A C 1
ATOM 2642 O O . GLY A 1 329 ? 7.100 -10.169 -27.880 1.00 30.12 329 GLY A O 1
ATOM 2643 N N . ILE A 1 330 ? 6.473 -9.567 -29.938 1.00 29.44 330 ILE A N 1
ATOM 2644 C CA . ILE A 1 330 ? 5.204 -8.961 -29.510 1.00 29.44 330 ILE A CA 1
ATOM 2645 C C . ILE A 1 330 ? 4.053 -9.671 -30.227 1.00 29.44 330 ILE A C 1
ATOM 2647 O O . ILE A 1 330 ? 3.870 -9.497 -31.427 1.00 29.44 330 ILE A O 1
ATOM 2651 N N . ARG A 1 331 ? 3.269 -10.483 -29.504 1.00 27.91 331 ARG A N 1
ATOM 2652 C CA . ARG A 1 331 ? 2.026 -11.097 -30.011 1.00 27.91 331 ARG A CA 1
ATOM 2653 C C . ARG A 1 331 ? 0.869 -10.907 -29.037 1.00 27.91 331 ARG A C 1
ATOM 2655 O O . ARG A 1 331 ? 0.905 -11.557 -27.998 1.00 27.91 331 ARG A O 1
ATOM 2662 N N . CYS A 1 332 ? -0.130 -10.093 -29.440 1.00 27.27 332 CYS A N 1
ATOM 2663 C CA . CYS A 1 332 ? -1.527 -9.919 -28.943 1.00 27.27 332 CYS A CA 1
ATOM 2664 C C . CYS A 1 332 ? -1.800 -8.505 -28.333 1.00 27.27 332 CYS A C 1
ATOM 2666 O O . CYS A 1 332 ? -1.105 -8.085 -27.422 1.00 27.27 332 CYS A O 1
ATOM 2668 N N . LEU A 1 333 ? -2.753 -7.653 -28.724 1.00 26.75 333 LEU A N 1
ATOM 2669 C CA . LEU A 1 333 ? -4.055 -7.773 -29.386 1.00 26.75 333 LEU A CA 1
ATOM 2670 C C . LEU A 1 333 ? -4.325 -6.464 -30.167 1.00 26.75 333 LEU A C 1
ATOM 2672 O O . LEU A 1 333 ? -4.229 -5.407 -29.557 1.00 26.75 333 LEU A O 1
ATOM 2676 N N . THR A 1 334 ? -4.672 -6.604 -31.458 1.00 28.91 334 THR A N 1
ATOM 2677 C CA . THR A 1 334 ? -5.251 -5.668 -32.476 1.00 28.91 334 THR A CA 1
ATOM 2678 C C . THR A 1 334 ? -4.624 -5.812 -33.875 1.00 28.91 334 THR A C 1
ATOM 2680 O O . THR A 1 334 ? -5.039 -5.123 -34.798 1.00 28.91 334 THR A O 1
ATOM 2683 N N . GLY A 1 335 ? -3.712 -6.766 -34.099 1.00 28.55 335 GLY A N 1
ATOM 2684 C CA . GLY A 1 335 ? -3.219 -7.067 -35.454 1.00 28.55 335 GLY A CA 1
ATOM 2685 C C . GLY A 1 335 ? -1.963 -6.300 -35.876 1.00 28.55 335 GLY A C 1
ATOM 2686 O O . GLY A 1 335 ? -1.688 -6.194 -37.065 1.00 28.55 335 GLY A O 1
ATOM 2687 N N . VAL A 1 336 ? -1.176 -5.799 -34.921 1.00 29.77 336 VAL A N 1
ATOM 2688 C CA . VAL A 1 336 ? 0.148 -5.228 -35.202 1.00 29.77 336 VAL A CA 1
ATOM 2689 C C . VAL A 1 336 ? 1.213 -6.316 -35.031 1.00 29.77 336 VAL A C 1
ATOM 2691 O O . VAL A 1 336 ? 1.357 -6.899 -33.955 1.00 29.77 336 VAL A O 1
ATOM 2694 N N . HIS A 1 337 ? 1.911 -6.624 -36.123 1.00 32.84 337 HIS A N 1
ATOM 2695 C CA . HIS A 1 337 ? 3.095 -7.482 -36.153 1.00 32.84 337 HIS A CA 1
ATOM 2696 C C . HIS A 1 337 ? 4.279 -6.782 -35.454 1.00 32.84 337 HIS A C 1
ATOM 2698 O O . HIS A 1 337 ? 4.370 -5.565 -35.522 1.00 32.84 337 HIS A O 1
ATOM 2704 N N . GLU A 1 338 ? 5.137 -7.555 -34.773 1.00 41.50 338 GLU A N 1
ATOM 2705 C CA . GLU A 1 338 ? 6.483 -7.218 -34.251 1.00 41.50 338 GLU A CA 1
ATOM 2706 C C . GLU A 1 338 ? 6.845 -5.716 -34.138 1.00 41.50 338 GLU A C 1
ATOM 2708 O O . GLU A 1 338 ? 7.162 -5.070 -35.134 1.00 41.50 338 GLU A O 1
ATOM 2713 N N . TYR A 1 339 ? 6.885 -5.167 -32.913 1.00 45.22 339 TYR A N 1
ATOM 2714 C CA . TYR A 1 339 ? 7.295 -3.775 -32.680 1.00 45.22 339 TYR A CA 1
ATOM 2715 C C . TYR A 1 339 ? 8.749 -3.680 -32.204 1.00 45.22 339 TYR A C 1
ATOM 2717 O O . TYR A 1 339 ? 9.130 -4.292 -31.205 1.00 45.22 339 TYR A O 1
ATOM 2725 N N . THR A 1 340 ? 9.552 -2.877 -32.900 1.00 52.88 340 THR A N 1
ATOM 2726 C CA . THR A 1 340 ? 10.936 -2.557 -32.523 1.00 52.88 340 THR A CA 1
ATOM 2727 C C . THR A 1 340 ? 10.973 -1.137 -31.977 1.00 52.88 340 THR A C 1
ATOM 2729 O O . THR A 1 340 ? 10.545 -0.226 -32.680 1.00 52.88 340 THR A O 1
ATOM 2732 N N . VAL A 1 341 ? 11.491 -0.952 -30.754 1.00 59.38 341 VAL A N 1
ATOM 2733 C CA . VAL A 1 341 ? 11.729 0.394 -30.207 1.00 59.38 341 VAL A CA 1
ATOM 2734 C C . VAL A 1 341 ? 12.878 1.028 -30.983 1.00 59.38 341 VAL A C 1
ATOM 2736 O O . VAL A 1 341 ? 13.995 0.510 -30.948 1.00 59.38 341 VAL A O 1
ATOM 2739 N N . ASN A 1 342 ? 12.609 2.128 -31.683 1.00 66.00 342 ASN A N 1
ATOM 2740 C CA . ASN A 1 342 ? 13.601 2.832 -32.506 1.00 66.00 342 ASN A CA 1
ATOM 2741 C C . ASN A 1 342 ? 14.174 4.084 -31.824 1.00 66.00 342 ASN A C 1
ATOM 2743 O O . ASN A 1 342 ? 15.030 4.764 -32.395 1.00 66.00 342 ASN A O 1
ATOM 2747 N N . ALA A 1 343 ? 13.708 4.411 -30.618 1.00 67.12 343 ALA A N 1
ATOM 2748 C CA . ALA A 1 343 ? 14.139 5.579 -29.872 1.00 67.12 343 ALA A CA 1
ATOM 2749 C C . ALA A 1 343 ? 15.664 5.664 -29.701 1.00 67.12 343 ALA A C 1
ATOM 2751 O O . ALA A 1 343 ? 16.310 4.818 -29.087 1.00 67.12 343 ALA A O 1
ATOM 2752 N N . THR A 1 344 ? 16.229 6.772 -30.178 1.00 70.25 344 THR A N 1
ATOM 2753 C CA . THR A 1 344 ? 17.648 7.128 -30.018 1.00 70.25 344 THR A CA 1
ATOM 2754 C C . THR A 1 344 ? 17.903 8.037 -28.815 1.00 70.25 344 THR A C 1
ATOM 2756 O O . THR A 1 344 ? 19.040 8.411 -28.539 1.00 70.25 344 THR A O 1
ATOM 2759 N N . SER A 1 345 ? 16.847 8.426 -28.095 1.00 73.00 345 SER A N 1
ATOM 2760 C CA . SER A 1 345 ? 16.916 9.279 -26.909 1.00 73.00 345 SER A CA 1
ATOM 2761 C C . SER A 1 345 ? 15.794 8.951 -25.927 1.00 73.00 345 SER A C 1
ATOM 2763 O O . SER A 1 345 ? 14.749 8.437 -26.319 1.00 73.00 345 SER A O 1
ATOM 2765 N N . ILE A 1 346 ? 15.980 9.317 -24.656 1.00 71.75 346 ILE A N 1
ATOM 2766 C CA . ILE A 1 346 ? 14.975 9.131 -23.595 1.00 71.75 346 ILE A CA 1
ATOM 2767 C C . ILE A 1 346 ? 13.663 9.875 -23.922 1.00 71.75 346 ILE A C 1
ATOM 2769 O O . ILE A 1 346 ? 12.569 9.377 -23.660 1.00 71.75 346 ILE A O 1
ATOM 2773 N N . ASN A 1 347 ? 13.754 11.045 -24.563 1.00 76.44 347 ASN A N 1
ATOM 2774 C CA . ASN A 1 347 ? 12.574 11.783 -25.013 1.00 76.44 347 ASN A CA 1
ATOM 2775 C C . ASN A 1 347 ? 11.820 11.028 -26.119 1.00 76.44 347 ASN A C 1
ATOM 2777 O O . ASN A 1 347 ? 10.616 10.816 -26.004 1.00 76.44 347 ASN A O 1
ATOM 2781 N N . ALA A 1 348 ? 12.535 10.572 -27.154 1.00 77.62 348 ALA A N 1
ATOM 2782 C CA . ALA A 1 348 ? 11.939 9.770 -28.223 1.00 77.62 348 ALA A CA 1
ATOM 2783 C C . ALA A 1 348 ? 11.292 8.492 -27.670 1.00 77.62 348 ALA A C 1
ATOM 2785 O O . ALA A 1 348 ? 10.215 8.119 -28.113 1.00 77.62 348 ALA A O 1
ATOM 2786 N N . LEU A 1 349 ? 11.902 7.883 -26.649 1.00 79.94 349 LEU A N 1
ATOM 2787 C CA . LEU A 1 349 ? 11.391 6.673 -26.018 1.00 79.94 349 LEU A CA 1
ATOM 2788 C C . LEU A 1 349 ? 10.031 6.885 -25.348 1.00 79.94 349 LEU A C 1
ATOM 2790 O O . LEU A 1 349 ? 9.110 6.103 -25.563 1.00 79.94 349 LEU A O 1
ATOM 2794 N N . THR A 1 350 ? 9.903 7.924 -24.521 1.00 77.69 350 THR A N 1
ATOM 2795 C CA . THR A 1 350 ? 8.636 8.195 -23.817 1.00 77.69 350 THR A CA 1
ATOM 2796 C C . THR A 1 350 ? 7.501 8.511 -24.788 1.00 77.69 350 THR A C 1
ATOM 2798 O O . THR A 1 350 ? 6.382 8.054 -24.576 1.00 77.69 350 THR A O 1
ATOM 2801 N N . ILE A 1 351 ? 7.790 9.228 -25.879 1.00 83.25 351 ILE A N 1
ATOM 2802 C CA . ILE A 1 351 ? 6.827 9.467 -26.964 1.00 83.25 351 ILE A CA 1
ATOM 2803 C C . ILE A 1 351 ? 6.424 8.139 -27.608 1.00 83.25 351 ILE A C 1
ATOM 2805 O O . ILE A 1 351 ? 5.238 7.836 -27.690 1.00 83.25 351 ILE A O 1
ATOM 2809 N N . GLU A 1 352 ? 7.408 7.331 -27.998 1.00 81.25 352 GLU A N 1
ATOM 2810 C CA . GLU A 1 352 ? 7.198 6.067 -28.700 1.00 81.25 352 GLU A CA 1
ATOM 2811 C C . GLU A 1 352 ? 6.350 5.075 -27.883 1.00 81.25 352 GLU A C 1
ATOM 2813 O O . GLU A 1 352 ? 5.412 4.476 -28.409 1.00 81.25 352 GLU A O 1
ATOM 2818 N N . ILE A 1 353 ? 6.614 4.944 -26.576 1.00 78.81 353 ILE A N 1
ATOM 2819 C CA . ILE A 1 353 ? 5.825 4.087 -25.674 1.00 78.81 353 ILE A CA 1
ATOM 2820 C C . ILE A 1 353 ? 4.376 4.580 -25.567 1.00 78.81 353 ILE A C 1
ATOM 2822 O O . ILE A 1 353 ? 3.440 3.780 -25.622 1.00 78.81 353 ILE A O 1
ATOM 2826 N N . VAL A 1 354 ? 4.169 5.889 -25.406 1.00 82.00 354 VAL A N 1
ATOM 2827 C CA . VAL A 1 354 ? 2.822 6.455 -25.254 1.00 82.00 354 VAL A CA 1
ATOM 2828 C C . VAL A 1 354 ? 2.025 6.344 -26.558 1.00 82.00 354 VAL A C 1
ATOM 2830 O O . VAL A 1 354 ? 0.843 5.998 -26.522 1.00 82.00 354 VAL A O 1
ATOM 2833 N N . GLU A 1 355 ? 2.659 6.557 -27.712 1.00 82.94 355 GLU A N 1
ATOM 2834 C CA . GLU A 1 355 ? 2.043 6.351 -29.029 1.00 82.94 355 GLU A CA 1
ATOM 2835 C C . GLU A 1 355 ? 1.661 4.884 -29.253 1.00 82.94 355 GLU A C 1
ATOM 2837 O O . GLU A 1 355 ? 0.556 4.594 -29.717 1.00 82.94 355 GLU A O 1
ATOM 2842 N N . LEU A 1 356 ? 2.525 3.946 -28.852 1.00 77.62 356 LEU A N 1
ATOM 2843 C CA . LEU A 1 356 ? 2.233 2.515 -28.917 1.00 77.62 356 LEU A CA 1
ATOM 2844 C C . LEU A 1 356 ? 0.961 2.155 -28.131 1.00 77.62 356 LEU A C 1
ATOM 2846 O O . LEU A 1 356 ? 0.142 1.369 -28.611 1.00 77.62 356 LEU A O 1
ATOM 2850 N N . ILE A 1 357 ? 0.761 2.756 -26.956 1.00 76.31 357 ILE A N 1
ATOM 2851 C CA . ILE A 1 357 ? -0.448 2.557 -26.142 1.00 76.31 357 ILE A CA 1
ATOM 2852 C C . ILE A 1 357 ? -1.669 3.191 -26.818 1.00 76.31 357 ILE A C 1
ATOM 2854 O O . ILE A 1 357 ? -2.711 2.535 -26.944 1.00 76.31 357 ILE A O 1
ATOM 2858 N N . ALA A 1 358 ? -1.531 4.431 -27.297 1.00 81.75 358 ALA A N 1
ATOM 2859 C CA . ALA A 1 358 ? -2.593 5.184 -27.966 1.00 81.75 358 ALA A CA 1
ATOM 2860 C C . ALA A 1 358 ? -3.127 4.486 -29.229 1.00 81.75 358 ALA A C 1
ATOM 2862 O O . ALA A 1 358 ? -4.301 4.627 -29.561 1.00 81.75 358 ALA A O 1
ATOM 2863 N N . ASN A 1 359 ? -2.298 3.682 -29.904 1.00 80.06 359 ASN A N 1
ATOM 2864 C CA . ASN A 1 359 ? -2.676 2.931 -31.107 1.00 80.06 359 ASN A CA 1
ATOM 2865 C C . ASN A 1 359 ? -3.676 1.784 -30.854 1.00 80.06 359 ASN A C 1
ATOM 2867 O O . ASN A 1 359 ? -4.157 1.154 -31.798 1.00 80.06 359 ASN A O 1
ATOM 2871 N N . SER A 1 360 ? -4.018 1.499 -29.596 1.00 77.94 360 SER A N 1
ATOM 2872 C CA . SER A 1 360 ? -5.074 0.551 -29.238 1.00 77.94 360 SER A CA 1
ATOM 2873 C C . SER A 1 360 ? -6.302 1.285 -28.700 1.00 77.94 360 SER A C 1
ATOM 2875 O O . SER A 1 360 ? -6.174 2.245 -27.950 1.00 77.94 360 SER A O 1
ATOM 2877 N N . ARG A 1 361 ? -7.518 0.804 -29.004 1.00 76.75 361 ARG A N 1
ATOM 2878 C CA . ARG A 1 361 ? -8.758 1.404 -28.468 1.00 76.75 361 ARG A CA 1
ATOM 2879 C C . ARG A 1 361 ? -8.769 1.445 -26.935 1.00 76.75 361 ARG A C 1
ATOM 2881 O O . ARG A 1 361 ? -9.179 2.438 -26.350 1.00 76.75 361 ARG A O 1
ATOM 2888 N N . ALA A 1 362 ? -8.316 0.367 -26.294 1.00 74.19 362 ALA A N 1
ATOM 2889 C CA . ALA A 1 362 ? -8.227 0.293 -24.838 1.00 74.19 362 ALA A CA 1
ATOM 2890 C C . ALA A 1 362 ? -7.207 1.298 -24.278 1.00 74.19 362 ALA A C 1
ATOM 2892 O O . ALA A 1 362 ? -7.504 1.984 -23.306 1.00 74.19 362 ALA A O 1
ATOM 2893 N N . GLY A 1 363 ? -6.043 1.431 -24.919 1.00 76.31 363 GLY A N 1
ATOM 2894 C CA . GLY A 1 363 ? -5.011 2.375 -24.498 1.00 76.31 363 GLY A CA 1
ATOM 2895 C C . GLY A 1 363 ? -5.398 3.828 -24.744 1.00 76.31 363 GLY A C 1
ATOM 2896 O O . GLY A 1 363 ? -5.196 4.655 -23.867 1.00 76.31 363 GLY A O 1
ATOM 2897 N N . ALA A 1 364 ? -6.039 4.144 -25.871 1.00 81.81 364 ALA A N 1
ATOM 2898 C CA . ALA A 1 364 ? -6.573 5.479 -26.127 1.00 81.81 364 ALA A CA 1
ATOM 2899 C C . ALA A 1 364 ? -7.604 5.894 -25.065 1.00 81.81 364 ALA A C 1
ATOM 2901 O O . ALA A 1 364 ? -7.524 6.998 -24.531 1.00 81.81 364 ALA A O 1
ATOM 2902 N N . ASN A 1 365 ? -8.520 4.985 -24.707 1.00 81.44 365 ASN A N 1
ATOM 2903 C CA . ASN A 1 365 ? -9.474 5.218 -23.625 1.00 81.44 365 ASN A CA 1
ATOM 2904 C C . ASN A 1 365 ? -8.756 5.450 -22.289 1.00 81.44 365 ASN A C 1
ATOM 2906 O O . ASN A 1 365 ? -9.096 6.395 -21.584 1.00 81.44 365 ASN A O 1
ATOM 2910 N N . PHE A 1 366 ? -7.762 4.624 -21.945 1.00 83.81 366 PHE A N 1
ATOM 2911 C CA . PHE A 1 366 ? -6.968 4.820 -20.731 1.00 83.81 366 PHE A CA 1
ATOM 2912 C C . PHE A 1 366 ? -6.300 6.200 -20.711 1.00 83.81 366 PHE A C 1
ATOM 2914 O O . PHE A 1 366 ? -6.451 6.922 -19.732 1.00 83.81 366 PHE A O 1
ATOM 2921 N N . LEU A 1 367 ? -5.609 6.591 -21.786 1.00 86.25 367 LEU A N 1
ATOM 2922 C CA . LEU A 1 367 ? -4.896 7.868 -21.860 1.00 86.25 367 LEU A CA 1
ATOM 2923 C C . LEU A 1 367 ? -5.842 9.067 -21.704 1.00 86.25 367 LEU A C 1
ATOM 2925 O O . LEU A 1 367 ? -5.522 9.990 -20.959 1.00 86.25 367 LEU A O 1
ATOM 2929 N N . ASP A 1 368 ? -7.004 9.043 -22.363 1.00 85.25 368 ASP A N 1
ATOM 2930 C CA . ASP A 1 368 ? -8.048 10.073 -22.248 1.00 85.25 368 ASP A CA 1
ATOM 2931 C C . ASP A 1 368 ? -8.495 10.268 -20.785 1.00 85.25 368 ASP A C 1
ATOM 2933 O O . ASP A 1 368 ? -8.437 11.372 -20.234 1.00 85.25 368 ASP A O 1
ATOM 2937 N N . HIS A 1 369 ? -8.832 9.168 -20.107 1.00 83.06 369 HIS A N 1
ATOM 2938 C CA . HIS A 1 369 ? -9.269 9.194 -18.710 1.00 83.06 369 HIS A CA 1
ATOM 2939 C C . HIS A 1 369 ? -8.134 9.577 -17.750 1.00 83.06 369 HIS A C 1
ATOM 2941 O O . HIS A 1 369 ? -8.325 10.404 -16.853 1.00 83.06 369 HIS A O 1
ATOM 2947 N N . ALA A 1 370 ? -6.941 9.012 -17.953 1.00 84.56 370 ALA A N 1
ATOM 2948 C CA . ALA A 1 370 ? -5.761 9.286 -17.146 1.00 84.56 370 ALA A CA 1
ATOM 2949 C C . ALA A 1 370 ? -5.359 10.760 -17.236 1.00 84.56 370 ALA A C 1
ATOM 2951 O O . ALA A 1 370 ? -5.038 11.360 -16.215 1.00 84.56 370 ALA A O 1
ATOM 2952 N N . ALA A 1 371 ? -5.424 11.379 -18.419 1.00 87.75 371 ALA A N 1
ATOM 2953 C CA . ALA A 1 371 ? -5.102 12.793 -18.581 1.00 87.75 371 ALA A CA 1
ATOM 2954 C C . ALA A 1 371 ? -6.035 13.692 -17.762 1.00 87.75 371 ALA A C 1
ATOM 2956 O O . ALA A 1 371 ? -5.556 14.530 -16.996 1.00 87.75 371 ALA A O 1
ATOM 2957 N N . ALA A 1 372 ? -7.353 13.490 -17.867 1.00 82.62 372 ALA A N 1
ATOM 2958 C CA . ALA A 1 372 ? -8.326 14.250 -17.083 1.00 82.62 372 ALA A CA 1
ATOM 2959 C C . ALA A 1 372 ? -8.122 14.049 -15.571 1.00 82.62 372 ALA A C 1
ATOM 2961 O O . ALA A 1 372 ? -8.167 15.008 -14.796 1.00 82.62 372 ALA A O 1
ATOM 2962 N N . PHE A 1 373 ? -7.859 12.812 -15.149 1.00 84.25 373 PHE A N 1
ATOM 2963 C CA . PHE A 1 373 ? -7.606 12.477 -13.753 1.00 84.25 373 PHE A CA 1
ATOM 2964 C C . PHE A 1 373 ? -6.325 13.137 -13.215 1.00 84.25 373 PHE A C 1
ATOM 2966 O O . PHE A 1 373 ? -6.366 13.852 -12.213 1.00 84.25 373 PHE A O 1
ATOM 2973 N N . LEU A 1 374 ? -5.191 12.933 -13.891 1.00 86.56 374 LEU A N 1
ATOM 2974 C CA . LEU A 1 374 ? -3.875 13.413 -13.465 1.00 86.56 374 LEU A CA 1
ATOM 2975 C C . LEU A 1 374 ? -3.820 14.944 -13.410 1.00 86.56 374 LEU A C 1
ATOM 2977 O O . LEU A 1 374 ? -3.257 15.502 -12.470 1.00 86.56 374 LEU A O 1
ATOM 2981 N N . LEU A 1 375 ? -4.461 15.630 -14.359 1.00 84.94 375 LEU A N 1
ATOM 2982 C CA . LEU A 1 375 ? -4.589 17.088 -14.325 1.00 84.94 375 LEU A CA 1
ATOM 2983 C C . LEU A 1 375 ? -5.358 17.573 -13.099 1.00 84.94 375 LEU A C 1
ATOM 2985 O O . LEU A 1 375 ? -4.930 18.497 -12.421 1.00 84.94 375 LEU A O 1
ATOM 2989 N N . ASN A 1 376 ? -6.484 16.938 -12.784 1.00 81.69 376 ASN A N 1
ATOM 2990 C CA . ASN A 1 376 ? -7.330 17.402 -11.690 1.00 81.69 376 ASN A CA 1
ATOM 2991 C C . ASN A 1 376 ? -6.783 17.032 -10.306 1.00 81.69 376 ASN A C 1
ATOM 2993 O O . ASN A 1 376 ? -7.032 17.756 -9.344 1.00 81.69 376 ASN A O 1
ATOM 2997 N N . LYS A 1 377 ? -6.086 15.897 -10.184 1.00 81.12 377 LYS A N 1
ATOM 2998 C CA . LYS A 1 377 ? -5.704 15.328 -8.882 1.00 81.12 377 LYS A CA 1
ATOM 2999 C C . LYS A 1 377 ? -4.218 15.455 -8.557 1.00 81.12 377 LYS A C 1
ATOM 3001 O O . LYS A 1 377 ? -3.887 15.562 -7.384 1.00 81.12 377 LYS A O 1
ATOM 3006 N N . ILE A 1 378 ? -3.334 15.451 -9.558 1.00 82.25 378 ILE A N 1
ATOM 3007 C CA . ILE A 1 378 ? -1.875 15.488 -9.349 1.00 82.25 378 ILE A CA 1
ATOM 3008 C C . ILE A 1 378 ? -1.291 16.866 -9.648 1.00 82.25 378 ILE A C 1
ATOM 3010 O O . ILE A 1 378 ? -0.398 17.313 -8.931 1.00 82.25 378 ILE A O 1
ATOM 3014 N N . GLU A 1 379 ? -1.804 17.586 -10.649 1.00 83.44 379 GLU A N 1
ATOM 3015 C CA . GLU A 1 379 ? -1.312 18.936 -10.962 1.00 83.44 379 GLU A CA 1
ATOM 3016 C C . GLU A 1 379 ? -1.255 19.881 -9.740 1.00 83.44 379 GLU A C 1
ATOM 3018 O O . GLU A 1 379 ? -0.220 20.541 -9.560 1.00 83.44 379 GLU A O 1
ATOM 3023 N N . PRO A 1 380 ? -2.262 19.894 -8.836 1.00 83.44 380 PRO A N 1
ATOM 3024 C CA . PRO A 1 380 ? -2.231 20.744 -7.645 1.00 83.44 380 PRO A CA 1
ATOM 3025 C C . PRO A 1 380 ? -1.044 20.472 -6.708 1.00 83.44 380 PRO A C 1
ATOM 3027 O O . PRO A 1 380 ? -0.555 21.399 -6.062 1.00 83.44 380 PRO A O 1
ATOM 3030 N N . CYS A 1 381 ? -0.534 19.235 -6.650 1.00 85.69 381 CYS A N 1
ATOM 3031 C CA . CYS A 1 381 ? 0.584 18.865 -5.777 1.00 85.69 381 CYS A CA 1
ATOM 3032 C C . CYS A 1 381 ? 1.955 18.862 -6.479 1.00 85.69 381 CYS A C 1
ATOM 3034 O O . CYS A 1 381 ? 2.978 18.745 -5.802 1.00 85.69 381 CYS A O 1
ATOM 3036 N N . LEU A 1 382 ? 2.025 19.041 -7.807 1.00 88.44 382 LEU A N 1
ATOM 3037 C CA . LEU A 1 382 ? 3.291 18.979 -8.558 1.00 88.44 382 LEU A CA 1
ATOM 3038 C C . LEU A 1 382 ? 4.347 19.964 -8.050 1.00 88.44 382 LEU A C 1
ATOM 3040 O O . LEU A 1 382 ? 5.512 19.599 -7.935 1.00 88.44 382 LEU A O 1
ATOM 3044 N N . ALA A 1 383 ? 3.963 21.199 -7.716 1.00 89.81 383 ALA A N 1
ATOM 3045 C CA . ALA A 1 383 ? 4.920 22.194 -7.227 1.00 89.81 383 ALA A CA 1
ATOM 3046 C C . ALA A 1 383 ? 5.576 21.750 -5.908 1.00 89.81 383 ALA A C 1
ATOM 3048 O O . ALA A 1 383 ? 6.782 21.906 -5.732 1.00 89.81 383 ALA A O 1
ATOM 3049 N N . GLN A 1 384 ? 4.794 21.148 -5.007 1.00 90.19 384 GLN A N 1
ATOM 3050 C CA . GLN A 1 384 ? 5.293 20.626 -3.735 1.00 90.19 384 GLN A CA 1
ATOM 3051 C C . GLN A 1 384 ? 6.209 19.419 -3.956 1.00 90.19 384 GLN A C 1
ATOM 3053 O O . GLN A 1 384 ? 7.275 19.353 -3.355 1.00 90.19 384 GLN A O 1
ATOM 3058 N N . LEU A 1 385 ? 5.839 18.509 -4.862 1.00 92.56 385 LEU A N 1
ATOM 3059 C CA . LEU A 1 385 ? 6.652 17.340 -5.209 1.00 92.56 385 LEU A CA 1
ATOM 3060 C C . LEU A 1 385 ? 7.992 17.742 -5.842 1.00 92.56 385 LEU A C 1
ATOM 3062 O O . LEU A 1 385 ? 9.038 17.228 -5.452 1.00 92.56 385 LEU A O 1
ATOM 3066 N N . VAL A 1 386 ? 7.990 18.698 -6.778 1.00 94.06 386 VAL A N 1
ATOM 3067 C CA . VAL A 1 386 ? 9.232 19.199 -7.386 1.00 94.06 386 VAL A CA 1
ATOM 3068 C C . VAL A 1 386 ? 10.090 19.914 -6.341 1.00 94.06 386 VAL A C 1
ATOM 3070 O O . VAL A 1 386 ? 11.293 19.679 -6.291 1.00 94.06 386 VAL A O 1
ATOM 3073 N N . ALA A 1 387 ? 9.496 20.729 -5.464 1.00 92.94 387 ALA A N 1
ATOM 3074 C CA . ALA A 1 387 ? 10.228 21.377 -4.376 1.00 92.94 387 ALA A CA 1
ATOM 3075 C C . ALA A 1 387 ? 10.836 20.361 -3.389 1.00 92.94 387 ALA A C 1
ATOM 3077 O O . ALA A 1 387 ? 11.986 20.517 -2.981 1.00 92.94 387 ALA A O 1
ATOM 3078 N N . ALA A 1 388 ? 10.100 19.299 -3.048 1.00 92.38 388 ALA A N 1
ATOM 3079 C CA . ALA A 1 388 ? 10.610 18.200 -2.233 1.00 92.38 388 ALA A CA 1
ATOM 3080 C C . ALA A 1 388 ? 11.792 17.498 -2.916 1.00 92.38 388 ALA A C 1
ATOM 3082 O O . ALA A 1 388 ? 12.791 17.219 -2.262 1.00 92.38 388 ALA A O 1
ATOM 3083 N N . CYS A 1 389 ? 11.735 17.298 -4.234 1.00 95.38 389 CYS A N 1
ATOM 3084 C CA . CYS A 1 389 ? 12.844 16.721 -4.991 1.00 95.38 389 CYS A CA 1
ATOM 3085 C C . CYS A 1 389 ? 14.086 17.626 -5.025 1.00 95.38 389 CYS A C 1
ATOM 3087 O O . CYS A 1 389 ? 15.209 17.147 -4.877 1.00 95.38 389 CYS A O 1
ATOM 3089 N N . VAL A 1 390 ? 13.902 18.948 -5.125 1.00 94.31 390 VAL A N 1
ATOM 3090 C CA . VAL A 1 390 ? 15.013 19.916 -5.080 1.00 94.31 390 VAL A CA 1
ATOM 3091 C C . VAL A 1 390 ? 15.813 19.818 -3.773 1.00 94.31 390 VAL A C 1
ATOM 3093 O O . VAL A 1 390 ? 17.028 19.996 -3.792 1.00 94.31 390 VAL A O 1
ATOM 3096 N N . LYS A 1 391 ? 15.172 19.470 -2.647 1.00 91.69 391 LYS A N 1
ATOM 3097 C CA . LYS A 1 391 ? 15.852 19.240 -1.356 1.00 91.69 391 LYS A CA 1
ATOM 3098 C C . LYS A 1 391 ? 16.863 18.083 -1.403 1.00 91.69 391 LYS A C 1
ATOM 3100 O O . LYS A 1 391 ? 17.790 18.070 -0.601 1.00 91.69 391 LYS A O 1
ATOM 3105 N N . HIS A 1 392 ? 16.671 17.131 -2.313 1.00 92.81 392 HIS A N 1
ATOM 3106 C CA . HIS A 1 392 ? 17.510 15.943 -2.490 1.00 92.81 392 HIS A CA 1
ATOM 3107 C C . HIS A 1 392 ? 18.499 16.073 -3.658 1.00 92.81 392 HIS A C 1
ATOM 3109 O O . HIS A 1 392 ? 19.084 15.081 -4.077 1.00 92.81 392 HIS A O 1
ATOM 3115 N N . CYS A 1 393 ? 18.657 17.273 -4.220 1.00 93.50 393 CYS A N 1
ATOM 3116 C CA . CYS A 1 393 ? 19.663 17.529 -5.242 1.00 93.50 393 CYS A CA 1
ATOM 3117 C C . CYS A 1 393 ? 21.042 17.690 -4.606 1.00 93.50 393 CYS A C 1
ATOM 3119 O O . CYS A 1 393 ? 21.243 18.581 -3.779 1.00 93.50 393 CYS A O 1
ATOM 3121 N N . ASP A 1 394 ? 22.000 16.905 -5.082 1.00 92.25 394 ASP A N 1
ATOM 3122 C CA . ASP A 1 394 ? 23.392 16.963 -4.640 1.00 92.25 394 ASP A CA 1
ATOM 3123 C C . ASP A 1 394 ? 24.267 17.736 -5.641 1.00 92.25 394 ASP A C 1
ATOM 3125 O O . ASP A 1 394 ? 25.388 18.144 -5.327 1.00 92.25 394 ASP A O 1
ATOM 3129 N N . GLN A 1 395 ? 23.760 17.987 -6.856 1.00 91.81 395 GLN A N 1
ATOM 3130 C CA . GLN A 1 395 ? 24.472 18.721 -7.900 1.00 91.81 395 GLN A CA 1
ATOM 3131 C C . GLN A 1 395 ? 23.812 20.062 -8.228 1.00 91.81 395 GLN A C 1
ATOM 3133 O O . GLN A 1 395 ? 22.600 20.178 -8.398 1.00 91.81 395 GLN A O 1
ATOM 3138 N N . HIS A 1 396 ? 24.632 21.092 -8.460 1.00 92.25 396 HIS A N 1
ATOM 3139 C CA . HIS A 1 396 ? 24.140 22.412 -8.874 1.00 92.25 396 HIS A CA 1
ATOM 3140 C C . HIS A 1 396 ? 23.304 22.361 -10.167 1.00 92.25 396 HIS A C 1
ATOM 3142 O O . HIS A 1 396 ? 22.326 23.093 -10.317 1.00 92.25 396 HIS A O 1
ATOM 3148 N N . ALA A 1 397 ? 23.664 21.465 -11.090 1.00 90.56 397 ALA A N 1
ATOM 3149 C CA . ALA A 1 397 ? 22.910 21.232 -12.314 1.00 90.56 397 ALA A CA 1
ATOM 3150 C C . ALA A 1 397 ? 21.478 20.739 -12.029 1.00 90.56 397 ALA A C 1
ATOM 3152 O O . ALA A 1 397 ? 20.537 21.253 -12.631 1.00 90.56 397 ALA A O 1
ATOM 3153 N N . GLU A 1 398 ? 21.299 19.802 -11.093 1.00 92.62 398 GLU A N 1
ATOM 3154 C CA . GLU A 1 398 ? 19.984 19.292 -10.673 1.00 92.62 398 GLU A CA 1
ATOM 3155 C C . GLU A 1 398 ? 19.106 20.412 -10.125 1.00 92.62 398 GLU A C 1
ATOM 3157 O O . GLU A 1 398 ? 17.975 20.580 -10.584 1.00 92.62 398 GLU A O 1
ATOM 3162 N N . ILE A 1 399 ? 19.669 21.251 -9.250 1.00 94.44 399 ILE A N 1
ATOM 3163 C CA . ILE A 1 399 ? 18.977 22.411 -8.677 1.00 94.44 399 ILE A CA 1
ATOM 3164 C C . ILE A 1 399 ? 18.497 23.358 -9.782 1.00 94.44 399 ILE A C 1
ATOM 3166 O O . ILE A 1 399 ? 17.342 23.781 -9.771 1.00 94.44 399 ILE A O 1
ATOM 3170 N N . ILE A 1 400 ? 19.353 23.682 -10.759 1.00 95.31 400 ILE A N 1
ATOM 3171 C CA . ILE A 1 400 ? 18.980 24.571 -11.869 1.00 95.31 400 ILE A CA 1
ATOM 3172 C C . ILE A 1 400 ? 17.855 23.953 -12.706 1.00 95.31 400 ILE A C 1
ATOM 3174 O O . ILE A 1 400 ? 16.855 24.617 -12.990 1.00 95.31 400 ILE A O 1
ATOM 3178 N N . TYR A 1 401 ? 18.009 22.700 -13.140 1.00 95.31 401 TYR A N 1
ATOM 3179 C CA . TYR A 1 401 ? 17.052 22.093 -14.062 1.00 95.31 401 TYR A CA 1
ATOM 3180 C C . TYR A 1 401 ? 15.701 21.821 -13.394 1.00 95.31 401 TYR A C 1
ATOM 3182 O O . TYR A 1 401 ? 14.670 22.168 -13.972 1.00 95.31 401 TYR A O 1
ATOM 3190 N N . LEU A 1 402 ? 15.683 21.291 -12.169 1.00 95.06 402 LEU A N 1
ATOM 3191 C CA . LEU A 1 402 ? 14.442 21.090 -11.417 1.00 95.06 402 LEU A CA 1
ATOM 3192 C C . LEU A 1 402 ? 13.841 22.412 -10.922 1.00 95.06 402 LEU A C 1
ATOM 3194 O O . LEU A 1 402 ? 12.620 22.550 -10.905 1.00 95.06 402 LEU A O 1
ATOM 3198 N N . GLY A 1 403 ? 14.658 23.425 -10.625 1.00 94.56 403 GLY A N 1
ATOM 3199 C CA . GLY A 1 403 ? 14.186 24.783 -10.341 1.00 94.56 403 GLY A CA 1
ATOM 3200 C C . GLY A 1 403 ? 13.448 25.413 -11.528 1.00 94.56 403 GLY A C 1
ATOM 3201 O O . GLY A 1 403 ? 12.399 26.034 -11.351 1.00 94.56 403 GLY A O 1
ATOM 3202 N N . ASN A 1 404 ? 13.926 25.188 -12.756 1.00 94.69 404 ASN A N 1
ATOM 3203 C CA . ASN A 1 404 ? 13.227 25.623 -13.970 1.00 94.69 404 ASN A CA 1
ATOM 3204 C C . ASN A 1 404 ? 11.896 24.883 -14.175 1.00 94.69 404 ASN A C 1
ATOM 3206 O O . ASN A 1 404 ? 10.908 25.502 -14.578 1.00 94.69 404 ASN A O 1
ATOM 3210 N N . VAL A 1 405 ? 11.846 23.582 -13.864 1.00 93.94 405 VAL A N 1
ATOM 3211 C CA . VAL A 1 405 ? 10.593 22.805 -13.861 1.00 93.94 405 VAL A CA 1
ATOM 3212 C C . VAL A 1 405 ? 9.620 23.373 -12.828 1.00 93.94 405 VAL A C 1
ATOM 3214 O O . VAL A 1 405 ? 8.470 23.644 -13.166 1.00 93.94 405 VAL A O 1
ATOM 3217 N N . LEU A 1 406 ? 10.078 23.634 -11.599 1.00 93.69 406 LEU A N 1
ATOM 3218 C CA . LEU A 1 406 ? 9.260 24.224 -10.538 1.00 93.69 406 LEU A CA 1
ATOM 3219 C C . LEU A 1 406 ? 8.684 25.580 -10.960 1.00 93.69 406 LEU A C 1
ATOM 3221 O O . LEU A 1 406 ? 7.492 25.826 -10.787 1.00 93.69 406 LEU A O 1
ATOM 3225 N N . ALA A 1 407 ? 9.504 26.440 -11.567 1.00 90.88 407 ALA A N 1
ATOM 3226 C CA . ALA A 1 407 ? 9.060 27.732 -12.080 1.00 90.88 407 ALA A CA 1
ATOM 3227 C C . ALA A 1 407 ? 8.011 27.595 -13.199 1.00 90.88 407 ALA A C 1
ATOM 3229 O O . ALA A 1 407 ? 7.107 28.428 -13.293 1.00 90.88 407 ALA A O 1
ATOM 3230 N N . ALA A 1 408 ? 8.107 26.564 -14.045 1.00 90.88 408 ALA A N 1
ATOM 3231 C CA . ALA A 1 408 ? 7.100 26.278 -15.065 1.00 90.88 408 ALA A CA 1
ATOM 3232 C C . ALA A 1 408 ? 5.781 25.792 -14.442 1.00 90.88 408 ALA A C 1
ATOM 3234 O O . ALA A 1 408 ? 4.731 26.346 -14.757 1.00 90.88 408 ALA A O 1
ATOM 3235 N N . VAL A 1 409 ? 5.834 24.842 -13.503 1.00 88.75 409 VAL A N 1
ATOM 3236 C CA . VAL A 1 409 ? 4.653 24.326 -12.783 1.00 88.75 409 VAL A CA 1
ATOM 3237 C C . VAL A 1 409 ? 3.969 25.426 -11.964 1.00 88.75 409 VAL A C 1
ATOM 3239 O O . VAL A 1 409 ? 2.747 25.550 -11.959 1.00 88.75 409 VAL A O 1
ATOM 3242 N N . ALA A 1 410 ? 4.734 26.292 -11.300 1.00 85.44 410 ALA A N 1
ATOM 3243 C CA . ALA A 1 410 ? 4.165 27.399 -10.536 1.00 85.44 410 ALA A CA 1
ATOM 3244 C C . ALA A 1 410 ? 3.344 28.348 -11.425 1.00 85.44 410 ALA A C 1
ATOM 3246 O O . ALA A 1 410 ? 2.301 28.835 -10.999 1.00 85.44 410 ALA A O 1
ATOM 3247 N N . LYS A 1 411 ? 3.761 28.570 -12.680 1.00 83.69 411 LYS A N 1
ATOM 3248 C CA . LYS A 1 411 ? 3.013 29.396 -13.643 1.00 83.69 411 LYS A CA 1
ATOM 3249 C C . LYS A 1 411 ? 1.701 28.750 -14.088 1.00 83.69 411 LYS A C 1
ATOM 3251 O O . LYS A 1 411 ? 0.767 29.481 -14.413 1.00 83.69 411 LYS A O 1
ATOM 3256 N N . THR A 1 412 ? 1.612 27.418 -14.100 1.00 75.50 412 THR A N 1
ATOM 3257 C CA . THR A 1 412 ? 0.375 26.703 -14.449 1.00 75.50 412 THR A CA 1
ATOM 3258 C C . THR A 1 412 ? -0.610 26.655 -13.276 1.00 75.50 412 THR A C 1
ATOM 3260 O O . THR A 1 412 ? -1.813 26.769 -13.498 1.00 75.50 412 THR A O 1
ATOM 3263 N N . ASN A 1 413 ? -0.112 26.593 -12.035 1.00 66.81 413 ASN A N 1
ATOM 3264 C CA . ASN A 1 413 ? -0.915 26.448 -10.811 1.00 66.81 413 ASN A CA 1
ATOM 3265 C C . ASN A 1 413 ? -1.500 27.751 -10.226 1.00 66.81 413 ASN A C 1
ATOM 3267 O O . ASN A 1 413 ? -2.248 27.696 -9.253 1.00 66.81 413 ASN A O 1
ATOM 3271 N N . LEU A 1 414 ? -1.254 28.922 -10.826 1.00 50.84 414 LEU A N 1
ATOM 3272 C CA . LEU A 1 414 ? -1.714 30.233 -10.320 1.00 50.84 414 LEU A CA 1
ATOM 3273 C C . LEU A 1 414 ? -3.249 30.426 -10.246 1.00 50.84 414 LEU A C 1
ATOM 3275 O O . LEU A 1 414 ? -3.701 31.498 -9.848 1.00 50.84 414 LEU A O 1
ATOM 3279 N N . ARG A 1 415 ? -4.067 29.436 -10.637 1.00 47.84 415 ARG A N 1
ATOM 3280 C CA . ARG A 1 415 ? -5.537 29.561 -10.722 1.00 47.84 415 ARG A CA 1
ATOM 3281 C C . ARG A 1 415 ? -6.355 28.705 -9.753 1.00 47.84 415 ARG A C 1
ATOM 3283 O O . ARG A 1 415 ? -7.571 28.871 -9.745 1.00 47.84 415 ARG A O 1
ATOM 3290 N N . GLN A 1 416 ? -5.758 27.841 -8.934 1.00 49.03 416 GLN A N 1
ATOM 3291 C CA . GLN A 1 416 ? -6.519 27.085 -7.933 1.00 49.03 416 GLN A CA 1
ATOM 3292 C C . GLN A 1 416 ? -6.094 27.478 -6.522 1.00 49.03 416 GLN A C 1
ATOM 3294 O O . GLN A 1 416 ? -5.003 27.176 -6.048 1.00 49.03 416 GLN A O 1
ATOM 3299 N N . THR A 1 417 ? -6.994 28.214 -5.880 1.00 42.31 417 THR A N 1
ATOM 3300 C CA . THR A 1 417 ? -7.030 28.499 -4.452 1.00 42.31 417 THR A CA 1
ATOM 3301 C C . THR A 1 417 ? -6.792 27.217 -3.653 1.00 42.31 417 THR A C 1
ATOM 3303 O O . THR A 1 417 ? -7.268 26.156 -4.044 1.00 42.31 417 THR A O 1
ATOM 3306 N N . LEU A 1 418 ? -6.105 27.366 -2.519 1.00 42.41 418 LEU A N 1
ATOM 3307 C CA . LEU A 1 418 ? -5.720 26.402 -1.473 1.00 42.41 418 LEU A CA 1
ATOM 3308 C C . L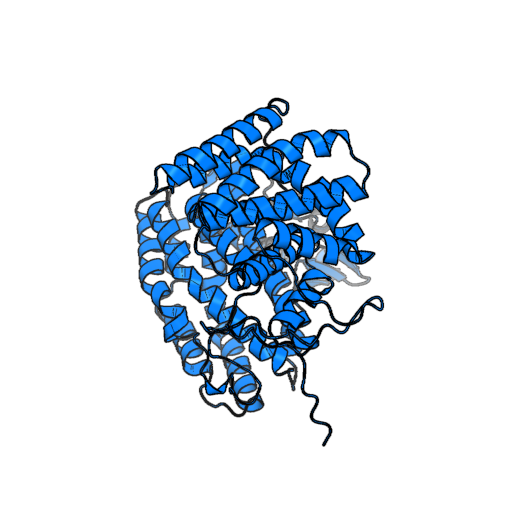EU A 1 418 ? -6.867 25.558 -0.859 1.00 42.41 418 LEU A C 1
ATOM 3310 O O . LEU A 1 418 ? -6.771 25.133 0.290 1.00 42.41 418 LEU A O 1
ATOM 3314 N N . ALA A 1 419 ? -7.968 25.325 -1.573 1.00 41.97 419 ALA A N 1
ATOM 3315 C CA . ALA A 1 419 ? -8.938 24.323 -1.182 1.00 41.97 419 ALA A CA 1
ATOM 3316 C C . ALA A 1 419 ? -8.237 22.965 -1.270 1.00 41.97 419 ALA A C 1
ATOM 3318 O O . ALA A 1 419 ? -7.911 22.491 -2.357 1.00 41.97 419 ALA A O 1
ATOM 3319 N N . ILE A 1 420 ? -7.964 22.372 -0.110 1.00 51.94 420 ILE A N 1
ATOM 3320 C CA . ILE A 1 420 ? -7.539 20.982 0.015 1.00 51.94 420 ILE A CA 1
ATOM 3321 C C . ILE A 1 420 ? -8.689 20.153 -0.558 1.00 51.94 420 ILE A C 1
ATOM 3323 O O . ILE A 1 420 ? -9.669 19.885 0.131 1.00 51.94 420 ILE A O 1
ATOM 3327 N N . ILE A 1 421 ? -8.633 19.835 -1.851 1.00 54.22 421 ILE A N 1
ATOM 3328 C CA . ILE A 1 421 ? -9.583 18.913 -2.465 1.00 54.22 421 ILE A CA 1
ATOM 3329 C C . ILE A 1 421 ? -9.263 17.549 -1.851 1.00 54.22 421 ILE A C 1
ATOM 3331 O O . ILE A 1 421 ? -8.122 17.101 -2.005 1.00 54.22 421 ILE A O 1
ATOM 3335 N N . PRO A 1 422 ? -10.210 16.886 -1.159 1.00 61.44 422 PRO A N 1
ATOM 3336 C CA . PRO A 1 422 ? -9.984 15.536 -0.668 1.00 61.44 422 PRO A CA 1
ATOM 3337 C C . PRO A 1 422 ? -9.523 14.654 -1.829 1.00 61.44 422 PRO A C 1
ATOM 3339 O O . PRO A 1 422 ? -10.204 14.537 -2.854 1.00 61.44 422 PRO A O 1
ATOM 3342 N N . MET A 1 423 ? -8.318 14.099 -1.708 1.00 71.56 423 MET A N 1
ATOM 3343 C CA . MET A 1 423 ? -7.766 13.245 -2.747 1.00 71.56 423 MET A CA 1
ATOM 3344 C C . MET A 1 423 ? -8.400 11.865 -2.634 1.00 71.56 423 MET A C 1
ATOM 3346 O O . MET A 1 423 ? -8.321 11.202 -1.603 1.00 71.56 423 MET A O 1
ATOM 3350 N N . GLU A 1 424 ? -9.029 11.433 -3.723 1.00 81.94 424 GLU A N 1
ATOM 3351 C CA . GLU A 1 424 ? -9.490 10.057 -3.884 1.00 81.94 424 GLU A CA 1
ATOM 3352 C C . GLU A 1 424 ? -8.306 9.082 -3.781 1.00 81.94 424 GLU A C 1
ATOM 3354 O O . GLU A 1 424 ? -7.154 9.453 -4.036 1.00 81.94 424 GLU A O 1
ATOM 3359 N N . LYS A 1 425 ? -8.600 7.817 -3.457 1.00 83.75 425 LYS A N 1
ATOM 3360 C C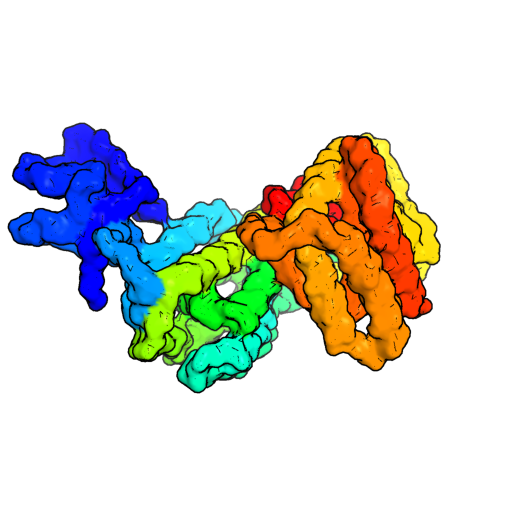A . LYS A 1 425 ? -7.621 6.728 -3.301 1.00 83.75 425 LYS A CA 1
ATOM 3361 C C . LYS A 1 425 ? -6.554 6.711 -4.403 1.00 83.75 425 LYS A C 1
ATOM 3363 O O . LYS A 1 425 ? -5.365 6.761 -4.101 1.00 83.75 425 LYS A O 1
ATOM 3368 N N . SER A 1 426 ? -6.965 6.717 -5.669 1.00 83.75 426 SER A N 1
ATOM 3369 C CA . SER A 1 426 ? -6.063 6.699 -6.828 1.00 83.75 426 SER A CA 1
ATOM 3370 C C . SER A 1 426 ? -5.077 7.870 -6.833 1.00 83.75 426 SER A C 1
ATOM 3372 O O . SER A 1 426 ? -3.910 7.712 -7.186 1.00 83.75 426 SER A O 1
ATOM 3374 N N . GLY A 1 427 ? -5.527 9.049 -6.395 1.00 86.50 427 GLY A N 1
ATOM 3375 C CA . GLY A 1 427 ? -4.697 10.248 -6.336 1.00 86.50 427 GLY A CA 1
ATOM 3376 C C . GLY A 1 427 ? -3.643 10.119 -5.247 1.00 86.50 427 GLY A C 1
ATOM 3377 O O . GLY A 1 427 ? -2.482 10.438 -5.489 1.00 86.50 427 GLY A O 1
ATOM 3378 N N . ARG A 1 428 ? -4.037 9.601 -4.076 1.00 87.44 428 ARG A N 1
ATOM 3379 C CA . ARG A 1 428 ? -3.136 9.349 -2.940 1.00 87.44 428 ARG A CA 1
ATOM 3380 C C . ARG A 1 428 ? -2.053 8.331 -3.302 1.00 87.44 428 ARG A C 1
ATOM 3382 O O . ARG A 1 428 ? -0.879 8.594 -3.062 1.00 87.44 428 ARG A O 1
ATOM 3389 N N . ILE A 1 429 ? -2.417 7.235 -3.975 1.00 88.94 429 ILE A N 1
ATOM 3390 C CA . ILE A 1 429 ? -1.462 6.220 -4.459 1.00 88.94 429 ILE A CA 1
ATOM 3391 C C . ILE A 1 429 ? -0.405 6.855 -5.377 1.00 88.94 429 ILE A C 1
ATOM 3393 O O . ILE A 1 429 ? 0.793 6.680 -5.166 1.00 88.94 429 ILE A O 1
ATOM 3397 N N . ILE A 1 430 ? -0.833 7.642 -6.370 1.00 89.81 430 ILE A N 1
ATOM 3398 C CA . ILE A 1 430 ? 0.085 8.286 -7.324 1.00 89.81 430 ILE A CA 1
ATOM 3399 C C . ILE A 1 430 ? 0.926 9.374 -6.647 1.00 89.81 430 ILE A C 1
ATOM 3401 O O . ILE A 1 430 ? 2.111 9.517 -6.947 1.00 89.81 430 ILE A O 1
ATOM 3405 N N . GLN A 1 431 ? 0.353 10.134 -5.715 1.00 90.62 431 GLN A N 1
ATOM 3406 C CA . GLN A 1 431 ? 1.099 11.126 -4.949 1.00 90.62 431 GLN A CA 1
ATOM 3407 C C . GLN A 1 431 ? 2.198 10.472 -4.108 1.00 90.62 431 GLN A C 1
ATOM 3409 O O . GLN A 1 431 ? 3.327 10.959 -4.123 1.00 90.62 431 GLN A O 1
ATOM 3414 N N . ASN A 1 432 ? 1.902 9.371 -3.416 1.00 90.56 432 ASN A N 1
ATOM 3415 C CA . ASN A 1 432 ? 2.886 8.641 -2.615 1.00 90.56 432 ASN A CA 1
ATOM 3416 C C . ASN A 1 432 ? 3.985 8.041 -3.492 1.00 90.56 432 ASN A C 1
ATOM 3418 O O . ASN A 1 432 ? 5.167 8.150 -3.158 1.00 90.56 432 ASN A O 1
ATOM 3422 N N . PHE A 1 433 ? 3.610 7.519 -4.660 1.00 91.00 433 PHE A N 1
ATOM 3423 C CA . PHE A 1 433 ? 4.550 7.079 -5.681 1.00 91.00 433 PHE A CA 1
ATOM 3424 C C . PHE A 1 433 ? 5.510 8.182 -6.103 1.00 91.00 433 PHE A C 1
ATOM 3426 O O . PHE A 1 433 ? 6.728 8.011 -6.029 1.00 91.00 433 PHE A O 1
ATOM 3433 N N . LEU A 1 434 ? 4.985 9.347 -6.471 1.00 92.06 434 LEU A N 1
ATOM 3434 C CA . LEU A 1 434 ? 5.805 10.491 -6.852 1.00 92.06 434 LEU A CA 1
ATOM 3435 C C . LEU A 1 434 ? 6.657 11.009 -5.696 1.00 92.06 434 LEU A C 1
ATOM 3437 O O . LEU A 1 434 ? 7.829 11.311 -5.904 1.00 92.06 434 LEU A O 1
ATOM 3441 N N . SER A 1 435 ? 6.091 11.071 -4.490 1.00 91.31 435 SER A N 1
ATOM 3442 C CA . SER A 1 435 ? 6.781 11.495 -3.271 1.00 91.31 435 SER A CA 1
ATOM 3443 C C . SER A 1 435 ? 7.988 10.603 -2.985 1.00 91.31 435 SER A C 1
ATOM 3445 O O . SER A 1 435 ? 9.083 11.106 -2.743 1.00 91.31 435 SER A O 1
ATOM 3447 N N . HIS A 1 436 ? 7.840 9.283 -3.121 1.00 88.44 436 HIS A N 1
ATOM 3448 C CA . HIS A 1 436 ? 8.948 8.344 -2.971 1.00 88.44 436 HIS A CA 1
ATOM 3449 C C . HIS A 1 436 ? 10.080 8.622 -3.973 1.00 88.44 436 HIS A C 1
ATOM 3451 O O . HIS A 1 436 ? 11.253 8.635 -3.596 1.00 88.44 436 HIS A O 1
ATOM 3457 N N . HIS A 1 437 ? 9.733 8.915 -5.229 1.00 90.06 437 HIS A N 1
ATOM 3458 C CA . HIS A 1 437 ? 10.712 9.194 -6.280 1.00 90.06 437 HIS A CA 1
ATOM 3459 C C . HIS A 1 437 ? 11.463 10.515 -6.068 1.00 90.06 437 HIS A C 1
ATOM 3461 O O . HIS A 1 437 ? 12.569 10.651 -6.584 1.00 90.06 437 HIS A O 1
ATOM 3467 N N . THR A 1 438 ? 10.941 11.461 -5.270 1.00 92.81 438 THR A N 1
ATOM 3468 C CA . THR A 1 438 ? 11.603 12.761 -5.019 1.00 92.81 438 THR A CA 1
ATOM 3469 C C . THR A 1 438 ? 13.023 12.637 -4.462 1.00 92.81 438 THR A C 1
ATOM 3471 O O . THR A 1 438 ? 13.827 13.544 -4.655 1.00 92.81 438 THR A O 1
ATOM 3474 N N . LYS A 1 439 ? 13.364 11.509 -3.826 1.00 89.81 439 LYS A N 1
ATOM 3475 C CA . LYS A 1 439 ? 14.703 11.233 -3.285 1.00 89.81 439 LYS A CA 1
ATOM 3476 C C . LYS A 1 439 ? 15.775 11.019 -4.360 1.00 89.81 439 LYS A C 1
ATOM 3478 O O . LYS A 1 439 ? 16.954 11.048 -4.034 1.00 89.81 439 LYS A O 1
ATOM 3483 N N . ASN A 1 440 ? 15.385 10.785 -5.614 1.00 91.25 440 ASN A N 1
ATOM 3484 C CA . ASN A 1 440 ? 16.294 10.591 -6.742 1.00 91.25 440 ASN A CA 1
ATOM 3485 C C . ASN A 1 440 ? 15.938 11.582 -7.868 1.00 91.25 440 ASN A C 1
ATOM 3487 O O . ASN A 1 440 ? 15.028 11.302 -8.654 1.00 91.25 440 ASN A O 1
ATOM 3491 N N . PRO A 1 441 ? 16.643 12.726 -7.977 1.00 92.25 441 PRO A N 1
ATOM 3492 C CA . PRO A 1 441 ? 16.350 13.779 -8.953 1.00 92.25 441 PRO A CA 1
ATOM 3493 C C . PRO A 1 441 ? 16.198 13.302 -10.399 1.00 92.25 441 PRO A C 1
ATOM 3495 O O . PRO A 1 441 ? 15.253 13.690 -11.092 1.00 92.25 441 PRO A O 1
ATOM 3498 N N . THR A 1 442 ? 17.093 12.427 -10.858 1.00 89.50 442 THR A N 1
ATOM 3499 C CA . THR A 1 442 ? 17.078 11.915 -12.234 1.00 89.50 442 THR A CA 1
ATOM 3500 C C . THR A 1 442 ? 15.873 11.007 -12.475 1.00 89.50 442 THR A C 1
ATOM 3502 O O . THR A 1 442 ? 15.174 11.155 -13.480 1.00 89.50 442 THR A O 1
ATOM 3505 N N . GLN A 1 443 ? 15.600 10.087 -11.546 1.00 87.88 443 GLN A N 1
ATOM 3506 C CA . GLN A 1 443 ? 14.462 9.168 -11.629 1.00 87.88 443 GLN A CA 1
ATOM 3507 C C . GLN A 1 443 ? 13.124 9.914 -11.525 1.00 87.88 443 GLN A C 1
ATOM 3509 O O . GLN A 1 443 ? 12.200 9.669 -12.301 1.00 87.88 443 GLN A O 1
ATOM 3514 N N . PHE A 1 444 ? 13.037 10.894 -10.626 1.00 92.88 444 PHE A N 1
ATOM 3515 C CA . PHE A 1 444 ? 11.871 11.755 -10.468 1.00 92.88 444 PHE A CA 1
ATOM 3516 C C . PHE A 1 444 ? 11.569 12.560 -11.733 1.00 92.88 444 PHE A C 1
ATOM 3518 O O . PHE A 1 444 ? 10.430 12.569 -12.201 1.00 92.88 444 PHE A O 1
ATOM 3525 N N . ALA A 1 445 ? 12.584 13.202 -12.325 1.00 92.56 445 ALA A N 1
ATOM 3526 C CA . ALA A 1 445 ? 12.422 13.966 -13.559 1.00 92.56 445 ALA A CA 1
ATOM 3527 C C . ALA A 1 445 ? 11.915 13.083 -14.709 1.00 92.56 445 ALA A C 1
ATOM 3529 O O . ALA A 1 445 ? 11.023 13.491 -15.455 1.00 92.56 445 ALA A O 1
ATOM 3530 N N . PHE A 1 446 ? 12.445 11.863 -14.833 1.00 90.81 446 PHE A N 1
ATOM 3531 C CA . PHE A 1 446 ? 11.997 10.902 -15.840 1.00 90.81 446 PHE A CA 1
ATOM 3532 C C . PHE A 1 446 ? 10.565 10.413 -15.590 1.00 90.81 446 PHE A C 1
ATOM 3534 O O . PHE A 1 446 ? 9.753 10.352 -16.520 1.00 90.81 446 PHE A O 1
ATOM 3541 N N . THR A 1 447 ? 10.230 10.135 -14.331 1.00 91.31 447 THR A N 1
ATOM 3542 C CA . THR A 1 447 ? 8.881 9.737 -13.921 1.00 91.31 447 THR A CA 1
ATOM 3543 C C . THR A 1 447 ? 7.862 10.820 -14.265 1.00 91.31 447 THR A C 1
ATOM 3545 O O . THR A 1 447 ? 6.863 10.550 -14.936 1.00 91.31 447 THR A O 1
ATOM 3548 N N . LEU A 1 448 ? 8.142 12.072 -13.891 1.00 92.81 448 LEU A N 1
ATOM 3549 C CA . LEU A 1 448 ? 7.286 13.205 -14.230 1.00 92.81 448 LEU A CA 1
ATOM 3550 C C . LEU A 1 448 ? 7.189 13.432 -15.737 1.00 92.81 448 LEU A C 1
ATOM 3552 O O . LEU A 1 448 ? 6.095 13.702 -16.224 1.00 92.81 448 LEU A O 1
ATOM 3556 N N . LEU A 1 449 ? 8.291 13.311 -16.487 1.00 92.75 449 LEU A N 1
ATOM 3557 C CA . LEU A 1 449 ? 8.258 13.433 -17.946 1.00 92.75 449 LEU A CA 1
ATOM 3558 C C . LEU A 1 449 ? 7.301 12.404 -18.559 1.00 92.75 449 LEU A C 1
ATOM 3560 O O . LEU A 1 449 ? 6.458 12.766 -19.377 1.00 92.75 449 LEU A O 1
ATOM 3564 N N . THR A 1 450 ? 7.395 11.145 -18.128 1.00 90.56 450 THR A N 1
ATOM 3565 C CA . THR A 1 450 ? 6.524 10.059 -18.600 1.00 90.56 450 THR A CA 1
ATOM 3566 C C . THR A 1 450 ? 5.052 10.370 -18.316 1.00 90.56 450 THR A C 1
ATOM 3568 O O . THR A 1 450 ? 4.217 10.279 -19.214 1.00 90.56 450 THR A O 1
ATOM 3571 N N . ILE A 1 451 ? 4.733 10.837 -17.105 1.00 91.81 451 ILE A N 1
ATOM 3572 C CA . ILE A 1 451 ? 3.371 11.248 -16.729 1.00 91.81 451 ILE A CA 1
ATOM 3573 C C . ILE A 1 451 ? 2.886 12.431 -17.574 1.00 91.81 451 ILE A C 1
ATOM 3575 O O . ILE A 1 451 ? 1.764 12.404 -18.076 1.00 91.81 451 ILE A O 1
ATOM 3579 N N . MET A 1 452 ? 3.714 13.457 -17.783 1.00 91.81 452 MET A N 1
ATOM 3580 C CA . MET A 1 452 ? 3.332 14.605 -18.614 1.00 91.81 452 MET A CA 1
ATOM 3581 C C . MET A 1 452 ? 3.077 14.196 -20.068 1.00 91.81 452 MET A C 1
ATOM 3583 O O . MET A 1 452 ? 2.149 14.711 -20.687 1.00 91.81 452 MET A O 1
ATOM 3587 N N . ARG A 1 453 ? 3.825 13.224 -20.608 1.00 91.38 453 ARG A N 1
ATOM 3588 C CA . ARG A 1 453 ? 3.572 12.669 -21.948 1.00 91.38 453 ARG A CA 1
ATOM 3589 C C . ARG A 1 453 ? 2.257 11.906 -22.039 1.00 91.38 453 ARG A C 1
ATOM 3591 O O . ARG A 1 453 ? 1.548 12.057 -23.032 1.00 91.38 453 ARG A O 1
ATOM 3598 N N . ILE A 1 454 ? 1.908 11.145 -21.004 1.00 89.81 454 ILE A N 1
ATOM 3599 C CA . ILE A 1 454 ? 0.600 10.483 -20.895 1.00 89.81 454 ILE A CA 1
ATOM 3600 C C . ILE A 1 454 ? -0.520 11.527 -20.906 1.00 89.81 454 ILE A C 1
ATOM 3602 O O . ILE A 1 454 ? -1.466 11.398 -21.682 1.00 89.81 454 ILE A O 1
ATOM 3606 N N . ILE A 1 455 ? -0.377 12.595 -20.114 1.00 90.62 455 ILE A N 1
ATOM 3607 C CA . ILE A 1 455 ? -1.340 13.703 -20.075 1.00 90.62 455 ILE A CA 1
ATOM 3608 C C . ILE A 1 455 ? -1.462 14.363 -21.452 1.00 90.62 455 ILE A C 1
ATOM 3610 O O . ILE A 1 455 ? -2.570 14.532 -21.952 1.00 90.62 455 ILE A O 1
ATOM 3614 N N . GLU A 1 456 ? -0.348 14.720 -22.096 1.00 90.75 456 GLU A N 1
ATOM 3615 C CA . GLU A 1 456 ? -0.362 15.336 -23.427 1.00 90.75 456 GLU A CA 1
ATOM 3616 C C . GLU A 1 456 ? -1.047 14.452 -24.475 1.00 90.75 456 GLU A C 1
ATOM 3618 O O . GLU A 1 456 ? -1.810 14.962 -25.297 1.00 90.75 456 GLU A O 1
ATOM 3623 N N . ALA A 1 457 ? -0.782 13.145 -24.467 1.00 90.25 457 ALA A N 1
ATOM 3624 C CA . ALA A 1 457 ? -1.399 12.209 -25.399 1.00 90.25 457 ALA A CA 1
ATOM 3625 C C . ALA A 1 457 ? -2.902 12.053 -25.146 1.00 90.25 457 ALA A C 1
ATOM 3627 O O . ALA A 1 457 ? -3.681 12.131 -26.094 1.00 90.25 457 ALA A O 1
ATOM 3628 N N . GLY A 1 458 ? -3.316 11.917 -23.884 1.00 89.75 458 GLY A N 1
ATOM 3629 C CA . GLY A 1 458 ? -4.730 11.878 -23.522 1.00 89.75 458 GLY A CA 1
ATOM 3630 C C . GLY A 1 458 ? -5.459 13.152 -23.934 1.00 89.75 458 GLY A C 1
ATOM 3631 O O . GLY A 1 458 ? -6.448 13.078 -24.648 1.00 89.75 458 GLY A O 1
ATOM 3632 N N . LEU A 1 459 ? -4.905 14.330 -23.634 1.00 90.50 459 LEU A N 1
ATOM 3633 C CA . LEU A 1 459 ? -5.488 15.612 -24.045 1.00 90.50 459 LEU A CA 1
ATOM 3634 C C . LEU A 1 459 ? -5.617 15.773 -25.567 1.00 90.50 459 LEU A C 1
ATOM 3636 O O . LEU A 1 459 ? -6.560 16.418 -26.035 1.00 90.50 459 LEU A O 1
ATOM 3640 N N . LYS A 1 460 ? -4.672 15.221 -26.344 1.00 91.06 460 LYS A N 1
ATOM 3641 C CA . LYS A 1 460 ? -4.772 15.170 -27.812 1.00 91.06 460 LYS A CA 1
ATOM 3642 C C . LYS A 1 460 ? -5.943 14.292 -28.248 1.00 91.06 460 LYS A C 1
ATOM 3644 O O . LYS A 1 460 ? -6.684 14.702 -29.135 1.00 91.06 460 LYS A O 1
ATOM 3649 N N . ILE A 1 461 ? -6.135 13.137 -27.609 1.00 88.94 461 ILE A N 1
ATOM 3650 C CA . ILE A 1 461 ? -7.271 12.238 -27.865 1.00 88.94 461 ILE A CA 1
ATOM 3651 C C . ILE A 1 461 ? -8.599 12.938 -27.526 1.00 88.94 461 ILE A C 1
ATOM 3653 O O . ILE A 1 461 ? -9.529 12.895 -28.330 1.00 88.94 461 ILE A O 1
ATOM 3657 N N . SER A 1 462 ? -8.669 13.668 -26.407 1.00 87.56 462 SER A N 1
ATOM 3658 C CA . SER A 1 462 ? -9.866 14.414 -25.983 1.00 87.56 462 SER A CA 1
ATOM 3659 C C . SER A 1 462 ? -10.095 15.739 -26.729 1.00 87.56 462 SER A C 1
ATOM 3661 O O . SER A 1 462 ? -11.055 16.448 -26.426 1.00 87.56 462 SER A O 1
ATOM 3663 N N . ASN A 1 463 ? -9.215 16.131 -27.660 1.00 87.38 463 ASN A N 1
ATOM 3664 C CA . ASN A 1 463 ? -9.232 17.427 -28.357 1.00 87.38 463 ASN A CA 1
ATOM 3665 C C . ASN A 1 463 ? -9.217 18.672 -27.433 1.00 87.38 463 ASN A C 1
ATOM 3667 O O . ASN A 1 463 ? -9.780 19.718 -27.763 1.00 87.38 463 ASN A O 1
ATOM 3671 N N . GLN A 1 464 ? -8.538 18.609 -26.283 1.00 83.25 464 GLN A N 1
ATOM 3672 C CA . GLN A 1 464 ? -8.470 19.703 -25.299 1.00 83.25 464 GLN A CA 1
ATOM 3673 C C . GLN A 1 464 ? -7.272 20.645 -25.530 1.00 83.25 464 GLN A C 1
ATOM 3675 O O . GLN A 1 464 ? -6.355 20.755 -24.709 1.00 83.25 464 GLN A O 1
ATOM 3680 N N . SER A 1 465 ? -7.277 21.362 -26.656 1.00 77.56 465 SER A N 1
ATOM 3681 C CA . SER A 1 465 ? -6.145 22.184 -27.125 1.00 77.56 465 SER A CA 1
ATOM 3682 C C . SER A 1 465 ? -5.646 23.247 -26.133 1.00 77.56 465 SER A C 1
ATOM 3684 O O . SER A 1 465 ? -4.439 23.484 -26.050 1.00 77.56 465 SER A O 1
ATOM 3686 N N . SER A 1 466 ? -6.530 23.844 -25.326 1.00 78.50 466 SER A N 1
ATOM 3687 C CA . SER A 1 466 ? -6.162 24.844 -24.309 1.00 78.50 466 SER A CA 1
ATOM 3688 C C . SER A 1 466 ? -5.322 24.268 -23.162 1.00 78.50 466 SER A C 1
ATOM 3690 O O . SER A 1 466 ? -4.440 24.946 -22.632 1.00 78.50 466 SER A O 1
ATOM 3692 N N . ASN A 1 467 ? -5.566 23.010 -22.786 1.00 81.62 467 ASN A N 1
ATOM 3693 C CA . ASN A 1 467 ? -4.812 22.327 -21.734 1.00 81.62 467 ASN A CA 1
ATOM 3694 C C . ASN A 1 467 ? -3.457 21.831 -22.256 1.00 81.62 467 ASN A C 1
ATOM 3696 O O . ASN A 1 467 ? -2.470 21.862 -21.522 1.00 81.62 467 ASN A O 1
ATOM 3700 N N . ILE A 1 468 ? -3.375 21.475 -23.543 1.00 82.94 468 ILE A N 1
ATOM 3701 C CA . ILE A 1 468 ? -2.120 21.053 -24.182 1.00 82.94 468 ILE A CA 1
ATOM 3702 C C . ILE A 1 468 ? -1.072 22.165 -24.092 1.00 82.94 468 ILE A C 1
ATOM 3704 O O . ILE A 1 468 ? 0.049 21.908 -23.661 1.00 82.94 468 ILE A O 1
ATOM 3708 N N . SER A 1 469 ? -1.422 23.416 -24.420 1.00 82.31 469 SER A N 1
ATOM 3709 C CA . SER A 1 469 ? -0.458 24.526 -24.351 1.00 82.31 469 SER A CA 1
ATOM 3710 C C . SER A 1 469 ? 0.078 24.779 -22.938 1.00 82.31 469 SER A C 1
ATOM 3712 O O . SER A 1 469 ? 1.239 25.157 -22.781 1.00 82.31 469 SER A O 1
ATOM 3714 N N . ARG A 1 470 ? -0.752 24.551 -21.910 1.00 81.44 470 ARG A N 1
ATOM 3715 C CA . ARG A 1 470 ? -0.377 24.709 -20.496 1.00 81.44 470 ARG A CA 1
ATOM 3716 C C . ARG A 1 470 ? 0.679 23.674 -20.106 1.00 81.44 470 ARG A C 1
ATOM 3718 O O . ARG A 1 470 ? 1.752 24.047 -19.631 1.00 81.44 470 ARG A O 1
ATOM 3725 N N . ILE A 1 471 ? 0.399 22.399 -20.372 1.00 86.94 471 ILE A N 1
ATOM 3726 C CA . ILE A 1 471 ? 1.271 21.276 -19.999 1.00 86.94 471 ILE A CA 1
ATOM 3727 C C . ILE A 1 471 ? 2.551 21.238 -20.830 1.00 86.94 471 ILE A C 1
ATOM 3729 O O . ILE A 1 471 ? 3.620 20.983 -20.280 1.00 86.94 471 ILE A O 1
ATOM 3733 N N . HIS A 1 472 ? 2.485 21.617 -22.107 1.00 88.38 472 HIS A N 1
ATOM 3734 C CA . HIS A 1 472 ? 3.633 21.586 -23.011 1.00 88.38 472 HIS A CA 1
ATOM 3735 C C . HIS A 1 472 ? 4.857 22.352 -22.487 1.00 88.38 472 HIS A C 1
ATOM 3737 O O . HIS A 1 472 ? 6.000 21.929 -22.667 1.00 88.38 472 HIS A O 1
ATOM 3743 N N . SER A 1 473 ? 4.627 23.475 -21.799 1.00 88.38 473 SER A N 1
ATOM 3744 C CA . SER A 1 473 ? 5.707 24.258 -21.194 1.00 88.38 473 SER A CA 1
ATOM 3745 C C . SER A 1 473 ? 6.456 23.490 -20.095 1.00 88.38 473 SER A C 1
ATOM 3747 O O . SER A 1 473 ? 7.687 23.531 -20.054 1.00 88.38 473 SER A O 1
ATOM 3749 N N . VAL A 1 474 ? 5.729 22.748 -19.254 1.00 90.25 474 VAL A N 1
ATOM 3750 C CA . VAL A 1 474 ? 6.281 21.907 -18.183 1.00 90.25 474 VAL A CA 1
ATOM 3751 C C . VAL A 1 474 ? 6.993 20.700 -18.785 1.00 90.25 474 VAL A C 1
ATOM 3753 O O . VAL A 1 474 ? 8.141 20.435 -18.424 1.00 90.25 474 VAL A O 1
ATOM 3756 N N . THR A 1 475 ? 6.372 20.029 -19.761 1.00 91.50 475 THR A N 1
ATOM 3757 C CA . THR A 1 475 ? 6.967 18.886 -20.468 1.00 91.50 475 THR A CA 1
ATOM 3758 C C . THR A 1 475 ? 8.320 19.249 -21.068 1.00 91.50 475 THR A C 1
ATOM 3760 O O . THR A 1 475 ? 9.301 18.549 -20.842 1.00 91.50 475 THR A O 1
ATOM 3763 N N . LYS A 1 476 ? 8.428 20.398 -21.745 1.00 91.44 476 LYS A N 1
ATOM 3764 C CA . LYS A 1 476 ? 9.688 20.852 -22.353 1.00 91.44 476 LYS A CA 1
ATOM 3765 C C . LYS A 1 476 ? 10.801 21.109 -21.327 1.00 91.44 476 LYS A C 1
ATOM 3767 O O . LYS A 1 476 ? 11.980 20.865 -21.607 1.00 91.44 476 LYS A O 1
ATOM 3772 N N . MET A 1 477 ? 10.454 21.611 -20.139 1.00 92.94 477 MET A N 1
ATOM 3773 C CA . MET A 1 477 ? 11.429 21.774 -19.054 1.00 92.94 477 MET A CA 1
ATOM 3774 C C . MET A 1 477 ? 11.882 20.416 -18.512 1.00 92.94 477 MET A C 1
ATOM 3776 O O . MET A 1 477 ? 13.078 20.218 -18.305 1.00 92.94 477 MET A O 1
ATOM 3780 N N . LEU A 1 478 ? 10.956 19.466 -18.359 1.00 91.31 478 LEU A N 1
ATOM 3781 C CA . LEU A 1 478 ? 11.263 18.096 -17.943 1.00 91.31 478 LEU A CA 1
ATOM 3782 C C . LEU A 1 478 ? 12.126 17.357 -18.970 1.00 91.31 478 LEU A C 1
ATOM 3784 O O . LEU A 1 478 ? 13.088 16.707 -18.583 1.00 91.31 478 LEU A O 1
ATOM 3788 N N . GLU A 1 479 ? 11.862 17.510 -20.270 1.00 90.94 479 GLU A N 1
ATOM 3789 C CA . GLU A 1 479 ? 12.720 16.971 -21.336 1.00 90.94 479 GLU A CA 1
ATOM 3790 C C . GLU A 1 479 ? 14.162 17.457 -21.180 1.00 90.94 479 GLU A C 1
ATOM 3792 O O . GLU A 1 479 ? 15.111 16.673 -21.229 1.00 90.94 479 GLU A O 1
ATOM 3797 N N . THR A 1 480 ? 14.323 18.763 -20.956 1.00 90.75 480 THR A N 1
ATOM 3798 C CA . THR A 1 480 ? 15.638 19.369 -20.756 1.00 90.75 480 THR A CA 1
ATOM 3799 C C . THR A 1 480 ? 16.303 18.811 -19.501 1.00 90.75 480 THR A C 1
ATOM 3801 O O . THR A 1 480 ? 17.476 18.448 -19.560 1.00 90.75 480 THR A O 1
ATOM 3804 N N . ALA A 1 481 ? 15.567 18.699 -18.392 1.00 89.75 481 ALA A N 1
ATOM 3805 C CA . ALA A 1 481 ? 16.073 18.117 -17.155 1.00 89.75 481 ALA A CA 1
ATOM 3806 C C . ALA A 1 481 ? 16.531 16.668 -17.373 1.00 89.75 481 ALA A C 1
ATOM 3808 O O . ALA A 1 481 ? 17.692 16.359 -17.138 1.00 89.75 481 ALA A O 1
ATOM 3809 N N . VAL A 1 482 ? 15.686 15.803 -17.933 1.00 89.12 482 VAL A N 1
ATOM 3810 C CA . VAL A 1 482 ? 16.009 14.389 -18.186 1.00 89.12 482 VAL A CA 1
ATOM 3811 C C . VAL A 1 482 ? 17.235 14.235 -19.088 1.00 89.12 482 VAL A C 1
ATOM 3813 O O . VAL A 1 482 ? 18.139 13.471 -18.762 1.00 89.12 482 VAL A O 1
ATOM 3816 N N . ILE A 1 483 ? 17.327 14.998 -20.183 1.00 86.12 483 ILE A N 1
ATOM 3817 C CA . ILE A 1 483 ? 18.483 14.945 -21.096 1.00 86.12 483 ILE A CA 1
ATOM 3818 C C . ILE A 1 483 ? 19.774 15.376 -20.398 1.00 86.12 483 ILE A C 1
ATOM 3820 O O . ILE A 1 483 ? 20.853 14.891 -20.737 1.00 86.12 483 ILE A O 1
ATOM 3824 N N . LYS A 1 484 ? 19.699 16.343 -19.481 1.00 86.75 484 LYS A N 1
ATOM 3825 C CA . LYS A 1 484 ? 20.879 16.917 -18.830 1.00 86.75 484 LYS A CA 1
ATOM 3826 C C . LYS A 1 484 ? 21.315 16.134 -17.598 1.00 86.75 484 LYS A C 1
ATOM 3828 O O . LYS A 1 484 ? 22.519 16.068 -17.365 1.00 86.75 484 LYS A O 1
ATOM 3833 N N . LEU A 1 485 ? 20.370 15.540 -16.874 1.00 83.81 485 LEU A N 1
ATOM 3834 C CA . LEU A 1 485 ? 20.615 14.721 -15.688 1.00 83.81 485 LEU A CA 1
ATOM 3835 C C . LEU A 1 485 ? 20.987 13.278 -16.052 1.00 83.81 485 LEU A C 1
ATOM 3837 O O . LEU A 1 485 ? 21.917 12.726 -15.482 1.00 83.81 485 LEU A O 1
ATOM 3841 N N . GLY A 1 486 ? 20.347 12.692 -17.068 1.00 73.69 486 GLY A N 1
ATOM 3842 C CA . GLY A 1 486 ? 20.564 11.300 -17.486 1.00 73.69 486 GLY A CA 1
ATOM 3843 C C . GLY A 1 486 ? 21.686 11.087 -18.508 1.00 73.69 486 GLY A C 1
ATOM 3844 O O . GLY A 1 486 ? 21.618 10.134 -19.279 1.00 73.69 486 GLY A O 1
ATOM 3845 N N . ARG A 1 487 ? 22.696 11.973 -18.589 1.00 57.66 487 ARG A N 1
ATOM 3846 C CA . ARG A 1 487 ? 23.662 12.047 -19.716 1.00 57.66 487 ARG A CA 1
ATOM 3847 C C . ARG A 1 487 ? 24.490 10.782 -20.003 1.00 57.66 487 ARG A C 1
ATOM 3849 O O . ARG A 1 487 ? 25.142 10.760 -21.041 1.00 57.66 487 ARG A O 1
ATOM 3856 N N . ASN A 1 488 ? 24.437 9.748 -19.163 1.00 57.50 488 ASN A N 1
ATOM 3857 C CA . ASN A 1 488 ? 25.158 8.482 -19.346 1.00 57.50 488 ASN A CA 1
ATOM 3858 C C . ASN A 1 488 ? 24.285 7.226 -19.138 1.00 57.50 488 ASN A C 1
ATOM 3860 O O . ASN A 1 488 ? 24.823 6.120 -19.104 1.00 57.50 488 ASN A O 1
ATOM 3864 N N . ASP A 1 489 ? 22.964 7.366 -19.000 1.00 63.66 489 ASP A N 1
ATOM 3865 C CA . ASP A 1 489 ? 22.105 6.222 -18.690 1.00 63.66 489 ASP A CA 1
ATOM 3866 C C . ASP A 1 489 ? 21.778 5.410 -19.947 1.00 63.66 489 ASP A C 1
ATOM 3868 O O . ASP A 1 489 ? 21.429 5.953 -20.999 1.00 63.66 489 ASP A O 1
ATOM 3872 N N . ALA A 1 490 ? 21.846 4.084 -19.834 1.00 63.97 490 ALA A N 1
ATOM 3873 C CA . ALA A 1 490 ? 21.378 3.197 -20.889 1.00 63.97 490 ALA A CA 1
ATOM 3874 C C . ALA A 1 490 ? 19.866 3.391 -21.125 1.00 63.97 490 ALA A C 1
ATOM 3876 O O . ALA A 1 490 ? 19.083 3.530 -20.184 1.00 63.97 490 ALA A O 1
ATOM 3877 N N . ILE A 1 491 ? 19.439 3.352 -22.393 1.00 65.19 491 ILE A N 1
ATOM 3878 C CA . ILE A 1 491 ? 18.022 3.497 -22.778 1.00 65.19 491 ILE A CA 1
ATOM 3879 C C . ILE A 1 491 ? 17.175 2.366 -22.176 1.00 65.19 491 ILE A C 1
ATOM 3881 O O . ILE A 1 491 ? 16.054 2.602 -21.743 1.00 65.19 491 ILE A O 1
ATOM 3885 N N . ILE A 1 492 ? 17.721 1.150 -22.100 1.00 61.38 492 ILE A N 1
ATOM 3886 C CA . ILE A 1 492 ? 16.993 -0.065 -21.705 1.00 61.38 492 ILE A CA 1
ATOM 3887 C C . ILE A 1 492 ? 16.401 0.017 -20.282 1.00 61.38 492 ILE A C 1
ATOM 3889 O O . ILE A 1 492 ? 15.193 -0.185 -20.156 1.00 61.38 492 ILE A O 1
ATOM 3893 N N . PRO A 1 493 ? 17.159 0.373 -19.223 1.00 64.81 493 PRO A N 1
ATOM 3894 C CA . PRO A 1 493 ? 16.588 0.633 -17.897 1.00 64.81 493 PRO A CA 1
ATOM 3895 C C . PRO A 1 493 ? 15.403 1.611 -17.906 1.00 64.81 493 PRO A C 1
ATOM 3897 O O . PRO A 1 493 ? 14.420 1.395 -17.199 1.00 64.81 493 PRO A O 1
ATOM 3900 N N . ARG A 1 494 ? 15.447 2.641 -18.762 1.00 72.94 494 ARG A N 1
ATOM 3901 C CA . ARG A 1 494 ? 14.378 3.646 -18.886 1.00 72.94 494 ARG A CA 1
ATOM 3902 C C . ARG A 1 494 ? 13.130 3.115 -19.596 1.00 72.94 494 ARG A C 1
ATOM 3904 O O . ARG A 1 494 ? 12.036 3.599 -19.320 1.00 72.94 494 ARG A O 1
ATOM 3911 N N . ILE A 1 495 ? 13.257 2.101 -20.458 1.00 69.25 495 ILE A N 1
ATOM 3912 C CA . ILE A 1 495 ? 12.100 1.400 -21.052 1.00 69.25 495 ILE A CA 1
ATOM 3913 C C . ILE A 1 495 ? 11.302 0.705 -19.950 1.00 69.25 495 ILE A C 1
ATOM 3915 O O . ILE A 1 495 ? 10.093 0.907 -19.837 1.00 69.25 495 ILE A O 1
ATOM 3919 N N . ASN A 1 496 ? 11.988 -0.083 -19.120 1.00 68.75 496 ASN A N 1
ATOM 3920 C CA . ASN A 1 496 ? 11.356 -0.829 -18.032 1.00 68.75 496 ASN A CA 1
ATOM 3921 C C . ASN A 1 496 ? 10.685 0.110 -17.028 1.00 68.75 496 ASN A C 1
ATOM 3923 O O . ASN A 1 496 ? 9.563 -0.146 -16.598 1.00 68.75 496 ASN A O 1
ATOM 3927 N N . GLU A 1 497 ? 11.345 1.220 -16.703 1.00 76.19 497 GLU A N 1
ATOM 3928 C CA . GLU A 1 497 ? 10.803 2.236 -15.809 1.00 76.19 497 GLU A CA 1
ATOM 3929 C C . GLU A 1 497 ? 9.549 2.912 -16.385 1.00 76.19 497 GLU A C 1
ATOM 3931 O O . GLU A 1 497 ? 8.536 2.984 -15.695 1.00 76.19 497 GLU A O 1
ATOM 3936 N N . ALA A 1 498 ? 9.554 3.334 -17.656 1.00 78.38 498 ALA A N 1
ATOM 3937 C CA . ALA A 1 498 ? 8.373 3.935 -18.287 1.00 78.38 498 ALA A CA 1
ATOM 3938 C C . ALA A 1 498 ? 7.177 2.973 -18.325 1.00 78.38 498 ALA A C 1
ATOM 3940 O O . ALA A 1 498 ? 6.057 3.354 -17.987 1.00 78.38 498 ALA A O 1
ATOM 3941 N N . LEU A 1 499 ? 7.411 1.714 -18.701 1.00 74.88 499 LEU A N 1
ATOM 3942 C CA . LEU A 1 499 ? 6.364 0.691 -18.724 1.00 74.88 499 LEU A CA 1
ATOM 3943 C C . LEU A 1 499 ? 5.828 0.389 -17.320 1.00 74.88 499 LEU A C 1
ATOM 3945 O O . LEU A 1 499 ? 4.622 0.197 -17.146 1.00 74.88 499 LEU A O 1
ATOM 3949 N N . PHE A 1 500 ? 6.706 0.383 -16.316 1.00 76.44 500 PHE A N 1
ATOM 3950 C CA . PHE A 1 500 ? 6.308 0.233 -14.924 1.00 76.44 500 PHE A CA 1
ATOM 3951 C C . PHE A 1 500 ? 5.463 1.414 -14.443 1.00 76.44 500 PHE A C 1
ATOM 3953 O O . PHE A 1 500 ? 4.404 1.177 -13.871 1.00 76.44 500 PHE A O 1
ATOM 3960 N N . ILE A 1 501 ? 5.864 2.657 -14.732 1.00 83.44 501 ILE A N 1
ATOM 3961 C CA . ILE A 1 501 ? 5.086 3.859 -14.393 1.00 83.44 501 ILE A CA 1
ATOM 3962 C C . ILE A 1 501 ? 3.674 3.749 -14.965 1.00 83.44 501 ILE A C 1
ATOM 3964 O O . ILE A 1 501 ? 2.705 3.965 -14.248 1.00 83.44 501 ILE A O 1
ATOM 3968 N N . ILE A 1 502 ? 3.533 3.365 -16.233 1.00 80.94 502 ILE A N 1
ATOM 3969 C CA . ILE A 1 502 ? 2.216 3.259 -16.871 1.00 80.94 502 ILE A CA 1
ATOM 3970 C C . ILE A 1 502 ? 1.374 2.162 -16.213 1.00 80.94 502 ILE A C 1
ATOM 3972 O O . ILE A 1 502 ? 0.232 2.417 -15.840 1.00 80.94 502 ILE A O 1
ATOM 3976 N N . THR A 1 503 ? 1.969 0.987 -15.984 1.00 76.25 503 THR A N 1
ATOM 3977 C CA . THR A 1 503 ? 1.312 -0.120 -15.269 1.00 76.25 503 THR A CA 1
ATOM 3978 C C . THR A 1 503 ? 0.859 0.314 -13.870 1.00 76.25 503 THR A C 1
ATOM 3980 O O . THR A 1 503 ? -0.233 -0.034 -13.426 1.00 76.25 503 THR A O 1
ATOM 3983 N N . PHE A 1 504 ? 1.685 1.097 -13.172 1.00 81.44 504 PHE A N 1
ATOM 3984 C CA . PHE A 1 504 ? 1.379 1.622 -11.847 1.00 81.44 504 PHE A CA 1
ATOM 3985 C C . PHE A 1 504 ? 0.215 2.623 -11.881 1.00 81.44 504 PHE A C 1
ATOM 3987 O O . PHE A 1 504 ? -0.674 2.560 -11.035 1.00 81.44 504 PHE A O 1
ATOM 3994 N N . LEU A 1 505 ? 0.176 3.518 -12.874 1.00 84.12 505 LEU A N 1
ATOM 3995 C CA . LEU A 1 505 ? -0.941 4.450 -13.060 1.00 84.12 505 LEU A CA 1
ATOM 3996 C C . LEU A 1 505 ? -2.256 3.716 -13.353 1.00 84.12 505 LEU A C 1
ATOM 3998 O O . LEU A 1 505 ? -3.300 4.106 -12.837 1.00 84.12 505 LEU A O 1
ATOM 4002 N N . GLU A 1 506 ? -2.214 2.648 -14.148 1.00 77.56 506 GLU A N 1
ATOM 4003 C CA . GLU A 1 506 ? -3.387 1.815 -14.441 1.00 77.56 506 GLU A CA 1
ATOM 4004 C C . GLU A 1 506 ? -3.876 1.055 -13.208 1.00 77.56 506 GLU A C 1
ATOM 4006 O O . GLU A 1 506 ? -5.081 1.025 -12.953 1.00 77.56 506 GLU A O 1
ATOM 4011 N N . PHE A 1 507 ? -2.954 0.505 -12.409 1.00 80.38 507 PHE A N 1
ATOM 4012 C CA . PHE A 1 507 ? -3.275 -0.081 -11.108 1.00 80.38 507 PHE A CA 1
ATOM 4013 C C . PHE A 1 507 ? -3.974 0.941 -10.205 1.00 80.38 507 PHE A C 1
ATOM 4015 O O . PHE A 1 507 ? -5.063 0.676 -9.697 1.00 80.38 507 PHE A O 1
ATOM 4022 N N . ALA A 1 508 ? -3.383 2.129 -10.055 1.00 81.88 508 ALA A N 1
ATOM 4023 C CA . ALA A 1 508 ? -3.939 3.177 -9.212 1.00 81.88 508 ALA A CA 1
ATOM 4024 C C . ALA A 1 508 ? -5.337 3.612 -9.680 1.00 81.88 508 ALA A C 1
ATOM 4026 O O . ALA A 1 508 ? -6.180 3.922 -8.841 1.00 81.88 508 ALA A O 1
ATOM 4027 N N . TYR A 1 509 ? -5.591 3.635 -10.993 1.00 74.38 509 TYR A N 1
ATOM 4028 C CA . TYR A 1 509 ? -6.832 4.140 -11.582 1.00 74.38 509 TYR A CA 1
ATOM 4029 C C . TYR A 1 509 ? -7.986 3.121 -11.615 1.00 74.38 509 TYR A C 1
ATOM 4031 O O . TYR A 1 509 ? -9.087 3.455 -11.192 1.00 74.38 509 TYR A O 1
ATOM 4039 N N . ASP A 1 510 ? -7.764 1.898 -12.107 1.00 68.00 510 ASP A N 1
ATOM 4040 C CA . ASP A 1 510 ? -8.847 0.930 -12.392 1.00 68.00 510 ASP A CA 1
ATOM 4041 C C . ASP A 1 510 ? -8.787 -0.319 -11.496 1.00 68.00 510 ASP A C 1
ATOM 4043 O O . ASP A 1 510 ? -9.573 -1.247 -11.675 1.00 68.00 510 ASP A O 1
ATOM 4047 N N . LYS A 1 511 ? -7.810 -0.414 -10.576 1.00 60.03 511 LYS A N 1
ATOM 4048 C CA . LYS A 1 511 ? -7.470 -1.656 -9.843 1.00 60.03 511 LYS A CA 1
ATOM 4049 C C . LYS A 1 511 ? -7.236 -2.876 -10.755 1.00 60.03 511 LYS A C 1
ATOM 4051 O O . LYS A 1 511 ? -7.161 -4.009 -10.299 1.00 60.03 511 LYS A O 1
ATOM 4056 N N . LYS A 1 512 ? -7.115 -2.653 -12.066 1.00 53.62 512 LYS A N 1
ATOM 4057 C CA . LYS A 1 512 ? -6.966 -3.666 -13.111 1.00 53.62 512 LYS A CA 1
ATOM 4058 C C . LYS A 1 512 ? -5.652 -3.432 -13.834 1.00 53.62 512 LYS A C 1
ATOM 4060 O O . LYS A 1 512 ? -5.626 -3.079 -15.012 1.00 53.62 512 LYS A O 1
ATOM 4065 N N . ALA A 1 513 ? -4.543 -3.698 -13.148 1.00 50.03 513 ALA A N 1
ATOM 4066 C CA . ALA A 1 513 ? -3.234 -3.761 -13.799 1.00 50.03 513 ALA A CA 1
ATOM 4067 C C . ALA A 1 513 ? -3.224 -4.776 -14.970 1.00 50.03 513 ALA A C 1
ATOM 4069 O O . ALA A 1 513 ? -2.452 -4.645 -15.915 1.00 50.03 513 ALA A O 1
ATOM 4070 N N . LEU A 1 514 ? -4.126 -5.769 -14.948 1.00 43.91 514 LEU A N 1
ATOM 4071 C CA . LEU A 1 514 ? -4.030 -6.997 -15.749 1.00 43.91 514 LEU A CA 1
ATOM 4072 C C . LEU A 1 514 ? -4.859 -7.028 -17.050 1.00 43.91 514 LEU A C 1
ATOM 4074 O O . LEU A 1 514 ? -4.783 -7.980 -17.825 1.00 43.91 514 LEU A O 1
ATOM 4078 N N . GLY A 1 515 ? -5.558 -5.940 -17.390 1.00 46.00 515 GLY A N 1
ATOM 4079 C CA . GLY A 1 515 ? -6.146 -5.728 -18.726 1.00 46.00 515 GLY A CA 1
ATOM 4080 C C . GLY A 1 515 ? -5.299 -4.846 -19.652 1.00 46.00 515 GLY A C 1
ATOM 4081 O O . GLY A 1 515 ? -5.517 -4.833 -20.873 1.00 46.00 515 GLY A O 1
ATOM 4082 N N . SER A 1 516 ? -4.331 -4.148 -19.063 1.00 49.84 516 SER A N 1
ATOM 4083 C CA . SER A 1 516 ? -3.607 -3.024 -19.636 1.00 49.84 516 SER A CA 1
ATOM 4084 C C . SER A 1 516 ? -2.828 -3.368 -20.917 1.00 49.84 516 SER A C 1
ATOM 4086 O O . SER A 1 516 ? -2.106 -4.373 -20.964 1.00 49.84 516 SER A O 1
ATOM 4088 N N . PRO A 1 517 ? -2.903 -2.521 -21.960 1.00 54.41 517 PRO A N 1
ATOM 4089 C CA . PRO A 1 517 ? -1.975 -2.567 -23.083 1.00 54.41 517 PRO A CA 1
ATOM 4090 C C . PRO A 1 517 ? -0.506 -2.456 -22.645 1.00 54.41 517 PRO A C 1
ATOM 4092 O O . PRO A 1 517 ? 0.323 -3.196 -23.165 1.00 54.41 517 PRO A O 1
ATOM 4095 N N . ALA A 1 518 ? -0.179 -1.601 -21.672 1.00 52.00 518 ALA A N 1
ATOM 4096 C CA . ALA A 1 518 ? 1.185 -1.385 -21.189 1.00 52.00 518 ALA A CA 1
ATOM 4097 C C . ALA A 1 518 ? 1.742 -2.578 -20.401 1.00 52.00 518 ALA A C 1
ATOM 4099 O O . ALA A 1 518 ? 2.876 -2.985 -20.643 1.00 52.00 518 ALA A O 1
ATOM 4100 N N . PHE A 1 519 ? 0.936 -3.207 -19.542 1.00 52.81 519 PHE A N 1
ATOM 4101 C CA . PHE A 1 519 ? 1.298 -4.448 -18.858 1.00 52.81 519 PHE A CA 1
ATOM 4102 C C . PHE A 1 519 ? 1.551 -5.576 -19.870 1.00 52.81 519 PHE A C 1
ATOM 4104 O O . PHE A 1 519 ? 2.569 -6.266 -19.806 1.00 52.81 519 PHE A O 1
ATOM 4111 N N . LYS A 1 520 ? 0.679 -5.716 -20.880 1.00 56.12 520 LYS A N 1
ATOM 4112 C CA . LYS A 1 520 ? 0.849 -6.688 -21.978 1.00 56.12 520 LYS A CA 1
ATOM 4113 C C . LYS A 1 520 ? 2.094 -6.420 -22.826 1.00 56.12 520 LYS A C 1
ATOM 4115 O O . LYS A 1 520 ? 2.674 -7.363 -23.360 1.00 56.12 520 LYS A O 1
ATOM 4120 N N . ILE A 1 521 ? 2.494 -5.158 -22.965 1.00 51.56 521 ILE A N 1
ATOM 4121 C CA . ILE A 1 521 ? 3.737 -4.752 -23.623 1.00 51.56 521 ILE A CA 1
ATOM 4122 C C . ILE A 1 521 ? 4.942 -5.114 -22.734 1.00 51.56 521 ILE A C 1
ATOM 4124 O O . ILE A 1 521 ? 5.855 -5.795 -23.202 1.00 51.56 521 ILE A O 1
ATOM 4128 N N . ALA A 1 522 ? 4.919 -4.759 -21.446 1.00 49.69 522 ALA A N 1
ATOM 4129 C CA . ALA A 1 522 ? 5.983 -5.038 -20.476 1.00 49.69 522 ALA A CA 1
ATOM 4130 C C . ALA A 1 522 ? 6.288 -6.534 -20.333 1.00 49.69 522 ALA A C 1
ATOM 4132 O O . ALA A 1 522 ? 7.448 -6.932 -20.397 1.00 49.69 522 ALA A O 1
ATOM 4133 N N . MET A 1 523 ? 5.246 -7.365 -20.244 1.00 48.44 523 MET A N 1
ATOM 4134 C CA . MET A 1 523 ? 5.354 -8.827 -20.206 1.00 48.44 523 MET A CA 1
ATOM 4135 C C . MET A 1 523 ? 6.037 -9.420 -21.445 1.00 48.44 523 MET A C 1
ATOM 4137 O O . MET A 1 523 ? 6.496 -10.546 -21.419 1.00 48.44 523 MET A O 1
ATOM 4141 N N . ARG A 1 524 ? 6.130 -8.703 -22.562 1.00 50.06 524 ARG A N 1
ATOM 4142 C CA . ARG A 1 524 ? 6.782 -9.230 -23.769 1.00 50.06 524 ARG A CA 1
ATOM 4143 C C . ARG A 1 524 ? 8.212 -8.764 -23.941 1.00 50.06 524 ARG A C 1
ATOM 4145 O O . ARG A 1 524 ? 9.043 -9.530 -24.419 1.00 50.06 524 ARG A O 1
ATOM 4152 N N . TYR A 1 525 ? 8.507 -7.545 -23.501 1.00 41.41 525 TYR A N 1
ATOM 4153 C CA . TYR A 1 525 ? 9.860 -6.994 -23.525 1.00 41.41 525 TYR A CA 1
ATOM 4154 C C . TYR A 1 525 ? 10.819 -7.704 -22.564 1.00 41.41 525 TYR A C 1
ATOM 4156 O O . TYR A 1 525 ? 12.017 -7.745 -22.830 1.00 41.41 525 TYR A O 1
ATOM 4164 N N . THR A 1 526 ? 10.313 -8.302 -21.485 1.00 42.00 526 THR A N 1
ATOM 4165 C CA . THR A 1 526 ? 11.129 -8.998 -20.476 1.00 42.00 526 THR A CA 1
ATOM 4166 C C . THR A 1 526 ? 11.361 -10.486 -20.771 1.00 42.00 526 THR A C 1
ATOM 4168 O O . THR A 1 526 ? 11.946 -11.179 -19.946 1.00 42.00 526 THR A O 1
ATOM 4171 N N . GLY A 1 527 ? 10.933 -10.996 -21.935 1.00 41.78 527 GLY A N 1
ATOM 4172 C CA . GLY A 1 527 ? 11.126 -12.405 -22.315 1.00 41.78 527 GLY A CA 1
ATOM 4173 C C . GLY A 1 527 ? 10.078 -13.374 -21.753 1.00 41.78 527 GLY A C 1
ATOM 4174 O O . GLY A 1 527 ? 10.249 -14.587 -21.844 1.00 41.78 527 GLY A O 1
ATOM 4175 N N . TYR A 1 528 ? 8.971 -12.855 -21.219 1.00 39.94 528 TYR A N 1
ATOM 4176 C CA . TYR A 1 528 ? 7.837 -13.625 -20.708 1.00 39.94 528 TYR A CA 1
ATOM 4177 C C . TYR A 1 528 ? 6.979 -14.167 -21.871 1.00 39.94 528 TYR A C 1
ATOM 4179 O O . TYR A 1 528 ? 5.878 -13.710 -22.179 1.00 39.94 528 TYR A O 1
ATOM 4187 N N . GLY A 1 529 ? 7.529 -15.145 -22.585 1.00 37.25 529 GLY A N 1
ATOM 4188 C CA . GLY A 1 529 ? 6.856 -15.858 -23.660 1.00 37.25 529 GLY A CA 1
ATOM 4189 C C . GLY A 1 529 ? 7.151 -17.338 -23.538 1.00 37.25 529 GLY A C 1
ATOM 4190 O O . GLY A 1 529 ? 8.238 -17.787 -23.889 1.00 37.25 529 GLY A O 1
ATOM 4191 N N . THR A 1 530 ? 6.167 -18.077 -23.036 1.00 36.78 530 THR A N 1
ATOM 4192 C CA . THR A 1 530 ? 6.097 -19.535 -23.024 1.00 36.78 530 THR A CA 1
ATOM 4193 C C . THR A 1 530 ? 6.749 -20.150 -24.267 1.00 36.78 530 THR A C 1
ATOM 4195 O O . THR A 1 530 ? 6.198 -20.127 -25.369 1.00 36.78 530 THR A O 1
ATOM 4198 N N . LYS A 1 531 ? 7.892 -20.824 -24.085 1.00 34.50 531 LYS A N 1
ATOM 4199 C CA . LYS A 1 531 ? 8.096 -22.066 -24.829 1.00 34.50 531 LYS A CA 1
ATOM 4200 C C . LYS A 1 531 ? 7.034 -23.024 -24.299 1.00 34.50 531 LYS A C 1
ATOM 4202 O O . LYS A 1 531 ? 7.271 -23.741 -23.337 1.00 34.50 531 LYS A O 1
ATOM 4207 N N . GLN A 1 532 ? 5.848 -23.019 -24.905 1.00 33.38 532 GLN A N 1
ATOM 4208 C CA . GLN A 1 532 ? 5.069 -24.248 -24.943 1.00 33.38 532 GLN A CA 1
ATOM 4209 C C . GLN A 1 532 ? 5.942 -25.253 -25.694 1.00 33.38 532 GLN A C 1
ATOM 4211 O O . GLN A 1 532 ? 6.023 -25.234 -26.924 1.00 33.38 532 GLN A O 1
ATOM 4216 N N . THR A 1 533 ? 6.674 -26.076 -24.949 1.00 30.64 533 THR A N 1
ATOM 4217 C CA . THR A 1 533 ? 7.221 -27.316 -25.477 1.00 30.64 533 THR A CA 1
ATOM 4218 C C . THR A 1 533 ? 6.022 -28.170 -25.848 1.00 30.64 533 THR A C 1
ATOM 4220 O O . THR A 1 533 ? 5.353 -28.737 -24.992 1.00 30.64 533 THR A O 1
ATOM 4223 N N . SER A 1 534 ? 5.703 -28.187 -27.137 1.00 33.25 534 SER A N 1
ATOM 4224 C CA . SER A 1 534 ? 4.933 -29.271 -27.720 1.00 33.25 534 SER A CA 1
ATOM 4225 C C . SER A 1 534 ? 5.856 -30.481 -27.759 1.00 33.25 534 SER A C 1
ATOM 4227 O O . SER A 1 534 ? 6.681 -30.583 -28.662 1.00 33.25 534 SER A O 1
ATOM 4229 N N . HIS A 1 535 ? 5.743 -31.349 -26.757 1.00 34.12 535 HIS A N 1
ATOM 4230 C CA . HIS A 1 535 ? 6.129 -32.754 -26.839 1.00 34.12 535 HIS A CA 1
ATOM 4231 C C . HIS A 1 535 ? 5.167 -33.589 -26.010 1.00 34.12 535 HIS A C 1
ATOM 4233 O O . HIS A 1 535 ? 4.963 -33.234 -24.829 1.00 34.12 535 HIS A O 1
#